Protein AF-A0A2G9PPA3-F1 (afdb_monomer_lite)

Sequence (383 aa):
MNQSNLKKSGIFAVLIILYSLHALAAAPGDIPPTDLDIDSVDILDDCSATEQLSSDYYGELTAISIDTIDSTPSSEQAGTIFTIKATVTDEAQIQSVAARLYQNDTQVDAFYLYDNGQSGDGVAGDGIYANTWDSATMHEGHYDIKITAQNEYAQNITITKNDVLEILPQGICKPMKSSGSQDDKLDIVFVPCDYNAGEEDKFRTDALAHMNQLLGFSPFDEYPDSINVYRVEKLGSLSCYYSGRCVLASGSAARLLASECGDYDKIIVIADSNEWAGCAYLGGIAHASSRYPWITVHEFGHSFGSLADEYSYGSYGSSSQPNCDSSSSCPKWAGVQGTGCFPQCQYDNLYRPTYDSTMRSSYNQDFGPVNKGVLRGLLDGYN

Foldseek 3Di:
DDDDDDDDDDDDDDDDDDDDDDDDDDDDDDDDDDDDDDDDDDDDDDDDDDDPDDPPPDDPFDDKDWDDWAKVPQEEAAQDKIKIKIQIDGPFAWPWKKKFKDDPNHTDDIDTWAQCCDQPQHHRPPRMTMHIDHRNPPDFFFIKIKMWIAGPVRDIDIDIDTRRHTHHPPQQKDWPDAQDDPVQAAEEEEEEAQFDQVCQVVSVVLLVLLVCLQCVAPPNVVQSNRHTYMYGNDPPQWYWDDDPQEIDTDQVSQVVSRCSVPDHQAYEYEYADPDNHWAEAQLGHTYGYSNDSLSSNLSVLRNQLVAFQQAEPEADDDDPHLFKAQDLQNPSQPPQPQFHWDAGTNHRNITGTHPDACSHPSPHRHNDRRSSVSNVVRSVSND

Secondary structure (DSSP, 8-state):
------------------------------------------------------S---------EEEEEEEESSEEETT-EEEEEEEEE-SSPEEEEEEEEEETTEEEEEEEEB-SS-TT--STTSSEEEEEEE-TTPPSEEEEEEEEEEETT--EEEEEEEEEEEEE---SEEEEE--S-TTTSEEEEEEEESPPTT-HHHHHHHHHHHHHHHHTSTTGGG-TTSEEEEEE--TTS--EEEETTEEEE-HHHHHHHHGGGSS-SEEEEEE--SS--EEE-TTS-EEEETT-HHHHHHHHHHHHH-PPPSSBSSSS----STT-BSSTT-GGGTT-TT---EEEEBEEEEEESSS--TTTSTT-S---HHHHHHHHHHHGGG-

Radius of gyration: 38.89 Å; chains: 1; bounding box: 88×58×128 Å

pLDDT: mean 83.68, std 22.69, range [25.8, 98.75]

Structure (mmCIF, N/CA/C/O backbone):
data_AF-A0A2G9PPA3-F1
#
_entry.id   AF-A0A2G9PPA3-F1
#
loop_
_atom_site.group_PDB
_atom_site.id
_atom_site.type_symbol
_atom_site.label_atom_id
_atom_site.label_alt_id
_atom_site.label_comp_id
_atom_site.label_asym_id
_atom_site.label_entity_id
_atom_site.label_seq_id
_atom_site.pdbx_PDB_ins_code
_atom_site.Cartn_x
_atom_site.Cartn_y
_atom_site.Cartn_z
_atom_site.occupancy
_atom_site.B_iso_or_equiv
_atom_site.auth_seq_id
_atom_site.auth_comp_id
_atom_site.auth_asym_id
_atom_site.auth_atom_id
_atom_site.pdbx_PDB_model_num
ATOM 1 N N . MET A 1 1 ? -13.089 -39.101 -6.128 1.00 35.66 1 MET A N 1
ATOM 2 C CA . MET A 1 1 ? -13.149 -40.060 -4.998 1.00 35.66 1 MET A CA 1
ATOM 3 C C . MET A 1 1 ? -12.496 -39.370 -3.803 1.00 35.66 1 MET A C 1
ATOM 5 O O . MET A 1 1 ? -11.282 -39.331 -3.744 1.00 35.66 1 MET A O 1
ATOM 9 N N . ASN A 1 2 ? -13.201 -38.485 -3.095 1.00 27.20 2 ASN A N 1
ATOM 10 C CA . ASN A 1 2 ? -13.994 -38.744 -1.881 1.00 27.20 2 ASN A CA 1
ATOM 11 C C . ASN A 1 2 ? -13.278 -39.598 -0.819 1.00 27.20 2 ASN A C 1
ATOM 13 O O . ASN A 1 2 ? -13.263 -40.819 -0.935 1.00 27.20 2 ASN A O 1
ATOM 17 N N . GLN A 1 3 ? -12.785 -38.949 0.239 1.00 31.70 3 GLN A N 1
ATOM 18 C CA . GLN A 1 3 ? -12.662 -39.522 1.581 1.00 31.70 3 GLN A CA 1
ATOM 19 C C . GLN A 1 3 ? -13.154 -38.468 2.578 1.00 31.70 3 GLN A C 1
ATOM 21 O O . GLN A 1 3 ? -12.544 -37.426 2.793 1.00 31.70 3 GLN A O 1
ATOM 26 N N . SER A 1 4 ? -14.336 -38.759 3.093 1.00 31.97 4 SER A N 1
ATOM 27 C CA . SER A 1 4 ? -15.124 -38.054 4.089 1.00 31.97 4 SER A CA 1
ATOM 28 C C . SER A 1 4 ? -14.733 -38.462 5.512 1.00 31.97 4 SER A C 1
ATOM 30 O O . SER A 1 4 ? -14.399 -39.620 5.738 1.00 31.97 4 SER A O 1
ATOM 32 N N . ASN A 1 5 ? -14.893 -37.525 6.451 1.00 28.94 5 ASN A N 1
ATOM 33 C CA . ASN A 1 5 ? -15.439 -37.669 7.811 1.00 28.94 5 ASN A CA 1
ATOM 34 C C . ASN A 1 5 ? -15.408 -39.050 8.492 1.00 28.94 5 ASN A C 1
ATOM 36 O O . ASN A 1 5 ? -16.053 -39.978 8.014 1.00 28.94 5 ASN A O 1
ATOM 40 N N . LEU A 1 6 ? -14.844 -39.102 9.712 1.00 29.27 6 LEU A N 1
ATOM 41 C CA . LEU A 1 6 ? -15.459 -39.675 10.930 1.00 29.27 6 LEU A CA 1
ATOM 42 C C . LEU A 1 6 ? -14.440 -39.740 12.085 1.00 29.27 6 LEU A C 1
ATOM 44 O O . LEU A 1 6 ? -13.430 -40.429 11.965 1.00 29.27 6 LEU A O 1
ATOM 48 N N . LYS A 1 7 ? -14.779 -39.167 13.251 1.00 29.39 7 LYS A N 1
ATOM 49 C CA . LYS A 1 7 ? -14.773 -39.908 14.531 1.00 29.39 7 LYS A CA 1
ATOM 50 C C . LYS A 1 7 ? -15.550 -39.176 15.637 1.00 29.39 7 LYS A C 1
ATOM 52 O O . LYS A 1 7 ? -15.437 -37.973 15.820 1.00 29.39 7 LYS A O 1
ATOM 57 N N . LYS A 1 8 ? -16.388 -39.972 16.306 1.00 31.95 8 LYS A N 1
ATOM 58 C CA . LYS A 1 8 ? -17.419 -39.657 17.304 1.00 31.95 8 LYS A CA 1
ATOM 59 C C . LYS A 1 8 ? -16.876 -39.669 18.743 1.00 31.95 8 LYS A C 1
ATOM 61 O O . LYS A 1 8 ? -16.006 -40.475 19.045 1.00 31.95 8 LYS A O 1
ATOM 66 N N . SER A 1 9 ? -17.502 -38.833 19.579 1.00 29.56 9 SER A N 1
ATOM 67 C CA . SER A 1 9 ? -18.105 -39.071 20.914 1.00 29.56 9 SER A CA 1
ATOM 68 C C . SER A 1 9 ? -17.579 -40.201 21.821 1.00 29.56 9 SER A C 1
ATOM 70 O O . SER A 1 9 ? -17.519 -41.361 21.419 1.00 29.56 9 SER A O 1
ATOM 72 N N . GLY A 1 10 ? -17.368 -39.865 23.102 1.00 29.38 10 GLY A N 1
ATOM 73 C CA . GLY A 1 10 ? -17.225 -40.808 24.214 1.00 29.38 10 GLY A CA 1
ATOM 74 C C . GLY A 1 10 ? -17.608 -40.167 25.554 1.00 29.38 10 GLY A C 1
ATOM 75 O O . GLY A 1 10 ? -16.810 -39.460 26.156 1.00 29.38 10 GLY A O 1
ATOM 76 N N . ILE A 1 11 ? -18.844 -40.418 25.990 1.00 29.31 11 ILE A N 1
ATOM 77 C CA . ILE A 1 11 ? -19.401 -40.158 27.328 1.00 29.31 11 ILE A CA 1
ATOM 78 C C . ILE A 1 11 ? -18.937 -41.275 28.274 1.00 29.31 11 ILE A C 1
ATOM 80 O O . ILE A 1 11 ? -19.005 -42.441 27.890 1.00 29.31 11 ILE A O 1
ATOM 84 N N . PHE A 1 12 ? -18.569 -40.955 29.519 1.00 30.98 12 PHE A N 1
ATOM 85 C CA . PHE A 1 12 ? -18.608 -41.921 30.621 1.00 30.98 12 PHE A CA 1
ATOM 86 C C . PHE A 1 12 ? -19.163 -41.273 31.891 1.00 30.98 12 PHE A C 1
ATOM 88 O O . PHE A 1 12 ? -18.618 -40.305 32.414 1.00 30.98 12 PHE A O 1
ATOM 95 N N . ALA A 1 13 ? -20.276 -41.838 32.351 1.00 28.50 13 ALA A N 1
ATOM 96 C CA . ALA A 1 13 ? -20.910 -41.590 33.633 1.00 28.50 13 ALA A CA 1
ATOM 97 C C . ALA A 1 13 ? -20.281 -42.480 34.715 1.00 28.50 13 ALA A C 1
ATOM 99 O O . ALA A 1 13 ? -19.944 -43.633 34.440 1.00 28.50 13 ALA A O 1
ATOM 100 N N . VAL A 1 14 ? -20.218 -41.986 35.953 1.00 29.02 14 VAL A N 1
ATOM 101 C CA . VAL A 1 14 ? -20.131 -42.814 37.166 1.00 29.02 14 VAL A CA 1
ATOM 102 C C . VAL A 1 14 ? -21.093 -42.228 38.202 1.00 29.02 14 VAL A C 1
ATOM 104 O O . VAL A 1 14 ? -21.099 -41.025 38.448 1.00 29.02 14 VAL A O 1
ATOM 107 N N . LEU A 1 15 ? -21.936 -43.098 38.755 1.00 25.80 15 LEU A N 1
ATOM 108 C CA . LEU A 1 15 ? -23.033 -42.839 39.688 1.00 25.80 15 LEU A CA 1
ATOM 109 C C . LEU A 1 15 ? -22.882 -43.786 40.903 1.00 25.80 15 LEU A C 1
ATOM 111 O O . LEU A 1 15 ? -22.296 -44.860 40.763 1.00 25.80 15 LEU A O 1
ATOM 115 N N . ILE A 1 16 ? -23.571 -43.418 41.997 1.00 29.78 16 ILE A N 1
ATOM 116 C CA . ILE A 1 16 ? -24.008 -44.174 43.204 1.00 29.78 16 ILE A CA 1
ATOM 117 C C . ILE A 1 16 ? -22.909 -44.416 44.281 1.00 29.78 16 ILE A C 1
ATOM 119 O O . ILE A 1 16 ? -21.778 -44.709 43.921 1.00 29.78 16 ILE A O 1
ATOM 123 N N . ILE A 1 17 ? -23.075 -44.292 45.618 1.00 30.05 17 ILE A N 1
ATOM 124 C CA . ILE A 1 17 ? -24.159 -44.469 46.638 1.00 30.05 17 ILE A CA 1
ATOM 125 C C . ILE A 1 17 ? -23.713 -43.692 47.921 1.00 30.05 17 ILE A C 1
ATOM 127 O O . ILE A 1 17 ? -22.530 -43.760 48.232 1.00 30.05 17 ILE A O 1
ATOM 131 N N . LEU A 1 18 ? -24.478 -42.813 48.603 1.00 29.55 18 LEU A N 1
ATOM 132 C CA . LEU A 1 18 ? -25.663 -42.936 49.504 1.00 29.55 18 LEU A CA 1
ATOM 133 C C . LEU A 1 18 ? -25.394 -43.345 50.985 1.00 29.55 18 LEU A C 1
ATOM 135 O O . LEU A 1 18 ? -24.432 -44.048 51.262 1.00 29.55 18 LEU A O 1
ATOM 139 N N . TYR A 1 19 ? -26.339 -42.921 51.856 1.00 27.25 19 TYR A N 1
ATOM 140 C CA . TYR A 1 19 ? -26.567 -43.043 53.328 1.00 27.25 19 TYR A CA 1
ATOM 141 C C . TYR A 1 19 ? -26.344 -41.717 54.113 1.00 27.25 19 TYR A C 1
ATOM 143 O O . TYR A 1 19 ? -25.205 -41.320 54.315 1.00 27.25 19 TYR A O 1
ATOM 151 N N . SER A 1 20 ? -27.354 -40.864 54.404 1.00 31.59 20 SER A N 1
ATOM 152 C CA . SER A 1 20 ? -28.561 -40.964 55.287 1.00 31.59 20 SER A CA 1
ATOM 153 C C . SER A 1 20 ? -28.199 -40.995 56.789 1.00 31.59 20 SER A C 1
ATOM 155 O O . SER A 1 20 ? -27.231 -41.658 57.124 1.00 31.59 20 SER A O 1
ATOM 157 N N . LEU A 1 21 ? -28.871 -40.394 57.783 1.00 28.25 21 LEU A N 1
ATOM 158 C CA . LEU A 1 21 ? -30.298 -40.215 58.123 1.00 28.25 21 LEU A CA 1
ATOM 159 C C . LEU A 1 21 ? -30.279 -39.373 59.450 1.00 28.25 21 LEU A C 1
ATOM 161 O O . LEU A 1 21 ? -29.364 -39.572 60.247 1.00 28.25 21 LEU A O 1
ATOM 165 N N . HIS A 1 22 ? -31.145 -38.400 59.753 1.00 32.34 22 HIS A N 1
ATOM 166 C CA . HIS A 1 22 ? -32.446 -38.588 60.416 1.00 32.34 22 HIS A CA 1
ATOM 167 C C . HIS A 1 22 ? -33.161 -37.238 60.613 1.00 32.34 22 HIS A C 1
ATOM 169 O O . HIS A 1 22 ? -32.560 -36.251 61.031 1.00 32.34 22 HIS A O 1
ATOM 175 N N . ALA A 1 23 ? -34.468 -37.268 60.373 1.00 30.66 23 ALA A N 1
ATOM 176 C CA . ALA A 1 23 ? -35.464 -36.268 60.735 1.00 30.66 23 ALA A CA 1
ATOM 177 C C . ALA A 1 23 ? -35.973 -36.479 62.174 1.00 30.66 23 ALA A C 1
ATOM 179 O O . ALA A 1 23 ? -35.871 -37.595 62.680 1.00 30.66 23 ALA A O 1
ATOM 180 N N . LEU A 1 24 ? -36.662 -35.485 62.754 1.00 29.95 24 LEU A N 1
ATOM 181 C CA . LEU A 1 24 ? -38.038 -35.719 63.214 1.00 29.95 24 LEU A CA 1
ATOM 182 C C . LEU A 1 24 ? -38.844 -34.427 63.413 1.00 29.95 24 LEU A C 1
ATOM 184 O O . LEU A 1 24 ? -38.343 -33.414 63.888 1.00 29.95 24 LEU A O 1
ATOM 188 N N . ALA A 1 25 ? -40.108 -34.532 63.011 1.00 29.77 25 ALA A N 1
ATOM 189 C CA . ALA A 1 25 ? -41.165 -33.535 63.008 1.00 29.77 25 ALA A CA 1
ATOM 190 C C . ALA A 1 25 ? -41.773 -33.269 64.398 1.00 29.77 25 ALA A C 1
ATOM 192 O O . ALA A 1 25 ? -41.686 -34.108 65.293 1.00 29.77 25 ALA A O 1
ATOM 193 N N . ALA A 1 26 ? -42.500 -32.155 64.522 1.00 29.20 26 ALA A N 1
ATOM 194 C CA . ALA A 1 26 ? -43.489 -31.930 65.574 1.00 29.20 26 ALA A CA 1
ATOM 195 C C . ALA A 1 26 ? -44.857 -31.622 64.940 1.00 29.20 26 ALA A C 1
ATOM 197 O O . ALA A 1 26 ? -44.941 -30.885 63.959 1.00 29.20 26 ALA A O 1
ATOM 198 N N . ALA A 1 27 ? -45.910 -32.209 65.509 1.00 33.47 27 ALA A N 1
ATOM 199 C CA . ALA A 1 27 ? -47.319 -31.928 65.227 1.00 33.47 27 ALA A CA 1
ATOM 200 C C . ALA A 1 27 ? -47.977 -31.270 66.469 1.00 33.47 27 ALA A C 1
ATOM 202 O O . ALA A 1 27 ? -47.407 -31.374 67.558 1.00 33.47 27 ALA A O 1
ATOM 203 N N . PRO A 1 28 ? -49.136 -30.590 66.330 1.00 50.50 28 PRO A N 1
ATOM 204 C CA . PRO A 1 28 ? -49.632 -29.599 67.294 1.00 50.50 28 PRO A CA 1
ATOM 205 C C . PRO A 1 28 ? -50.772 -30.110 68.203 1.00 50.50 28 PRO A C 1
ATOM 207 O O . PRO A 1 28 ? -51.376 -31.143 67.921 1.00 50.50 28 PRO A O 1
ATOM 210 N N . GLY A 1 29 ? -51.102 -29.348 69.259 1.00 32.25 29 GLY A N 1
ATOM 211 C CA . GLY A 1 29 ? -52.319 -29.551 70.064 1.00 32.25 29 GLY A CA 1
ATOM 212 C C . GLY A 1 29 ? -52.450 -28.657 71.313 1.00 32.25 29 GLY A C 1
ATOM 213 O O . GLY A 1 29 ? -51.870 -28.961 72.347 1.00 32.25 29 GLY A O 1
ATOM 214 N N . ASP A 1 30 ? -53.210 -27.565 71.172 1.00 30.88 30 ASP A N 1
ATOM 215 C CA . ASP A 1 30 ? -54.400 -27.163 71.953 1.00 30.88 30 ASP A CA 1
ATOM 216 C C . ASP A 1 30 ? -54.437 -26.980 73.506 1.00 30.88 30 ASP A C 1
ATOM 218 O O . ASP A 1 30 ? -54.566 -27.943 74.252 1.00 30.88 30 ASP A O 1
ATOM 222 N N . ILE A 1 31 ? -54.497 -25.684 73.909 1.00 34.72 31 ILE A N 1
ATOM 223 C CA . ILE A 1 31 ? -55.444 -24.907 74.791 1.00 34.72 31 ILE A CA 1
ATOM 224 C C . ILE A 1 31 ? -55.723 -25.302 76.301 1.00 34.72 31 ILE A C 1
ATOM 226 O O . ILE A 1 31 ? -55.378 -26.399 76.715 1.00 34.72 31 ILE A O 1
ATOM 230 N N . PRO A 1 32 ? -56.365 -24.450 77.168 1.00 42.84 32 PRO A N 1
ATOM 231 C CA . PRO A 1 32 ? -55.807 -23.518 78.195 1.00 42.84 32 PRO A CA 1
ATOM 232 C C . PRO A 1 32 ? -56.438 -23.735 79.623 1.00 42.84 32 PRO A C 1
ATOM 234 O O . PRO A 1 32 ? -56.750 -24.880 79.939 1.00 42.84 32 PRO A O 1
ATOM 237 N N . PRO A 1 33 ? -56.855 -22.713 80.427 1.00 51.38 33 PRO A N 1
ATOM 238 C CA . PRO A 1 33 ? -56.182 -21.568 81.086 1.00 51.38 33 PRO A CA 1
ATOM 239 C C . PRO A 1 33 ? -56.302 -21.636 82.639 1.00 51.38 33 PRO A C 1
ATOM 241 O O . PRO A 1 33 ? -57.072 -22.432 83.158 1.00 51.38 33 PRO A O 1
ATOM 244 N N . THR A 1 34 ? -55.682 -20.711 83.386 1.00 31.75 34 THR A N 1
ATOM 245 C CA . THR A 1 34 ? -56.289 -20.170 84.628 1.00 31.75 34 THR A CA 1
ATOM 246 C C . THR A 1 34 ? -55.769 -18.765 84.931 1.00 31.75 34 THR A C 1
ATOM 248 O O . THR A 1 34 ? -54.612 -18.589 85.306 1.00 31.75 34 THR A O 1
ATOM 251 N N . ASP A 1 35 ? -56.664 -17.809 84.696 1.00 31.28 35 ASP A N 1
ATOM 252 C CA . ASP A 1 35 ? -57.029 -16.625 85.486 1.00 31.28 35 ASP A CA 1
ATOM 253 C C . ASP A 1 35 ? -56.325 -16.384 86.833 1.00 31.28 35 ASP A C 1
ATOM 255 O O . ASP A 1 35 ? -56.189 -17.318 87.624 1.00 31.28 35 ASP A O 1
ATOM 259 N N . LEU A 1 36 ? -56.007 -15.112 87.116 1.00 34.25 36 LEU A N 1
ATOM 260 C CA . LEU A 1 36 ? -56.177 -14.459 88.425 1.00 34.25 36 LEU A CA 1
ATOM 261 C C . LEU A 1 36 ? -55.929 -12.937 88.304 1.00 34.25 36 LEU A C 1
ATOM 263 O O . LEU A 1 36 ? -54.791 -12.484 88.176 1.00 34.25 36 LEU A O 1
ATOM 267 N N . ASP A 1 37 ? -57.029 -12.185 88.373 1.00 32.09 37 ASP A N 1
ATOM 268 C CA . ASP A 1 37 ? -57.132 -10.751 88.684 1.00 32.09 37 ASP A CA 1
ATOM 269 C C . ASP A 1 37 ? -56.580 -10.405 90.084 1.00 32.09 37 ASP A C 1
ATOM 271 O O . ASP A 1 37 ? -56.576 -11.268 90.964 1.00 32.09 37 ASP A O 1
ATOM 275 N N . ILE A 1 38 ? -56.206 -9.129 90.306 1.00 34.12 38 ILE A N 1
ATOM 276 C CA . ILE A 1 38 ? -56.595 -8.304 91.482 1.00 34.12 38 ILE A CA 1
ATOM 277 C C . ILE A 1 38 ? -56.085 -6.842 91.362 1.00 34.12 38 ILE A C 1
ATOM 279 O O . ILE A 1 38 ? -54.887 -6.579 91.277 1.00 34.12 38 ILE A O 1
ATOM 283 N N . ASP A 1 39 ? -57.068 -5.933 91.373 1.00 32.34 39 ASP A N 1
ATOM 284 C CA . ASP A 1 39 ? -57.224 -4.599 91.992 1.00 32.34 39 ASP A CA 1
ATOM 285 C C . ASP A 1 39 ? -56.111 -3.524 92.043 1.00 32.34 39 ASP A C 1
ATOM 287 O O . ASP A 1 39 ? -55.154 -3.575 92.810 1.00 32.34 39 ASP A O 1
ATOM 291 N N . SER A 1 40 ? -56.395 -2.444 91.300 1.00 33.22 40 SER A N 1
ATOM 292 C CA . SER A 1 40 ? -56.562 -1.025 91.701 1.00 33.22 40 SER A CA 1
ATOM 293 C C . SER A 1 40 ? -55.861 -0.445 92.953 1.00 33.22 40 SER A C 1
ATOM 295 O O . SER A 1 40 ? -56.098 -0.914 94.063 1.00 33.22 40 SER A O 1
ATOM 297 N N . VAL A 1 41 ? -55.187 0.714 92.793 1.00 31.75 41 VAL A N 1
ATOM 298 C CA . VAL A 1 41 ? -55.582 2.067 93.297 1.00 31.75 41 VAL A CA 1
ATOM 299 C C . VAL A 1 41 ? -54.382 3.060 93.309 1.00 31.75 41 VAL A C 1
ATOM 301 O O . VAL A 1 41 ? -53.403 2.857 94.015 1.00 31.75 41 VAL A O 1
ATOM 304 N N . ASP A 1 42 ? -54.563 4.154 92.553 1.00 30.69 42 ASP A N 1
ATOM 305 C CA . ASP A 1 42 ? -54.174 5.573 92.741 1.00 30.69 42 ASP A CA 1
ATOM 306 C C . ASP A 1 42 ? -52.749 6.190 92.663 1.00 30.69 42 ASP A C 1
ATOM 308 O O . ASP A 1 42 ? -51.783 5.768 93.288 1.00 30.69 42 ASP A O 1
ATOM 312 N N . ILE A 1 43 ? -52.797 7.385 92.039 1.00 29.50 43 ILE A N 1
ATOM 313 C CA . ILE A 1 43 ? -51.982 8.616 92.151 1.00 29.50 43 ILE A CA 1
ATOM 314 C C . ILE A 1 43 ? -50.761 8.784 91.221 1.00 29.50 43 ILE A C 1
ATOM 316 O O . ILE A 1 43 ? -49.664 8.297 91.462 1.00 29.50 43 ILE A O 1
ATOM 320 N N . LEU A 1 44 ? -51.031 9.586 90.179 1.00 34.94 44 LEU A N 1
ATOM 321 C CA . LEU A 1 44 ? -50.208 10.588 89.483 1.00 34.94 44 LEU A CA 1
ATOM 322 C C . LEU A 1 44 ? -48.732 10.703 89.900 1.00 34.94 44 LEU A C 1
ATOM 324 O O . LEU A 1 44 ? -48.437 11.202 90.983 1.00 34.94 44 LEU A O 1
ATOM 328 N N . ASP A 1 45 ? -47.835 10.449 88.946 1.00 30.39 45 ASP A N 1
ATOM 329 C CA . ASP A 1 45 ? -46.645 11.280 88.786 1.00 30.39 45 ASP A CA 1
ATOM 330 C C . ASP A 1 45 ? -46.271 11.409 87.303 1.00 30.39 45 ASP A C 1
ATOM 332 O O . ASP A 1 45 ? -46.494 10.518 86.483 1.00 30.39 45 ASP A O 1
ATOM 336 N N . ASP A 1 46 ? -45.802 12.601 86.976 1.00 33.50 46 ASP A N 1
ATOM 337 C CA . ASP A 1 46 ? -45.586 13.141 85.644 1.00 33.50 46 ASP A CA 1
ATOM 338 C C . ASP A 1 46 ? -44.327 12.556 84.962 1.00 33.50 46 ASP A C 1
ATOM 340 O O . ASP A 1 46 ? -43.338 12.211 85.606 1.00 33.50 46 ASP A O 1
ATOM 344 N N . CYS A 1 47 ? -44.367 12.571 83.629 1.00 30.70 47 CYS A N 1
ATOM 345 C CA . CYS A 1 47 ? -43.273 12.470 82.660 1.00 30.70 47 CYS A CA 1
ATOM 346 C C . CYS A 1 47 ? -42.604 11.113 82.323 1.00 30.70 47 CYS A C 1
ATOM 348 O O . CYS A 1 47 ? -41.730 10.588 83.009 1.00 30.70 47 CYS A O 1
ATOM 350 N N . SER A 1 48 ? -42.847 10.744 81.055 1.00 42.31 48 SER A N 1
ATOM 351 C CA . SER A 1 48 ? -42.021 9.964 80.116 1.00 42.31 48 SER A CA 1
ATOM 352 C C . SER A 1 48 ? -42.158 8.436 80.117 1.00 42.31 48 SER A C 1
ATOM 354 O O . SER A 1 48 ? -41.397 7.711 80.744 1.00 42.31 48 SER A O 1
ATOM 356 N N . ALA A 1 49 ? -43.056 7.935 79.266 1.00 30.73 49 ALA A N 1
ATOM 357 C CA . ALA A 1 49 ? -42.864 6.643 78.617 1.00 30.73 49 ALA A CA 1
ATOM 358 C C . ALA A 1 49 ? -43.575 6.622 77.259 1.00 30.73 49 ALA A C 1
ATOM 360 O O . ALA A 1 49 ? -44.786 6.778 77.149 1.00 30.73 49 ALA A O 1
ATOM 361 N N . THR A 1 50 ? -42.746 6.466 76.236 1.00 34.09 50 THR A N 1
ATOM 362 C CA . THR A 1 50 ? -43.028 6.084 74.855 1.00 34.09 50 THR A CA 1
ATOM 363 C C . THR A 1 50 ? -44.137 5.039 74.726 1.00 34.09 50 THR A C 1
ATOM 365 O O . THR A 1 50 ? -43.975 3.915 75.201 1.00 34.09 50 THR A O 1
ATOM 368 N N . GLU A 1 51 ? -45.210 5.366 74.001 1.00 36.75 51 GLU A N 1
ATOM 369 C CA . GLU A 1 51 ? -46.085 4.342 73.433 1.00 36.75 51 GLU A CA 1
ATOM 370 C C . GLU A 1 51 ? -45.307 3.572 72.359 1.00 36.75 51 GLU A C 1
ATOM 372 O O . GLU A 1 51 ? -44.916 4.106 71.319 1.00 36.75 51 GLU A O 1
ATOM 377 N N . GLN A 1 52 ? -45.050 2.300 72.657 1.00 35.97 52 GLN A N 1
ATOM 378 C CA . GLN A 1 52 ? -44.676 1.278 71.691 1.00 35.97 52 GLN A CA 1
ATOM 379 C C . GLN A 1 52 ? -45.802 1.156 70.657 1.00 35.97 52 GLN A C 1
ATOM 381 O O . GLN A 1 52 ? -46.790 0.456 70.869 1.00 35.97 52 GLN A O 1
ATOM 386 N N . LEU A 1 53 ? -45.640 1.830 69.521 1.00 37.22 53 LEU A N 1
ATOM 387 C CA . LEU A 1 53 ? -46.333 1.448 68.300 1.00 37.22 53 LEU A CA 1
ATOM 388 C C . LEU A 1 53 ? -45.673 0.166 67.780 1.00 37.22 53 LEU A C 1
ATOM 390 O O . LEU A 1 53 ? -44.465 0.121 67.544 1.00 37.22 53 LEU A O 1
ATOM 394 N N . SER A 1 54 ? -46.479 -0.887 67.680 1.00 35.22 54 SER A N 1
ATOM 395 C CA . SER A 1 54 ? -46.125 -2.220 67.193 1.00 35.22 54 SER A CA 1
ATOM 396 C C . SER A 1 54 ? -45.310 -2.171 65.896 1.00 35.22 54 SER A C 1
ATOM 398 O O . SER A 1 54 ? -45.730 -1.532 64.930 1.00 35.22 54 SER A O 1
ATOM 400 N N . SER A 1 55 ? -44.189 -2.895 65.851 1.00 38.38 55 SER A N 1
ATOM 401 C CA . SER A 1 55 ? -43.263 -2.961 64.710 1.00 38.38 55 SER A CA 1
ATOM 402 C C . SER A 1 55 ? -43.742 -3.819 63.534 1.00 38.38 55 SER A C 1
ATOM 404 O O . SER A 1 55 ? -42.954 -4.103 62.640 1.00 38.38 55 SER A O 1
ATOM 406 N N . ASP A 1 56 ? -45.010 -4.222 63.500 1.00 38.78 56 ASP A N 1
ATOM 407 C CA . ASP A 1 56 ? -45.492 -5.245 62.560 1.00 38.78 56 ASP A CA 1
ATOM 408 C C . ASP A 1 56 ? -46.209 -4.648 61.332 1.00 38.78 56 ASP A C 1
ATOM 410 O O . ASP A 1 56 ? -46.903 -5.347 60.598 1.00 38.78 56 ASP A O 1
ATOM 414 N N . TYR A 1 57 ? -46.024 -3.345 61.085 1.00 41.78 57 TYR A N 1
ATOM 415 C CA . TYR A 1 57 ? -46.497 -2.641 59.885 1.00 41.78 57 TYR A CA 1
ATOM 416 C C . TYR A 1 57 ? -45.343 -1.925 59.168 1.00 41.78 57 TYR A C 1
ATOM 418 O O . TYR A 1 57 ? -45.395 -0.735 58.877 1.00 41.78 57 TYR A O 1
ATOM 426 N N . TYR A 1 58 ? -44.272 -2.659 58.893 1.00 40.56 58 TYR A N 1
ATOM 427 C CA . TYR A 1 58 ? -43.394 -2.358 57.770 1.00 40.56 58 TYR A CA 1
ATOM 428 C C . TYR A 1 58 ? -43.375 -3.617 56.918 1.00 40.56 58 TYR A C 1
ATOM 430 O O . TYR A 1 58 ? -42.722 -4.597 57.267 1.00 40.56 58 TYR A O 1
ATOM 438 N N . GLY A 1 59 ? -44.163 -3.609 55.838 1.00 41.44 59 GLY A N 1
ATOM 439 C CA . GLY A 1 59 ? -43.947 -4.551 54.748 1.00 41.44 59 GLY A CA 1
ATOM 440 C C . GLY A 1 59 ? -42.474 -4.476 54.370 1.00 41.44 59 GLY A C 1
ATOM 441 O O . GLY A 1 59 ? -41.910 -3.384 54.299 1.00 41.44 59 GLY A O 1
ATOM 442 N N . GLU A 1 60 ? -41.847 -5.636 54.258 1.00 49.31 60 GLU A N 1
ATOM 443 C CA . GLU A 1 60 ? -40.469 -5.802 53.825 1.00 49.31 60 GLU A CA 1
ATOM 444 C C . GLU A 1 60 ? -40.316 -5.055 52.492 1.00 49.31 60 GLU A C 1
ATOM 446 O O . GLU A 1 60 ? -40.775 -5.541 51.468 1.00 49.31 60 GLU A O 1
ATOM 451 N N . LEU A 1 61 ? -39.792 -3.821 52.516 1.00 52.62 61 LEU A N 1
ATOM 452 C CA . LEU A 1 61 ? -39.527 -3.062 51.297 1.00 52.62 61 LEU A CA 1
ATOM 453 C C . LEU A 1 61 ? -38.520 -3.891 50.509 1.00 52.62 61 LEU A C 1
ATOM 455 O O . LEU A 1 61 ? -37.357 -3.989 50.915 1.00 52.62 61 LEU A O 1
ATOM 459 N N . THR A 1 62 ? -38.970 -4.541 49.440 1.00 57.69 62 THR A N 1
ATOM 460 C CA . THR A 1 62 ? -38.044 -5.248 48.563 1.00 57.69 62 THR A CA 1
ATOM 461 C C . THR A 1 62 ? -37.065 -4.224 47.988 1.00 57.69 62 THR A C 1
ATOM 463 O O . THR A 1 62 ? -37.419 -3.096 47.652 1.00 57.69 62 THR A O 1
ATOM 466 N N . ALA A 1 63 ? -35.780 -4.563 48.013 1.00 78.38 63 ALA A N 1
ATOM 467 C CA . ALA A 1 63 ? -34.726 -3.656 47.583 1.00 78.38 63 ALA A CA 1
ATOM 468 C C . ALA A 1 63 ? -34.546 -3.749 46.064 1.00 78.38 63 ALA A C 1
ATOM 470 O O . ALA A 1 63 ? -34.591 -4.854 45.524 1.00 78.38 63 ALA A O 1
ATOM 471 N N . ILE A 1 64 ? -34.262 -2.615 45.408 1.00 90.69 64 ILE A N 1
ATOM 472 C CA . ILE A 1 64 ? -33.873 -2.567 43.989 1.00 90.69 64 ILE A CA 1
ATOM 473 C C . ILE A 1 64 ? -32.829 -3.658 43.700 1.00 90.69 64 ILE A C 1
ATOM 475 O O . ILE A 1 64 ? -31.779 -3.694 44.352 1.00 90.69 64 ILE A O 1
ATOM 479 N N . SER A 1 65 ? -33.075 -4.498 42.695 1.00 92.44 65 SER A N 1
ATOM 480 C CA . SER A 1 65 ? -32.110 -5.465 42.169 1.00 92.44 65 SER A CA 1
ATOM 481 C C . SER A 1 65 ? -31.674 -5.095 40.750 1.00 92.44 65 SER A C 1
ATOM 483 O O . SER A 1 65 ? -32.427 -4.501 39.979 1.00 92.44 65 SER A O 1
ATOM 485 N N . ILE A 1 66 ? -30.435 -5.449 40.404 1.00 94.31 66 ILE A N 1
ATOM 486 C CA . ILE A 1 66 ? -29.941 -5.453 39.023 1.00 94.31 66 ILE A CA 1
ATOM 487 C C . ILE A 1 66 ? -29.496 -6.888 38.741 1.00 94.31 66 ILE A C 1
ATOM 489 O O . ILE A 1 66 ? -28.512 -7.353 39.319 1.00 94.31 66 ILE A O 1
ATOM 493 N N . ASP A 1 67 ? -30.227 -7.586 37.879 1.00 91.06 67 ASP A N 1
ATOM 494 C CA . ASP A 1 67 ? -30.070 -9.033 37.700 1.00 91.06 67 ASP A CA 1
ATOM 495 C C . ASP A 1 67 ? -29.122 -9.371 36.546 1.00 91.06 67 ASP A C 1
ATOM 497 O O . ASP A 1 67 ? -28.314 -10.299 36.636 1.00 91.06 67 ASP A O 1
ATOM 501 N N . THR A 1 68 ? -29.190 -8.602 35.457 1.00 92.25 68 THR A N 1
ATOM 502 C CA . THR A 1 68 ? -28.317 -8.772 34.291 1.00 92.25 68 THR A CA 1
ATOM 503 C C . THR A 1 68 ? -27.786 -7.435 33.797 1.00 92.25 68 THR A C 1
ATOM 505 O O . THR A 1 68 ? -28.420 -6.396 33.968 1.00 92.25 68 THR A O 1
ATOM 508 N N . ILE A 1 69 ? -26.599 -7.474 33.192 1.00 95.38 69 ILE A N 1
ATOM 509 C CA . ILE A 1 69 ? -25.959 -6.357 32.491 1.00 95.38 69 ILE A CA 1
ATOM 510 C C . ILE A 1 69 ? -25.317 -6.973 31.254 1.00 95.38 69 ILE A C 1
ATOM 512 O O . ILE A 1 69 ? -24.384 -7.762 31.392 1.00 95.38 69 ILE A O 1
ATOM 516 N N . ASP A 1 70 ? -25.815 -6.664 30.067 1.00 91.88 70 ASP A N 1
ATOM 517 C CA . ASP A 1 70 ? -25.374 -7.305 28.830 1.00 91.88 70 ASP A CA 1
ATOM 518 C C . ASP A 1 70 ? -25.190 -6.282 27.710 1.00 91.88 70 ASP A C 1
ATOM 520 O O . ASP A 1 70 ? -25.740 -5.179 27.733 1.00 91.88 70 ASP A O 1
ATOM 524 N N . SER A 1 71 ? -24.398 -6.668 26.717 1.00 94.12 71 SER A N 1
ATOM 525 C CA . SER A 1 71 ? -24.122 -5.892 25.514 1.00 94.12 71 SER A CA 1
ATOM 526 C C . SER A 1 71 ? -24.469 -6.720 24.271 1.00 94.12 71 SER A C 1
ATOM 528 O O . SER A 1 71 ? -24.422 -7.953 24.277 1.00 94.12 71 SER A O 1
ATOM 530 N N . THR A 1 72 ? -24.888 -6.068 23.189 1.00 89.31 72 THR A N 1
ATOM 531 C CA . THR A 1 72 ? -25.121 -6.724 21.894 1.00 89.31 72 THR A CA 1
ATOM 532 C C . THR A 1 72 ? -24.661 -5.820 20.746 1.00 89.31 72 THR A C 1
ATOM 534 O O . THR A 1 72 ? -25.251 -4.752 20.576 1.00 89.31 72 THR A O 1
ATOM 537 N N . PRO A 1 73 ? -23.665 -6.230 19.936 1.00 89.50 73 PRO A N 1
ATOM 538 C CA . PRO A 1 73 ? -22.825 -7.421 20.127 1.00 89.50 73 PRO A CA 1
ATOM 539 C C . PRO A 1 73 ? -22.005 -7.341 21.428 1.00 89.50 73 PRO A C 1
ATOM 541 O O . PRO A 1 73 ? -21.900 -6.277 22.022 1.00 89.50 73 PRO A O 1
ATOM 544 N N . SER A 1 74 ? -21.443 -8.462 21.888 1.00 86.31 74 SER A N 1
ATOM 545 C CA . SER A 1 74 ? -20.544 -8.476 23.055 1.00 86.31 74 SER A CA 1
ATOM 546 C C . SER A 1 74 ? -19.070 -8.276 22.700 1.00 86.31 74 SER A C 1
ATOM 548 O O . SER A 1 74 ? -18.245 -8.082 23.584 1.00 86.31 74 SER A O 1
ATOM 550 N N . SER A 1 75 ? -18.725 -8.337 21.414 1.00 83.00 75 SER A N 1
ATOM 551 C CA . SER A 1 75 ? -17.382 -8.069 20.902 1.00 83.00 75 SER A CA 1
ATOM 552 C C . SER A 1 75 ? -17.486 -7.639 19.440 1.00 83.00 75 SER A C 1
ATOM 554 O O . SER A 1 75 ? -18.142 -8.341 18.669 1.00 83.00 75 SER A O 1
ATOM 556 N N . GLU A 1 76 ? -16.924 -6.480 19.077 1.00 86.25 76 GLU A N 1
ATOM 557 C CA . GLU A 1 76 ? -16.875 -5.988 17.687 1.00 86.25 76 GLU A CA 1
ATOM 558 C C . GLU A 1 76 ? -15.860 -4.837 17.510 1.00 86.25 76 GLU A C 1
ATOM 560 O O . GLU A 1 76 ? -15.376 -4.270 18.488 1.00 86.25 76 GLU A O 1
ATOM 565 N N . GLN A 1 77 ? -15.518 -4.471 16.271 1.00 82.12 77 GLN A N 1
ATOM 566 C CA . GLN A 1 77 ? -14.638 -3.335 15.956 1.00 82.12 77 GLN A CA 1
ATOM 567 C C . GLN A 1 77 ? -15.213 -1.969 16.384 1.00 82.12 77 GLN A C 1
ATOM 569 O O . GLN A 1 77 ? -16.427 -1.737 16.338 1.00 82.12 77 GLN A O 1
ATOM 574 N N . ALA A 1 78 ? -14.317 -1.025 16.707 1.00 83.25 78 ALA A N 1
ATOM 575 C CA . ALA A 1 78 ? -14.667 0.373 16.979 1.00 83.25 78 ALA A CA 1
ATOM 576 C C . ALA A 1 78 ? -15.434 1.005 15.803 1.00 83.25 78 ALA A C 1
ATOM 578 O O . ALA A 1 78 ? -15.064 0.807 14.643 1.00 83.25 78 ALA A O 1
ATOM 579 N N . GLY A 1 79 ? -16.475 1.784 16.105 1.00 78.25 79 GLY A N 1
ATOM 580 C CA . GLY A 1 79 ? -17.422 2.332 15.121 1.00 78.25 79 GLY A CA 1
ATOM 581 C C . GLY A 1 79 ? -18.702 1.511 14.966 1.00 78.25 79 GLY A C 1
ATOM 582 O O . GLY A 1 79 ? -19.600 1.898 14.220 1.00 78.25 79 GLY A O 1
ATOM 583 N N . THR A 1 80 ? -18.810 0.397 15.687 1.00 85.12 80 THR A N 1
ATOM 584 C CA . THR A 1 80 ? -20.052 -0.369 15.808 1.00 85.12 80 THR A CA 1
ATOM 585 C C . THR A 1 80 ? -20.975 0.260 16.845 1.00 85.12 80 THR A C 1
ATOM 587 O O . THR A 1 80 ? -20.522 0.752 17.882 1.00 85.12 80 THR A O 1
ATOM 590 N N . ILE A 1 81 ? -22.281 0.201 16.584 1.00 90.81 81 ILE A N 1
ATOM 591 C CA . ILE A 1 81 ? -23.313 0.564 17.554 1.00 90.81 81 ILE A CA 1
ATOM 592 C C . ILE A 1 81 ? -23.620 -0.658 18.425 1.00 90.81 81 ILE A C 1
ATOM 594 O O . ILE A 1 81 ? -24.145 -1.662 17.943 1.00 90.81 81 ILE A O 1
ATOM 598 N N . PHE A 1 82 ? -23.322 -0.555 19.714 1.00 93.19 82 PHE A N 1
ATOM 599 C CA . PHE A 1 82 ? -23.645 -1.553 20.728 1.00 93.19 82 PHE A CA 1
ATOM 600 C C . PHE A 1 82 ? -25.002 -1.245 21.349 1.00 93.19 82 PHE A C 1
ATOM 602 O O . PHE A 1 82 ? -25.346 -0.089 21.553 1.00 93.19 82 PHE A O 1
ATOM 609 N N . THR A 1 83 ? -25.769 -2.266 21.709 1.00 95.19 83 THR A N 1
ATOM 610 C CA . THR A 1 83 ? -26.938 -2.129 22.586 1.00 95.19 83 THR A CA 1
ATOM 611 C C . THR A 1 83 ? -26.551 -2.579 23.984 1.00 95.19 83 THR A C 1
ATOM 613 O O . THR A 1 83 ? -26.182 -3.738 24.155 1.00 95.19 83 THR A O 1
ATOM 616 N N . ILE A 1 84 ? -26.643 -1.694 24.973 1.00 96.38 84 ILE A N 1
ATOM 617 C CA . ILE A 1 84 ? -26.429 -2.022 26.386 1.00 96.38 84 ILE A CA 1
ATOM 618 C C . ILE A 1 84 ? -27.783 -2.247 27.039 1.00 96.38 84 ILE A C 1
ATOM 620 O O . ILE A 1 84 ? -28.674 -1.412 26.887 1.00 96.38 84 ILE A O 1
ATOM 624 N N . LYS A 1 85 ? -27.929 -3.359 27.762 1.00 94.88 85 LYS A N 1
ATOM 625 C CA . LYS A 1 85 ? -29.160 -3.729 28.464 1.00 94.88 85 LYS A CA 1
ATOM 626 C C . LYS A 1 85 ? -28.892 -4.070 29.919 1.00 94.88 85 LYS A C 1
ATOM 628 O O . LYS A 1 85 ? -27.860 -4.661 30.236 1.00 94.88 85 LYS A O 1
ATOM 633 N N . ALA A 1 86 ? -29.848 -3.757 30.782 1.00 96.75 86 ALA A N 1
ATOM 634 C CA . ALA A 1 86 ? -29.863 -4.207 32.162 1.00 96.75 86 ALA A CA 1
ATOM 635 C C . ALA A 1 86 ? -31.278 -4.597 32.591 1.00 96.75 86 ALA A C 1
ATOM 637 O O . ALA A 1 86 ? -32.229 -3.882 32.282 1.00 96.75 86 ALA A O 1
ATOM 638 N N . THR A 1 87 ? -31.407 -5.704 33.321 1.00 95.94 87 THR A N 1
ATOM 639 C CA . THR A 1 87 ? -32.677 -6.089 33.957 1.00 95.94 87 THR A CA 1
ATOM 640 C C . THR A 1 87 ? -32.687 -5.538 35.373 1.00 95.94 87 THR A C 1
ATOM 642 O O . THR A 1 87 ? -31.790 -5.859 36.157 1.00 95.94 87 THR A O 1
ATOM 645 N N . VAL A 1 88 ? -33.666 -4.693 35.684 1.00 95.50 88 VAL A N 1
ATOM 646 C CA . VAL A 1 88 ? -33.794 -4.012 36.975 1.00 95.50 88 VAL A CA 1
ATOM 647 C C . VAL A 1 88 ? -35.174 -4.299 37.546 1.00 95.50 88 VAL A C 1
ATOM 649 O O . VAL A 1 88 ? -36.175 -4.067 36.871 1.00 95.50 88 VAL A O 1
ATOM 652 N N . THR A 1 89 ? -35.234 -4.772 38.791 1.00 92.81 89 THR A N 1
ATOM 653 C CA . THR A 1 89 ? -36.506 -5.047 39.473 1.00 92.81 89 THR A CA 1
ATOM 654 C C . THR A 1 89 ? -36.604 -4.286 40.789 1.00 92.81 89 THR A C 1
ATOM 656 O O . THR A 1 89 ? -35.610 -4.105 41.490 1.00 92.81 89 THR A O 1
ATOM 659 N N . ASP A 1 90 ? -37.800 -3.792 41.096 1.00 90.88 90 ASP A N 1
ATOM 660 C CA . ASP A 1 90 ? -38.171 -3.152 42.361 1.00 90.88 90 ASP A CA 1
ATOM 661 C C . ASP A 1 90 ? -39.707 -3.225 42.489 1.00 90.88 90 ASP A C 1
ATOM 663 O O . ASP A 1 90 ? -40.416 -3.235 41.478 1.00 90.88 90 ASP A O 1
ATOM 667 N N . GLU A 1 91 ? -40.229 -3.310 43.713 1.00 86.56 91 GLU A N 1
ATOM 668 C CA . GLU A 1 91 ? -41.658 -3.104 43.989 1.00 86.56 91 GLU A CA 1
ATOM 669 C C . GLU A 1 91 ? -42.055 -1.627 43.864 1.00 86.56 91 GLU A C 1
ATOM 671 O O . GLU A 1 91 ? -43.206 -1.323 43.539 1.00 86.56 91 GLU A O 1
ATOM 676 N N . ALA A 1 92 ? -41.119 -0.710 44.125 1.00 87.44 92 ALA A N 1
ATOM 677 C CA . ALA A 1 92 ? -41.284 0.719 43.907 1.00 87.44 92 ALA A CA 1
ATOM 678 C C . ALA A 1 92 ? -41.028 1.102 42.443 1.00 87.44 92 ALA A C 1
ATOM 680 O O . ALA A 1 92 ? -40.349 0.401 41.689 1.00 87.44 92 ALA A O 1
ATOM 681 N N . GLN A 1 93 ? -41.531 2.265 42.025 1.00 89.25 93 GLN A N 1
ATOM 682 C CA . GLN A 1 93 ? -41.291 2.737 40.667 1.00 89.25 93 GLN A CA 1
ATOM 683 C C . GLN A 1 93 ? -39.810 3.104 40.466 1.00 89.25 93 GLN A C 1
ATOM 685 O O . GLN A 1 93 ? -39.279 4.003 41.127 1.00 89.25 93 GLN A O 1
ATOM 690 N N . ILE A 1 94 ? -39.157 2.475 39.485 1.00 94.00 94 ILE A N 1
ATOM 691 C CA . ILE A 1 94 ? -37.827 2.883 39.019 1.00 94.00 94 ILE A CA 1
ATOM 692 C C . ILE A 1 94 ? -37.931 4.246 38.321 1.00 94.00 94 ILE A C 1
ATOM 694 O O . ILE A 1 94 ? -38.685 4.424 37.364 1.00 94.00 94 ILE A O 1
ATOM 698 N N . GLN A 1 95 ? -37.163 5.224 38.803 1.00 93.81 95 GLN A N 1
ATOM 699 C CA . GLN A 1 95 ? -37.101 6.571 38.230 1.00 93.81 95 GLN A CA 1
ATOM 700 C C . GLN A 1 95 ? -36.015 6.710 37.170 1.00 93.81 95 GLN A C 1
ATOM 702 O O . GLN A 1 95 ? -36.197 7.442 36.198 1.00 93.81 95 GLN A O 1
ATOM 707 N N . SER A 1 96 ? -34.862 6.068 37.367 1.00 96.25 96 SER A N 1
ATOM 708 C CA . SER A 1 96 ? -33.773 6.140 36.397 1.00 96.25 96 SER A CA 1
ATOM 709 C C . SER A 1 96 ? -32.850 4.935 36.459 1.00 96.25 96 SER A C 1
ATOM 711 O O . SER A 1 96 ? -32.587 4.381 37.527 1.00 96.25 96 SER A O 1
ATOM 713 N N . VAL A 1 97 ? -32.319 4.577 35.292 1.00 97.69 97 VAL A N 1
ATOM 714 C CA . VAL A 1 97 ? -31.250 3.596 35.131 1.00 97.69 97 VAL A CA 1
ATOM 715 C C . VAL A 1 97 ? -30.176 4.228 34.254 1.00 97.69 97 VAL A C 1
ATOM 717 O O . VAL A 1 97 ? -30.461 4.708 33.157 1.00 97.69 97 VAL A O 1
ATOM 720 N N . ALA A 1 98 ? -28.941 4.277 34.744 1.00 98.12 98 ALA A N 1
ATOM 721 C CA . ALA A 1 98 ? -27.808 4.861 34.034 1.00 98.12 98 ALA A CA 1
ATOM 722 C C . ALA A 1 98 ? -26.678 3.844 33.881 1.00 98.12 98 ALA A C 1
ATOM 724 O O . ALA A 1 98 ? -26.306 3.181 34.850 1.00 98.12 98 ALA A O 1
ATOM 725 N N . ALA A 1 99 ? -26.101 3.779 32.684 1.00 97.88 99 ALA A N 1
ATOM 726 C CA . ALA A 1 99 ? -24.904 3.014 32.382 1.00 97.88 99 ALA A CA 1
ATOM 727 C C . ALA A 1 99 ? -23.678 3.930 32.347 1.00 97.88 99 ALA A C 1
ATOM 729 O O . ALA A 1 99 ? -23.724 5.036 31.809 1.00 97.88 99 ALA A O 1
ATOM 730 N N . ARG A 1 100 ? -22.570 3.460 32.922 1.00 98.06 100 ARG A N 1
ATOM 731 C CA . ARG A 1 100 ? -21.245 4.080 32.826 1.00 98.06 100 ARG A CA 1
ATOM 732 C C . ARG A 1 100 ? -20.250 3.038 32.349 1.00 98.06 100 ARG A C 1
ATOM 734 O O . ARG A 1 100 ? -20.162 1.972 32.960 1.00 98.06 100 ARG A O 1
ATOM 741 N N . LEU A 1 101 ? -19.514 3.358 31.292 1.00 97.19 101 LEU A N 1
ATOM 742 C CA . LEU A 1 101 ? -18.501 2.475 30.729 1.00 97.19 101 LEU A CA 1
ATOM 743 C C . LEU A 1 101 ? -17.133 2.844 31.282 1.00 97.19 101 LEU A C 1
ATOM 745 O O . LEU A 1 101 ? -16.793 4.027 31.379 1.00 97.19 101 LEU A O 1
ATOM 749 N N . TYR A 1 102 ? -16.356 1.825 31.629 1.00 96.00 102 TYR A N 1
ATOM 750 C CA . TYR A 1 102 ? -15.011 1.967 32.162 1.00 96.00 102 TYR A CA 1
ATOM 751 C C . TYR A 1 102 ? -14.018 1.146 31.349 1.00 96.00 102 TYR A C 1
ATOM 753 O O . TYR A 1 102 ? -14.317 0.028 30.943 1.00 96.00 102 TYR A O 1
ATOM 761 N N . GLN A 1 103 ? -12.822 1.697 31.170 1.00 91.75 103 GLN A N 1
ATOM 762 C CA . GLN A 1 103 ? -11.656 0.980 30.669 1.00 91.75 103 GLN A CA 1
ATOM 763 C C . GLN A 1 103 ? -10.492 1.250 31.622 1.00 91.75 103 GLN A C 1
ATOM 765 O O . GLN A 1 103 ? -10.191 2.412 31.904 1.00 91.75 103 GLN A O 1
ATOM 770 N N . ASN A 1 104 ? -9.848 0.197 32.134 1.00 86.12 104 ASN A N 1
ATOM 771 C CA . ASN A 1 104 ? -8.753 0.308 33.110 1.00 86.12 104 ASN A CA 1
ATOM 772 C C . ASN A 1 104 ? -9.104 1.259 34.278 1.00 86.12 104 ASN A C 1
ATOM 774 O O . ASN A 1 104 ? -8.388 2.228 34.538 1.00 86.12 104 ASN A O 1
ATOM 778 N N . ASP A 1 105 ? -10.262 1.041 34.912 1.00 86.69 105 ASP A N 1
ATOM 779 C CA . ASP A 1 105 ? -10.814 1.854 36.012 1.00 86.69 105 ASP A CA 1
ATOM 780 C C . ASP A 1 105 ? -11.119 3.332 35.685 1.00 86.69 105 ASP A C 1
ATOM 782 O O . ASP A 1 105 ? -11.561 4.091 36.554 1.00 86.69 105 ASP A O 1
ATOM 786 N N . THR A 1 106 ? -10.958 3.762 34.432 1.00 90.69 106 THR A N 1
ATOM 787 C CA . THR A 1 106 ? -11.273 5.125 33.988 1.00 90.69 106 THR A CA 1
ATOM 788 C C . THR A 1 106 ? -12.630 5.154 33.302 1.00 90.69 106 THR A C 1
ATOM 790 O O . THR A 1 106 ? -12.861 4.404 32.358 1.00 90.69 106 THR A O 1
ATOM 793 N N . GLN A 1 107 ? -13.531 6.029 33.757 1.00 95.94 107 GLN A N 1
ATOM 794 C CA . GLN A 1 107 ? -14.824 6.212 33.098 1.00 95.94 107 GLN A CA 1
ATOM 795 C C . GLN A 1 107 ? -14.611 6.870 31.732 1.00 95.94 107 GLN A C 1
ATOM 797 O O . GLN A 1 107 ? -14.075 7.977 31.667 1.00 95.94 107 GLN A O 1
ATOM 802 N N . VAL A 1 108 ? -15.065 6.214 30.666 1.00 94.12 108 VAL A N 1
ATOM 803 C CA . VAL A 1 108 ? -14.943 6.715 29.288 1.00 94.12 108 VAL A CA 1
ATOM 804 C C . VAL A 1 108 ? -16.240 7.325 28.766 1.00 94.12 108 VAL A C 1
ATOM 806 O O . VAL A 1 108 ? -16.189 8.226 27.934 1.00 94.12 108 VAL A O 1
ATOM 809 N N . ASP A 1 109 ? -17.395 6.871 29.265 1.00 96.38 109 ASP A N 1
ATOM 810 C CA . ASP A 1 109 ? -18.702 7.348 28.811 1.00 96.38 109 ASP A CA 1
ATOM 811 C C . ASP A 1 109 ? -19.815 7.088 29.844 1.00 96.38 109 ASP A C 1
ATOM 813 O O . ASP A 1 109 ? -19.646 6.292 30.777 1.00 96.38 109 ASP A O 1
ATOM 817 N N . ALA A 1 110 ? -20.949 7.779 29.700 1.00 96.56 110 ALA A N 1
ATOM 818 C CA . ALA A 1 110 ? -22.146 7.596 30.511 1.00 96.56 110 ALA A CA 1
ATOM 819 C C . ALA A 1 110 ? -23.432 8.019 29.786 1.00 96.56 110 ALA A C 1
ATOM 821 O O . ALA A 1 110 ? -23.506 9.096 29.196 1.00 96.56 110 ALA A O 1
ATOM 822 N N . PHE A 1 111 ? -24.489 7.221 29.927 1.00 97.12 111 PHE A N 1
ATOM 823 C CA . PHE A 1 111 ? -25.802 7.505 29.343 1.00 97.12 111 PHE A CA 1
ATOM 824 C C . PHE A 1 111 ? -26.933 6.814 30.116 1.00 97.12 111 PHE A C 1
ATOM 826 O O . PHE A 1 111 ? -26.706 5.902 30.910 1.00 97.12 111 PHE A O 1
ATOM 833 N N . TYR A 1 112 ? -28.169 7.264 29.894 1.00 97.12 112 TYR A N 1
ATOM 834 C CA . TYR A 1 112 ? -29.363 6.646 30.476 1.00 97.12 112 TYR A CA 1
ATOM 835 C C . TYR A 1 112 ? -29.848 5.461 29.639 1.00 97.12 112 TYR A C 1
ATOM 837 O O . TYR A 1 112 ? -29.728 5.479 28.412 1.00 97.12 112 TYR A O 1
ATOM 845 N N . LEU A 1 113 ? -30.407 4.459 30.316 1.00 97.12 113 LEU A N 1
ATOM 846 C CA . LEU A 1 113 ? -31.134 3.337 29.730 1.00 97.12 113 LEU A CA 1
ATOM 847 C C . LEU A 1 113 ? -32.642 3.557 29.913 1.00 97.12 113 LEU A C 1
ATOM 849 O O . LEU A 1 113 ? -33.061 4.194 30.882 1.00 97.12 113 LEU A O 1
ATOM 853 N N . TYR A 1 114 ? -33.450 3.026 28.998 1.00 95.50 114 TYR A N 1
ATOM 854 C CA . TYR A 1 114 ? -34.900 3.218 28.991 1.00 95.50 114 TYR A CA 1
ATOM 855 C C . TYR A 1 114 ? -35.623 1.880 28.857 1.00 95.50 114 TYR A C 1
ATOM 857 O O . TYR A 1 114 ? -35.157 1.023 28.117 1.00 95.50 114 TYR A O 1
ATOM 865 N N . ASP A 1 115 ? -36.740 1.747 29.568 1.00 92.94 115 ASP A N 1
ATOM 866 C CA . ASP A 1 115 ? -37.718 0.663 29.430 1.00 92.94 115 ASP A CA 1
ATOM 867 C C . ASP A 1 115 ? -38.959 1.237 28.721 1.00 92.94 115 ASP A C 1
ATOM 869 O O . ASP A 1 115 ? -39.929 1.695 29.333 1.00 92.94 115 ASP A O 1
ATOM 873 N N . ASN A 1 116 ? -38.855 1.387 27.404 1.00 88.94 116 ASN A N 1
ATOM 874 C CA . ASN A 1 116 ? -39.832 2.061 26.552 1.00 88.94 116 ASN A CA 1
ATOM 875 C C . ASN A 1 116 ? -40.271 1.222 25.342 1.00 88.94 116 ASN A C 1
ATOM 877 O O . ASN A 1 116 ? -41.037 1.716 24.505 1.00 88.94 116 ASN A O 1
ATOM 881 N N . GLY A 1 117 ? -39.825 -0.031 25.247 1.00 82.12 117 GLY A N 1
ATOM 882 C CA . GLY A 1 117 ? -40.092 -0.919 24.117 1.00 82.12 117 GLY A CA 1
ATOM 883 C C . GLY A 1 117 ? -39.346 -0.512 22.840 1.00 82.12 117 GLY A C 1
ATOM 884 O O . GLY A 1 117 ? -39.764 -0.857 21.730 1.00 82.12 117 GLY A O 1
ATOM 885 N N . GLN A 1 118 ? -38.293 0.300 22.973 1.00 76.25 118 GLN A N 1
ATOM 886 C CA . GLN A 1 118 ? -37.410 0.770 21.912 1.00 76.25 118 GLN A CA 1
ATOM 887 C C . GLN A 1 118 ? -35.937 0.612 22.325 1.00 76.25 118 GLN A C 1
ATOM 889 O O . GLN A 1 118 ? -35.593 0.188 23.418 1.00 76.25 118 GLN A O 1
ATOM 894 N N . SER A 1 119 ? -35.007 0.920 21.418 1.00 77.25 119 SER A N 1
ATOM 895 C CA . SER A 1 119 ? -33.564 0.852 21.721 1.00 77.25 119 SER A CA 1
ATOM 896 C C . SER A 1 119 ? -33.062 -0.538 22.151 1.00 77.25 119 SER A C 1
ATOM 898 O O . SER A 1 119 ? -31.994 -0.665 22.744 1.00 77.25 119 SER A O 1
ATOM 900 N N . GLY A 1 120 ? -33.815 -1.587 21.804 1.00 70.56 120 GLY A N 1
ATOM 901 C CA . GLY A 1 120 ? -33.444 -2.984 21.994 1.00 70.56 120 GLY A CA 1
ATOM 902 C C . GLY A 1 120 ? -33.934 -3.633 23.291 1.00 70.56 120 GLY A C 1
ATOM 903 O O . GLY A 1 120 ? -33.625 -4.804 23.478 1.00 70.56 120 GLY A O 1
ATOM 904 N N . ASP A 1 121 ? -34.688 -2.958 24.156 1.00 72.25 121 ASP A N 1
ATOM 905 C CA . ASP A 1 121 ? -35.247 -3.536 25.397 1.00 72.25 121 ASP A CA 1
ATOM 906 C C . ASP A 1 121 ? -36.352 -4.584 25.153 1.00 72.25 121 ASP A C 1
ATOM 908 O O . ASP A 1 121 ? -36.384 -5.599 25.836 1.00 72.25 121 ASP A O 1
ATOM 912 N N . GLY A 1 122 ? -37.173 -4.423 24.113 1.00 83.56 122 GLY A N 1
ATOM 913 C CA . GLY A 1 122 ? -38.278 -5.326 23.803 1.00 83.56 122 GLY A CA 1
ATOM 914 C C . GLY A 1 122 ? -39.640 -4.704 24.099 1.00 83.56 122 GLY A C 1
ATOM 915 O O . GLY A 1 122 ? -40.187 -4.014 23.239 1.00 83.56 122 GLY A O 1
ATOM 916 N N . VAL A 1 123 ? -40.240 -5.025 25.249 1.00 87.50 123 VAL A N 1
ATOM 917 C CA . VAL A 1 123 ? -41.597 -4.594 25.621 1.00 87.50 123 VAL A CA 1
ATOM 918 C C . VAL A 1 123 ? -41.511 -3.506 26.684 1.00 87.50 123 VAL A C 1
ATOM 920 O O . VAL A 1 123 ? -40.865 -3.694 27.696 1.00 87.50 123 VAL A O 1
ATOM 923 N N . ALA A 1 124 ? -42.217 -2.391 26.491 1.00 90.12 124 ALA A N 1
ATOM 924 C CA . ALA A 1 124 ? -42.228 -1.312 27.476 1.00 90.12 124 ALA A CA 1
ATOM 925 C C . ALA A 1 124 ? -42.834 -1.750 28.824 1.00 90.12 124 ALA A C 1
ATOM 927 O O . ALA A 1 124 ? -43.941 -2.300 28.861 1.00 90.12 124 ALA A O 1
ATOM 928 N N . GLY A 1 125 ? -42.164 -1.393 29.915 1.00 86.81 125 GLY A N 1
ATOM 929 C CA . GLY A 1 125 ? -42.549 -1.666 31.296 1.00 86.81 125 GLY A CA 1
ATOM 930 C C . GLY A 1 125 ? -42.268 -3.097 31.759 1.00 86.81 125 GLY A C 1
ATOM 931 O O . GLY A 1 125 ? -42.934 -3.548 32.6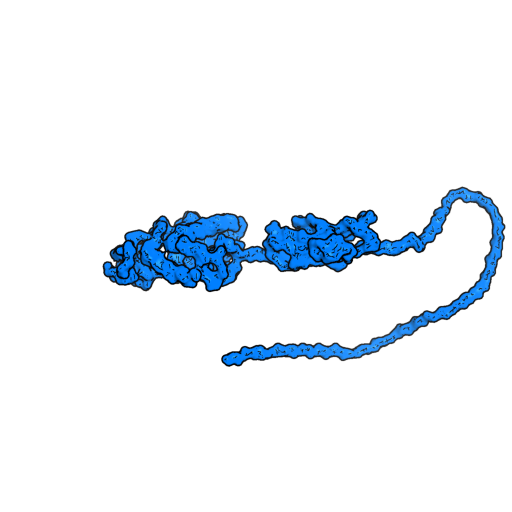93 1.00 86.81 125 GLY A O 1
ATOM 932 N N . ASP A 1 126 ? -41.370 -3.832 31.098 1.00 89.31 126 ASP A N 1
ATOM 933 C CA . ASP A 1 126 ? -41.039 -5.218 31.457 1.00 89.31 126 ASP A CA 1
ATOM 934 C C . ASP A 1 126 ? -39.836 -5.349 32.411 1.00 89.31 126 ASP A C 1
ATOM 936 O O . ASP A 1 126 ? -39.495 -6.462 32.822 1.00 89.31 126 ASP A O 1
ATOM 940 N N . GLY A 1 127 ? -39.236 -4.225 32.822 1.00 91.06 127 GLY A N 1
ATOM 941 C CA . GLY A 1 127 ? -38.078 -4.184 33.715 1.00 91.06 127 GLY A CA 1
ATOM 942 C C . GLY A 1 127 ? -36.738 -4.333 32.992 1.00 91.06 127 GLY A C 1
ATOM 943 O O . GLY A 1 127 ? -35.690 -4.350 33.647 1.00 91.06 127 GLY A O 1
ATOM 944 N N . ILE A 1 128 ? -36.736 -4.421 31.660 1.00 94.06 128 ILE A N 1
ATOM 945 C CA . ILE A 1 128 ? -35.528 -4.413 30.840 1.00 94.06 128 ILE A CA 1
ATOM 946 C C . ILE A 1 128 ? -35.282 -2.986 30.360 1.00 94.06 128 ILE A C 1
ATOM 948 O O . ILE A 1 128 ? -36.067 -2.395 29.633 1.00 94.06 128 ILE A O 1
ATOM 952 N N . TYR A 1 129 ? -34.136 -2.432 30.739 1.00 96.81 129 TYR A N 1
ATOM 953 C CA . TYR A 1 129 ? -33.721 -1.096 30.337 1.00 96.81 129 TYR A CA 1
ATOM 954 C C . TYR A 1 129 ? -32.621 -1.209 29.292 1.00 96.81 129 TYR A C 1
ATOM 956 O O . TYR A 1 129 ? -31.615 -1.878 29.538 1.00 96.81 129 TYR A O 1
ATOM 964 N N . ALA A 1 130 ? -32.763 -0.530 28.154 1.00 95.69 130 ALA A N 1
ATOM 965 C CA . ALA A 1 130 ? -31.768 -0.549 27.089 1.00 95.69 130 ALA A CA 1
ATOM 966 C C . ALA A 1 130 ? -31.460 0.832 26.504 1.00 95.69 130 ALA A C 1
ATOM 968 O O . ALA A 1 130 ? -32.257 1.770 26.572 1.00 95.69 130 ALA A O 1
ATOM 969 N N . ASN A 1 131 ? -30.275 0.957 25.911 1.00 96.44 131 ASN A N 1
ATOM 970 C CA . ASN A 1 131 ? -29.938 2.042 24.997 1.00 96.44 131 ASN A CA 1
ATOM 971 C C . ASN A 1 131 ? -28.806 1.619 24.053 1.00 96.44 131 ASN A C 1
ATOM 973 O O . ASN A 1 131 ? -28.074 0.666 24.325 1.00 96.44 131 ASN A O 1
ATOM 977 N N . THR A 1 132 ? -28.645 2.345 22.953 1.00 93.62 132 THR A N 1
ATOM 978 C CA . THR A 1 132 ? -27.537 2.158 22.020 1.00 93.62 132 THR A CA 1
ATOM 979 C C . THR A 1 132 ? -26.362 3.076 22.338 1.00 93.62 132 THR A C 1
ATOM 981 O O . THR A 1 132 ? -26.557 4.224 22.733 1.00 93.62 132 THR A O 1
ATOM 984 N N . TRP A 1 133 ? -25.150 2.592 22.095 1.00 93.62 133 TRP A N 1
ATOM 985 C CA . TRP A 1 133 ? -23.887 3.280 22.316 1.00 93.62 133 TRP A CA 1
ATOM 986 C C . TRP A 1 133 ? -22.993 3.164 21.079 1.00 93.62 133 TRP A C 1
ATOM 988 O O . TRP A 1 133 ? -22.767 2.063 20.580 1.00 93.62 133 TRP A O 1
ATOM 998 N N . ASP A 1 134 ? -22.506 4.295 20.571 1.00 91.38 134 ASP A N 1
ATOM 999 C CA . ASP A 1 134 ? -21.614 4.352 19.410 1.00 91.38 134 ASP A CA 1
ATOM 1000 C C . ASP A 1 134 ? -20.149 4.309 19.865 1.00 91.38 134 ASP A C 1
ATOM 1002 O O . ASP A 1 134 ? -19.664 5.210 20.548 1.00 91.38 134 ASP A O 1
ATOM 1006 N N . SER A 1 135 ? -19.442 3.255 19.463 1.00 90.00 135 SER A N 1
ATOM 1007 C CA . SER A 1 135 ? -18.046 3.014 19.837 1.00 90.00 135 SER A CA 1
ATOM 1008 C C . SER A 1 135 ? -17.018 3.725 18.943 1.00 90.00 135 SER A C 1
ATOM 1010 O O . SER A 1 135 ? -15.824 3.448 19.053 1.00 90.00 135 SER A O 1
ATOM 1012 N N . ALA A 1 136 ? -17.429 4.621 18.037 1.00 82.19 136 ALA A N 1
ATOM 1013 C CA . ALA A 1 136 ? -16.544 5.235 17.037 1.00 82.19 136 ALA A CA 1
ATOM 1014 C C . ALA A 1 136 ? -15.287 5.924 17.596 1.00 82.19 136 ALA A C 1
ATOM 1016 O O . ALA A 1 136 ? -14.267 5.982 16.911 1.00 82.19 136 ALA A O 1
ATOM 1017 N N . THR A 1 137 ? -15.338 6.450 18.821 1.00 81.81 137 THR A N 1
ATOM 1018 C CA . THR A 1 137 ? -14.223 7.177 19.455 1.00 81.81 137 THR A CA 1
ATOM 1019 C C . THR A 1 137 ? -13.436 6.340 20.463 1.00 81.81 137 THR A C 1
ATOM 1021 O O . THR A 1 137 ? -12.586 6.878 21.171 1.00 81.81 137 THR A O 1
ATOM 1024 N N . MET A 1 138 ? -13.718 5.042 20.551 1.00 85.56 138 MET A N 1
ATOM 1025 C CA . MET A 1 138 ? -13.220 4.180 21.618 1.00 85.56 138 MET A CA 1
ATOM 1026 C C . MET A 1 138 ? -12.000 3.365 21.195 1.00 85.56 138 MET A C 1
ATOM 1028 O O . MET A 1 138 ? -11.788 3.079 20.016 1.00 85.56 138 MET A O 1
ATOM 1032 N N . HIS A 1 139 ? -11.182 3.007 22.182 1.00 82.50 139 HIS A N 1
ATOM 1033 C CA . HIS A 1 139 ? -9.955 2.245 21.987 1.00 82.50 139 HIS A CA 1
ATOM 1034 C C . HIS A 1 139 ? -10.208 0.739 22.107 1.00 82.50 139 HIS A C 1
ATOM 1036 O O . HIS A 1 139 ? -11.181 0.300 22.708 1.00 82.50 139 HIS A O 1
ATOM 1042 N N . GLU A 1 140 ? -9.320 -0.066 21.533 1.00 83.81 140 GLU A N 1
ATOM 1043 C CA . GLU A 1 140 ? -9.387 -1.523 21.672 1.00 83.81 140 GLU A CA 1
ATOM 1044 C C . GLU A 1 140 ? -9.277 -1.970 23.140 1.00 83.81 140 GLU A C 1
ATOM 1046 O O . GLU A 1 140 ? -8.627 -1.312 23.958 1.00 83.81 140 GLU A O 1
ATOM 1051 N N . GLY A 1 141 ? -9.899 -3.103 23.465 1.00 81.62 141 GLY A N 1
ATOM 1052 C CA . GLY A 1 141 ? -9.831 -3.740 24.780 1.00 81.62 141 GLY A CA 1
ATOM 1053 C C . GLY A 1 141 ? -11.194 -4.020 25.410 1.00 81.62 141 GLY A C 1
ATOM 1054 O O . GLY A 1 141 ? -12.246 -3.786 24.814 1.00 81.62 141 GLY A O 1
ATOM 1055 N N . HIS A 1 142 ? -11.163 -4.544 26.634 1.00 88.12 142 HIS A N 1
ATOM 1056 C CA . HIS A 1 142 ? -12.365 -4.853 27.404 1.00 88.12 142 HIS A CA 1
ATOM 1057 C C . HIS A 1 142 ? -12.905 -3.625 28.135 1.00 88.12 142 HIS A C 1
ATOM 1059 O O . HIS A 1 142 ? -12.147 -2.760 28.586 1.00 88.12 142 HIS A O 1
ATOM 1065 N N . TYR A 1 143 ? -14.228 -3.581 28.250 1.00 94.50 143 TYR A N 1
ATOM 1066 C CA . TYR A 1 143 ? -14.960 -2.529 28.929 1.00 94.50 143 TYR A CA 1
ATOM 1067 C C . TYR A 1 143 ? -15.858 -3.111 30.016 1.00 94.50 143 TYR A C 1
ATOM 1069 O O . TYR A 1 143 ? -16.677 -4.006 29.776 1.00 94.50 143 TYR A O 1
ATOM 1077 N N . ASP A 1 144 ? -15.747 -2.526 31.202 1.00 95.81 144 ASP A N 1
ATOM 1078 C CA . ASP A 1 144 ? -16.645 -2.791 32.316 1.00 95.81 144 ASP A CA 1
ATOM 1079 C C . ASP A 1 144 ? -17.870 -1.884 32.201 1.00 95.81 144 ASP A C 1
ATOM 1081 O O . ASP A 1 144 ? 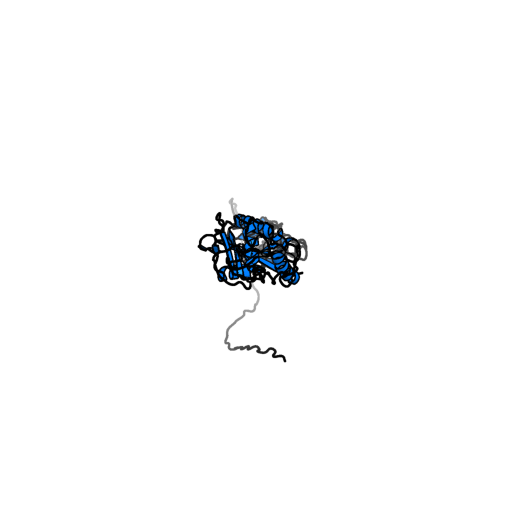-17.773 -0.718 31.800 1.00 95.81 144 ASP A O 1
ATOM 1085 N N . ILE A 1 145 ? -19.032 -2.392 32.610 1.00 97.50 145 ILE A N 1
ATOM 1086 C CA . ILE A 1 145 ? -20.261 -1.599 32.670 1.00 97.50 145 ILE A CA 1
ATOM 1087 C C . ILE A 1 145 ? -20.726 -1.525 34.115 1.00 97.50 145 ILE A C 1
ATOM 1089 O O . ILE A 1 145 ? -21.011 -2.534 34.764 1.00 97.50 145 ILE A O 1
ATOM 1093 N N . LYS A 1 146 ? -20.840 -0.293 34.607 1.00 97.94 146 LYS A N 1
ATOM 1094 C CA . LYS A 1 146 ? -21.449 0.028 35.892 1.00 97.94 146 LYS A CA 1
ATOM 1095 C C . LYS A 1 146 ? -22.858 0.563 35.664 1.00 97.94 146 LYS A C 1
ATOM 1097 O O . LYS A 1 146 ? -23.021 1.630 35.071 1.00 97.94 146 LYS A O 1
ATOM 1102 N N . ILE A 1 147 ? -23.856 -0.151 36.176 1.00 98.06 147 ILE A N 1
ATOM 1103 C CA . ILE A 1 147 ? -25.257 0.274 36.166 1.00 98.06 147 ILE A CA 1
ATOM 1104 C C . ILE A 1 147 ? -25.613 0.868 37.524 1.00 98.06 147 ILE A C 1
ATOM 1106 O O . ILE A 1 147 ? -25.352 0.254 38.557 1.00 98.06 147 ILE A O 1
ATOM 1110 N N . THR A 1 148 ? -26.224 2.052 37.518 1.00 97.69 148 THR A N 1
ATOM 1111 C CA . THR A 1 148 ? -26.858 2.662 38.691 1.00 97.69 148 THR A CA 1
ATOM 1112 C C . THR A 1 148 ? -28.356 2.755 38.442 1.00 97.69 148 THR A C 1
ATOM 1114 O O . THR A 1 148 ? -28.766 3.424 37.494 1.00 97.69 148 THR A O 1
ATOM 1117 N N . ALA A 1 149 ? -29.156 2.127 39.299 1.00 96.94 149 ALA A N 1
ATOM 1118 C CA . ALA A 1 149 ? -30.610 2.246 39.294 1.00 96.94 149 ALA A CA 1
ATOM 1119 C C . ALA A 1 149 ? -31.067 3.063 40.507 1.00 96.94 149 ALA A C 1
ATOM 1121 O O . ALA A 1 149 ? -30.510 2.907 41.597 1.00 96.94 149 ALA A O 1
ATOM 1122 N N . GLN A 1 150 ? -32.056 3.933 40.310 1.00 95.56 150 GLN A N 1
ATOM 1123 C CA . GLN A 1 150 ? -32.673 4.739 41.359 1.00 95.56 150 GLN A CA 1
ATOM 1124 C C . GLN A 1 150 ? -34.195 4.643 41.280 1.00 95.56 150 GLN A C 1
ATOM 1126 O O . GLN A 1 150 ? -34.767 4.804 40.200 1.00 95.56 150 GLN A O 1
ATOM 1131 N N . ASN A 1 151 ? -34.842 4.436 42.424 1.00 92.88 151 ASN A N 1
ATOM 1132 C CA . ASN A 1 151 ? -36.298 4.404 42.539 1.00 92.88 151 ASN A CA 1
ATOM 1133 C C . ASN A 1 151 ? -36.891 5.744 42.995 1.00 92.88 151 ASN A C 1
ATOM 1135 O O . ASN A 1 151 ? -36.183 6.726 43.234 1.00 92.88 151 ASN A O 1
ATOM 1139 N N . GLU A 1 152 ? -38.213 5.785 43.129 1.00 90.69 152 GLU A N 1
ATOM 1140 C CA . GLU A 1 152 ? -38.957 6.987 43.501 1.00 90.69 152 GLU A CA 1
ATOM 1141 C C . GLU A 1 152 ? -38.681 7.540 44.900 1.00 90.69 152 GLU A C 1
ATOM 1143 O O . GLU A 1 152 ? -38.876 8.732 45.148 1.00 90.69 152 GLU A O 1
ATOM 1148 N N . TYR A 1 153 ? -38.139 6.707 45.783 1.00 90.31 153 TYR A N 1
ATOM 1149 C CA . TYR A 1 153 ? -37.728 7.084 47.133 1.00 90.31 153 TYR A CA 1
ATOM 1150 C C . TYR A 1 153 ? -36.265 7.537 47.201 1.00 90.31 153 TYR A C 1
ATOM 1152 O O . TYR A 1 153 ? -35.706 7.683 48.289 1.00 90.31 153 TYR A O 1
ATOM 1160 N N . ALA A 1 154 ? -35.636 7.765 46.043 1.00 87.19 154 ALA A N 1
ATOM 1161 C CA . ALA A 1 154 ? -34.233 8.128 45.886 1.00 87.19 154 ALA A CA 1
ATOM 1162 C C . ALA A 1 154 ? -33.234 7.084 46.421 1.00 87.19 154 ALA A C 1
ATOM 1164 O O . ALA A 1 154 ? -32.040 7.384 46.546 1.00 87.19 154 ALA A O 1
ATOM 1165 N N . GLN A 1 155 ? -33.683 5.852 46.682 1.00 89.81 155 GLN A N 1
ATOM 1166 C CA . GLN A 1 155 ? -32.785 4.737 46.963 1.00 89.81 155 GLN A CA 1
ATOM 1167 C C . GLN A 1 155 ? -32.045 4.384 45.679 1.00 89.81 155 GLN A C 1
ATOM 1169 O O . GLN A 1 155 ? -32.622 4.431 44.595 1.00 89.81 155 GLN A O 1
ATOM 1174 N N . ASN A 1 156 ? -30.759 4.063 45.794 1.00 92.44 156 ASN A N 1
ATOM 1175 C CA . ASN A 1 156 ? -29.949 3.678 44.651 1.00 92.44 156 ASN A CA 1
ATOM 1176 C C . ASN A 1 156 ? -29.157 2.408 44.942 1.00 92.44 156 ASN A C 1
ATOM 1178 O O . ASN A 1 156 ? -28.675 2.200 46.054 1.00 92.44 156 ASN A O 1
ATOM 1182 N N . ILE A 1 157 ? -29.001 1.593 43.906 1.00 94.56 157 ILE A N 1
ATOM 1183 C CA . ILE A 1 157 ? -28.067 0.474 43.876 1.00 94.56 157 ILE A CA 1
ATOM 1184 C C . ILE A 1 157 ? -27.137 0.660 42.685 1.00 94.56 157 ILE A C 1
ATOM 1186 O O . ILE A 1 157 ? -27.513 1.218 41.653 1.00 94.56 157 ILE A O 1
ATOM 1190 N N . THR A 1 158 ? -25.890 0.233 42.842 1.00 95.56 158 THR A N 1
ATOM 1191 C CA . THR A 1 158 ? -24.910 0.242 41.761 1.00 95.56 158 THR A CA 1
ATOM 1192 C C . THR A 1 158 ? -24.228 -1.109 41.685 1.00 95.56 158 THR A C 1
ATOM 1194 O O . THR A 1 158 ? -23.663 -1.566 42.677 1.00 95.56 158 THR A O 1
ATOM 1197 N N . ILE A 1 159 ? -24.249 -1.717 40.502 1.00 95.94 159 ILE A N 1
ATOM 1198 C CA . ILE A 1 159 ? -23.551 -2.969 40.214 1.00 95.94 159 ILE A CA 1
ATOM 1199 C C . ILE A 1 159 ? -22.584 -2.731 39.058 1.00 95.94 159 ILE A C 1
ATOM 1201 O O . ILE A 1 159 ? -22.940 -2.116 38.054 1.00 95.94 159 ILE A O 1
ATOM 1205 N N . THR A 1 160 ? -21.352 -3.214 39.213 1.00 95.19 160 THR A N 1
ATOM 1206 C CA . THR A 1 160 ? -20.381 -3.314 38.121 1.00 95.19 160 THR A CA 1
ATOM 1207 C C . THR A 1 160 ? -20.343 -4.755 37.646 1.00 95.19 160 THR A C 1
ATOM 1209 O O . THR A 1 160 ? -20.188 -5.666 38.461 1.00 95.19 160 THR A O 1
ATOM 1212 N N . LYS A 1 161 ? -20.440 -4.956 36.334 1.00 94.12 161 LYS A N 1
ATOM 1213 C CA . LYS A 1 161 ? -20.042 -6.203 35.689 1.00 94.12 161 LYS A CA 1
ATOM 1214 C C . LYS A 1 161 ? -18.783 -5.911 34.883 1.00 94.12 161 LYS A C 1
ATOM 1216 O O . LYS A 1 161 ? -18.737 -4.913 34.162 1.00 94.12 161 LYS A O 1
ATOM 1221 N N . ASN A 1 162 ? -17.774 -6.752 35.062 1.00 91.88 162 ASN A N 1
ATOM 1222 C CA . ASN A 1 162 ? -16.501 -6.589 34.378 1.00 91.88 162 ASN A CA 1
ATOM 1223 C C . ASN A 1 162 ? -16.543 -7.268 33.009 1.00 91.88 162 ASN A C 1
ATOM 1225 O O . ASN A 1 162 ? -17.283 -8.243 32.841 1.00 91.88 162 ASN A O 1
ATOM 1229 N N . ASP A 1 163 ? -15.754 -6.757 32.067 1.00 84.00 163 ASP A N 1
ATOM 1230 C CA . ASP A 1 163 ? -15.557 -7.322 30.726 1.00 84.00 163 ASP A CA 1
ATOM 1231 C C . ASP A 1 163 ? -16.879 -7.621 29.987 1.00 84.00 163 ASP A C 1
ATOM 1233 O O . ASP A 1 163 ? -17.056 -8.671 29.365 1.00 84.00 163 ASP A O 1
ATOM 1237 N N . VAL A 1 164 ? -17.856 -6.709 30.079 1.00 86.94 164 VAL A N 1
ATOM 1238 C CA . VAL A 1 164 ? -19.194 -6.908 29.485 1.00 86.94 164 VAL A CA 1
ATOM 1239 C C . VAL A 1 164 ? -19.157 -6.802 27.968 1.00 86.94 164 VAL A C 1
ATOM 1241 O O . VAL A 1 164 ? -19.972 -7.431 27.292 1.00 86.94 164 VAL A O 1
ATOM 1244 N N . LEU A 1 165 ? -18.254 -5.983 27.429 1.00 90.94 165 LEU A N 1
ATOM 1245 C CA . LEU A 1 165 ? -18.012 -5.897 25.996 1.00 90.94 165 LEU A CA 1
ATOM 1246 C C . LEU A 1 165 ? -16.528 -5.742 25.688 1.00 90.94 165 LEU A C 1
ATOM 1248 O O . LEU A 1 165 ? -15.751 -5.255 26.509 1.00 90.94 165 LEU A O 1
ATOM 1252 N N . GLU A 1 166 ? -16.155 -6.140 24.482 1.00 88.12 166 GLU A N 1
ATOM 1253 C CA . GLU A 1 166 ? -14.813 -5.987 23.936 1.00 88.12 166 GLU A CA 1
ATOM 1254 C C . GLU A 1 166 ? -14.874 -5.155 22.656 1.00 88.12 166 GLU A C 1
ATOM 1256 O O . GLU A 1 166 ? -15.647 -5.443 21.740 1.00 88.12 166 GLU A O 1
ATOM 1261 N N . ILE A 1 167 ? -14.039 -4.124 22.579 1.00 85.56 167 ILE A N 1
ATOM 1262 C CA . ILE A 1 167 ? -13.755 -3.476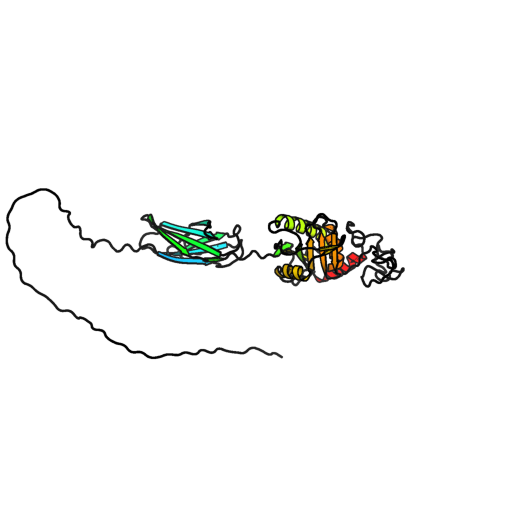 21.307 1.00 85.56 167 ILE A CA 1
ATOM 1263 C C . ILE A 1 167 ? -12.556 -4.184 20.709 1.00 85.56 167 ILE A C 1
ATOM 1265 O O . ILE A 1 167 ? -11.444 -4.114 21.240 1.00 85.56 167 ILE A O 1
ATOM 1269 N N . LEU A 1 168 ? -12.796 -4.878 19.602 1.00 70.38 168 LEU A N 1
ATOM 1270 C CA . LEU A 1 168 ? -11.747 -5.586 18.896 1.00 70.38 168 LEU A CA 1
ATOM 1271 C C . LEU A 1 168 ? -10.726 -4.586 18.348 1.00 70.38 168 LEU A C 1
ATOM 1273 O O . LEU A 1 168 ? -11.109 -3.489 17.915 1.00 70.38 168 LEU A O 1
ATOM 1277 N N . PRO A 1 169 ? -9.441 -4.977 18.296 1.00 60.19 169 PRO A N 1
ATOM 1278 C CA . PRO A 1 169 ? -8.434 -4.240 17.568 1.00 60.19 169 PRO A CA 1
ATOM 1279 C C . PRO A 1 169 ? -8.958 -3.864 16.192 1.00 60.19 169 PRO A C 1
ATOM 1281 O O . PRO A 1 169 ? -9.343 -4.711 15.383 1.00 60.19 169 PRO A O 1
ATOM 1284 N N . GLN A 1 170 ? -8.955 -2.567 15.921 1.00 59.75 170 GLN A N 1
ATOM 1285 C CA . GLN A 1 170 ? -9.021 -2.037 14.575 1.00 59.75 170 GLN A CA 1
ATOM 1286 C C . GLN A 1 170 ? -7.764 -2.576 13.885 1.00 59.75 170 GLN A C 1
ATOM 1288 O O . GLN A 1 170 ? -6.731 -1.922 13.969 1.00 59.75 170 GLN A O 1
ATOM 1293 N N . GLY A 1 171 ? -7.843 -3.762 13.262 1.00 69.00 171 GLY A N 1
ATOM 1294 C CA . GLY A 1 171 ? -6.694 -4.540 12.783 1.00 69.00 171 GLY A CA 1
ATOM 1295 C C . GLY A 1 171 ? -5.611 -3.674 12.143 1.00 69.00 171 GLY A C 1
ATOM 1296 O O . GLY A 1 171 ? -5.914 -2.661 11.506 1.00 69.00 171 GLY A O 1
ATOM 1297 N N . ILE A 1 172 ? -4.342 -4.048 12.328 1.00 83.25 172 ILE A N 1
ATOM 1298 C CA . ILE A 1 172 ? -3.210 -3.205 11.916 1.00 83.25 172 ILE A CA 1
ATOM 1299 C C . ILE A 1 172 ? -3.219 -2.903 10.411 1.00 83.25 172 ILE A C 1
ATOM 1301 O O . ILE A 1 172 ? -2.587 -1.947 9.984 1.00 83.25 172 ILE A O 1
ATOM 1305 N N . CYS A 1 173 ? -3.949 -3.668 9.600 1.00 90.75 173 CYS A N 1
ATOM 1306 C CA . CYS A 1 173 ? -4.194 -3.328 8.210 1.00 90.75 173 CYS A CA 1
ATOM 1307 C C . CYS A 1 173 ? -5.307 -2.281 8.041 1.00 90.75 173 CYS A C 1
ATOM 1309 O O . CYS A 1 173 ? -6.441 -2.479 8.480 1.00 90.75 173 CYS A O 1
ATOM 1311 N N . LYS A 1 174 ? -5.011 -1.191 7.325 1.00 90.94 174 LYS A N 1
ATOM 1312 C CA . LYS A 1 174 ? -5.978 -0.158 6.934 1.00 90.94 174 LYS A CA 1
ATOM 1313 C C . LYS A 1 174 ? -6.072 -0.037 5.414 1.00 90.94 174 LYS A C 1
ATOM 1315 O O . LYS A 1 174 ? -5.037 0.156 4.771 1.00 90.94 174 LYS A O 1
ATOM 1320 N N . PRO A 1 175 ? -7.279 -0.081 4.819 1.00 91.44 175 PRO A N 1
ATOM 1321 C CA . PRO A 1 175 ? -7.440 0.218 3.404 1.00 91.44 175 PRO A CA 1
ATOM 1322 C C . PRO A 1 175 ? -7.122 1.695 3.136 1.00 91.44 175 PRO A C 1
ATOM 1324 O O . PRO A 1 175 ? -7.524 2.591 3.877 1.00 91.44 175 PRO A O 1
ATOM 1327 N N . MET A 1 176 ? -6.392 1.945 2.056 1.00 94.56 176 MET A N 1
ATOM 1328 C CA . MET A 1 176 ? -6.143 3.272 1.486 1.00 94.56 176 MET A CA 1
ATOM 1329 C C . MET A 1 176 ? -6.974 3.498 0.223 1.00 94.56 176 MET A C 1
ATOM 1331 O O . MET A 1 176 ? -7.427 4.612 -0.030 1.00 94.56 176 MET A O 1
ATOM 1335 N N . LYS A 1 177 ? -7.186 2.430 -0.550 1.00 92.19 177 LYS A N 1
ATOM 1336 C CA . LYS A 1 177 ? -8.042 2.391 -1.732 1.00 92.19 177 LYS A CA 1
ATOM 1337 C C . LYS A 1 177 ? -8.618 0.986 -1.873 1.00 92.19 177 LYS A C 1
ATOM 1339 O O . LYS A 1 177 ? -7.870 0.018 -1.823 1.00 92.19 177 LYS A O 1
ATOM 1344 N N . SER A 1 178 ? -9.926 0.882 -2.079 1.00 90.50 178 SER A N 1
ATOM 1345 C CA . SER A 1 178 ? -10.606 -0.391 -2.320 1.00 90.50 178 SER A CA 1
ATOM 1346 C C . SER A 1 178 ? -11.437 -0.289 -3.597 1.00 90.50 178 SER A C 1
ATOM 1348 O O . SER A 1 178 ? -12.205 0.657 -3.763 1.00 90.50 178 SER A O 1
ATOM 1350 N N . SER A 1 179 ? -11.235 -1.242 -4.500 1.00 87.31 179 SER A N 1
ATOM 1351 C CA . SER A 1 179 ? -11.875 -1.357 -5.813 1.00 87.31 179 SER A CA 1
ATOM 1352 C C . SER A 1 179 ? -12.581 -2.701 -6.022 1.00 87.31 179 SER A C 1
ATOM 1354 O O . SER A 1 179 ? -13.235 -2.886 -7.044 1.00 87.31 179 SER A O 1
ATOM 1356 N N . GLY A 1 180 ? -12.490 -3.634 -5.071 1.00 84.00 180 GLY A N 1
ATOM 1357 C CA . GLY A 1 180 ? -13.167 -4.928 -5.147 1.00 84.00 180 GLY A CA 1
ATOM 1358 C C . GLY A 1 180 ? -12.584 -5.965 -4.189 1.00 84.00 180 GLY A C 1
ATOM 1359 O O . GLY A 1 180 ? -11.812 -5.616 -3.294 1.00 84.00 180 GLY A O 1
ATOM 1360 N N . SER A 1 181 ? -12.965 -7.232 -4.393 1.00 87.88 181 SER A N 1
ATOM 1361 C CA . SER A 1 181 ? -12.394 -8.383 -3.676 1.00 87.88 181 SER A CA 1
ATOM 1362 C C . SER A 1 181 ? -10.895 -8.514 -3.944 1.00 87.88 181 SER A C 1
ATOM 1364 O O . SER A 1 181 ? -10.447 -8.207 -5.046 1.00 87.88 181 SER A O 1
ATOM 1366 N N . GLN A 1 182 ? -10.152 -9.018 -2.960 1.00 87.25 182 GLN A N 1
ATOM 1367 C CA . GLN A 1 182 ? -8.726 -9.351 -3.087 1.00 87.25 182 GLN A CA 1
ATOM 1368 C C . GLN A 1 182 ? -8.483 -10.501 -4.088 1.00 87.25 182 GLN A C 1
ATOM 1370 O O . GLN A 1 182 ? -7.431 -10.611 -4.699 1.00 87.25 182 GLN A O 1
ATOM 1375 N N . ASP A 1 183 ? -9.500 -11.326 -4.358 1.00 87.69 183 ASP A N 1
ATOM 1376 C CA . ASP A 1 183 ? -9.389 -12.421 -5.337 1.00 87.69 183 ASP A CA 1
ATOM 1377 C C . ASP A 1 183 ? -9.245 -11.944 -6.797 1.00 87.69 183 ASP A C 1
ATOM 1379 O O . ASP A 1 183 ? -8.745 -12.686 -7.644 1.00 87.69 183 ASP A O 1
ATOM 1383 N N . ASP A 1 184 ? -9.712 -10.727 -7.101 1.00 90.88 184 ASP A N 1
ATOM 1384 C CA . ASP A 1 184 ? -9.865 -10.221 -8.473 1.00 90.88 184 ASP A CA 1
ATOM 1385 C C . ASP A 1 184 ? -9.004 -8.979 -8.761 1.00 90.88 184 ASP A C 1
ATOM 1387 O O . ASP A 1 184 ? -9.015 -8.461 -9.880 1.00 90.88 184 ASP A O 1
ATOM 1391 N N . LYS A 1 185 ? -8.317 -8.431 -7.754 1.00 94.31 185 LYS A N 1
ATOM 1392 C CA . LYS A 1 185 ? -7.660 -7.119 -7.826 1.00 94.31 185 LYS A CA 1
ATOM 1393 C C . LYS A 1 185 ? -6.191 -7.230 -7.473 1.00 94.31 185 LYS A C 1
ATOM 1395 O O . LYS A 1 185 ? -5.799 -8.096 -6.715 1.00 94.31 185 LYS A O 1
ATOM 1400 N N . LEU A 1 186 ? -5.385 -6.326 -8.029 1.00 97.69 186 LEU A N 1
ATOM 1401 C CA . LEU A 1 186 ? -3.988 -6.212 -7.643 1.00 97.69 186 LEU A CA 1
ATOM 1402 C C . LEU A 1 186 ? -3.927 -5.617 -6.238 1.00 97.69 186 LEU A C 1
ATOM 1404 O O . LEU A 1 186 ? -4.184 -4.422 -6.062 1.00 97.69 186 LEU A O 1
ATOM 1408 N N . ASP A 1 187 ? -3.556 -6.426 -5.257 1.00 97.88 187 ASP A N 1
ATOM 1409 C CA . ASP A 1 187 ? -3.506 -6.019 -3.857 1.00 97.88 187 ASP A CA 1
ATOM 1410 C C . ASP A 1 187 ? -2.096 -5.586 -3.451 1.00 97.88 187 ASP A C 1
ATOM 1412 O O . ASP A 1 187 ? -1.153 -6.386 -3.364 1.00 97.88 187 ASP A O 1
ATOM 1416 N N . ILE A 1 188 ? -1.946 -4.288 -3.178 1.00 98.56 188 ILE A N 1
ATOM 1417 C CA . ILE A 1 188 ? -0.673 -3.676 -2.791 1.00 98.56 188 ILE A CA 1
ATOM 1418 C C . ILE A 1 188 ? -0.708 -3.292 -1.313 1.00 98.56 188 ILE A C 1
ATOM 1420 O O . ILE A 1 188 ? -1.544 -2.495 -0.888 1.00 98.56 188 ILE A O 1
ATOM 1424 N N . VAL A 1 189 ? 0.253 -3.793 -0.535 1.00 98.50 189 VAL A N 1
ATOM 1425 C CA . VAL A 1 189 ? 0.376 -3.484 0.895 1.00 98.50 189 VAL A CA 1
ATOM 1426 C C . VAL A 1 189 ? 1.605 -2.620 1.172 1.00 98.50 189 VAL A C 1
ATOM 1428 O O . VAL A 1 189 ? 2.742 -3.014 0.902 1.00 98.50 189 VAL A O 1
ATOM 1431 N N . PHE A 1 190 ? 1.379 -1.447 1.762 1.00 98.69 190 PHE A N 1
ATOM 1432 C CA . PHE A 1 190 ? 2.420 -0.554 2.261 1.00 98.69 190 PHE A CA 1
ATOM 1433 C C . PHE A 1 190 ? 2.833 -0.940 3.686 1.00 98.69 190 PHE A C 1
ATOM 1435 O O . PHE A 1 190 ? 2.000 -0.998 4.592 1.00 98.69 190 PHE A O 1
ATOM 1442 N N . VAL A 1 191 ? 4.129 -1.170 3.902 1.00 98.44 191 VAL A N 1
ATOM 1443 C CA . VAL A 1 191 ? 4.687 -1.593 5.197 1.00 98.44 191 VAL A CA 1
ATOM 1444 C C . VAL A 1 191 ? 5.687 -0.546 5.708 1.00 98.44 191 VAL A C 1
ATOM 1446 O O . VAL A 1 191 ? 6.609 -0.192 4.968 1.00 98.44 191 VAL A O 1
ATOM 1449 N N . PRO A 1 192 ? 5.544 -0.048 6.950 1.00 98.12 192 PRO A N 1
ATOM 1450 C CA . PRO A 1 192 ? 6.453 0.943 7.515 1.00 98.12 192 PRO A CA 1
ATOM 1451 C C . PRO A 1 192 ? 7.782 0.306 7.928 1.00 98.12 192 PRO A C 1
ATOM 1453 O O . PRO A 1 192 ? 7.815 -0.793 8.482 1.00 98.12 192 PRO A O 1
ATOM 1456 N N . CYS A 1 193 ? 8.878 1.024 7.711 1.00 97.75 193 CYS A N 1
ATOM 1457 C CA . CYS A 1 193 ? 10.220 0.656 8.139 1.00 97.75 193 CYS A CA 1
ATOM 1458 C C . CYS A 1 193 ? 10.952 1.874 8.711 1.00 97.75 193 CYS A C 1
ATOM 1460 O O . CYS A 1 193 ? 10.860 2.958 8.144 1.00 97.75 193 CYS A O 1
ATOM 1462 N N . ASP A 1 194 ? 11.654 1.708 9.832 1.00 97.88 194 ASP A N 1
ATOM 1463 C CA . ASP A 1 194 ? 12.330 2.785 10.584 1.00 97.88 194 ASP A CA 1
ATOM 1464 C C . ASP A 1 194 ? 11.417 3.897 11.149 1.00 97.88 194 ASP A C 1
ATOM 1466 O O . ASP A 1 194 ? 11.911 4.825 11.781 1.00 97.88 194 ASP A O 1
ATOM 1470 N N . TYR A 1 195 ? 10.092 3.778 11.022 1.00 97.56 195 TYR A N 1
ATOM 1471 C CA . TYR A 1 195 ? 9.143 4.630 11.747 1.00 97.56 195 TYR A CA 1
ATOM 1472 C C . TYR A 1 195 ? 9.050 4.205 13.216 1.00 97.56 195 TYR A C 1
ATOM 1474 O O . TYR A 1 195 ? 8.884 3.016 13.511 1.00 97.56 195 TYR A O 1
ATOM 1482 N N . ASN A 1 196 ? 9.084 5.162 14.141 1.00 93.25 196 ASN A N 1
ATOM 1483 C CA . ASN A 1 196 ? 8.886 4.908 15.566 1.00 93.25 196 ASN A CA 1
ATOM 1484 C C . ASN A 1 196 ? 7.398 4.710 15.893 1.00 93.25 196 ASN A C 1
ATOM 1486 O O . ASN A 1 196 ? 6.517 5.223 15.204 1.00 93.25 196 ASN A O 1
ATOM 1490 N N . ALA A 1 197 ? 7.107 3.985 16.976 1.00 86.56 197 ALA A N 1
ATOM 1491 C CA . ALA A 1 197 ? 5.746 3.920 17.511 1.00 86.56 197 ALA A CA 1
ATOM 1492 C C . ALA A 1 197 ? 5.242 5.338 17.851 1.00 86.56 197 ALA A C 1
ATOM 1494 O O . ALA A 1 197 ? 5.984 6.114 18.459 1.00 86.56 197 ALA A O 1
ATOM 1495 N N . GLY A 1 198 ? 4.009 5.677 17.464 1.00 83.25 198 GLY A N 1
ATOM 1496 C CA . GLY A 1 198 ? 3.464 7.032 17.614 1.00 83.25 198 GLY A CA 1
ATOM 1497 C C . GLY A 1 198 ? 3.651 7.943 16.390 1.00 83.25 198 GLY A C 1
ATOM 1498 O O . GLY A 1 198 ? 3.173 9.076 16.401 1.00 83.25 198 GLY A O 1
ATOM 1499 N N . GLU A 1 199 ? 4.344 7.492 15.335 1.00 92.69 199 GLU A N 1
ATOM 1500 C CA . GLU A 1 199 ? 4.496 8.232 14.070 1.00 92.69 199 GLU A CA 1
ATOM 1501 C C . GLU A 1 199 ? 3.462 7.813 13.002 1.00 92.69 199 GLU A C 1
ATOM 1503 O O . GLU A 1 199 ? 3.707 7.951 11.801 1.00 92.69 199 GLU A O 1
ATOM 1508 N N . GLU A 1 200 ? 2.291 7.303 13.403 1.00 90.69 200 GLU A N 1
ATOM 1509 C CA . GLU A 1 200 ? 1.281 6.772 12.477 1.00 90.69 200 GLU A CA 1
ATOM 1510 C C . GLU A 1 200 ? 0.818 7.839 11.476 1.00 90.69 200 GLU A C 1
ATOM 1512 O O . GLU A 1 200 ? 0.723 7.556 10.286 1.00 90.69 200 GLU A O 1
ATOM 1517 N N . ASP A 1 201 ? 0.603 9.084 11.911 1.00 91.94 201 ASP A N 1
ATOM 1518 C CA . ASP A 1 201 ? 0.191 10.187 11.025 1.00 91.94 201 ASP A CA 1
ATOM 1519 C C . ASP A 1 201 ? 1.247 10.549 9.976 1.00 91.94 201 ASP A C 1
ATOM 1521 O O . ASP A 1 201 ? 0.922 10.877 8.827 1.00 91.94 201 ASP A O 1
ATOM 1525 N N . LYS A 1 202 ? 2.525 10.440 10.345 1.00 95.31 202 LYS A N 1
ATOM 1526 C CA . LYS A 1 202 ? 3.645 10.639 9.425 1.00 95.31 202 LYS A CA 1
ATOM 1527 C C . LYS A 1 202 ? 3.667 9.525 8.383 1.00 95.31 202 LYS A C 1
ATOM 1529 O O . LYS A 1 202 ? 3.633 9.812 7.189 1.00 95.31 202 LYS A O 1
ATOM 1534 N N . PHE A 1 203 ? 3.605 8.266 8.820 1.00 97.94 203 PHE A N 1
ATOM 1535 C CA . PHE A 1 203 ? 3.549 7.128 7.903 1.00 97.94 203 PHE A CA 1
ATOM 1536 C C . PHE A 1 203 ? 2.313 7.171 6.991 1.00 97.94 203 PHE A C 1
ATOM 1538 O O . PHE A 1 203 ? 2.430 6.918 5.796 1.00 97.94 203 PHE A O 1
ATOM 1545 N N . ARG A 1 204 ? 1.137 7.548 7.511 1.00 97.00 204 ARG A N 1
ATOM 1546 C CA . ARG A 1 204 ? -0.088 7.748 6.714 1.00 97.00 204 ARG A CA 1
ATOM 1547 C C . ARG A 1 204 ? 0.131 8.763 5.593 1.00 97.00 204 ARG A C 1
ATOM 1549 O O . ARG A 1 204 ? -0.291 8.520 4.463 1.00 97.00 204 ARG A O 1
ATOM 1556 N N . THR A 1 205 ? 0.793 9.877 5.904 1.00 97.62 205 THR A N 1
ATOM 1557 C CA . THR A 1 205 ? 1.110 10.940 4.940 1.00 97.62 205 THR A CA 1
ATOM 1558 C C . THR A 1 205 ? 2.076 10.446 3.865 1.00 97.62 205 THR A C 1
ATOM 1560 O O . THR A 1 205 ? 1.816 10.626 2.674 1.00 97.62 205 THR A O 1
ATOM 1563 N N . ASP A 1 206 ? 3.150 9.772 4.271 1.00 98.56 206 ASP A N 1
ATOM 1564 C CA . ASP A 1 206 ? 4.163 9.250 3.354 1.00 98.56 206 ASP A CA 1
ATOM 1565 C C . ASP A 1 206 ? 3.578 8.154 2.452 1.00 98.56 206 ASP A C 1
ATOM 1567 O O . ASP A 1 206 ? 3.685 8.222 1.227 1.00 98.56 206 ASP A O 1
ATOM 1571 N N . ALA A 1 207 ? 2.862 7.184 3.026 1.00 98.56 207 ALA A N 1
ATOM 1572 C CA . ALA A 1 207 ? 2.188 6.136 2.267 1.00 98.56 207 ALA A CA 1
ATOM 1573 C C . ALA A 1 207 ? 1.209 6.730 1.240 1.00 98.56 207 ALA A C 1
ATOM 1575 O O . ALA A 1 207 ? 1.189 6.293 0.090 1.00 98.56 207 ALA A O 1
ATOM 1576 N N . LEU A 1 208 ? 0.430 7.754 1.615 1.00 98.12 208 LEU A N 1
ATOM 1577 C CA . LEU A 1 208 ? -0.483 8.443 0.698 1.00 98.12 208 LEU A CA 1
ATOM 1578 C C . LEU A 1 208 ? 0.267 9.115 -0.460 1.00 98.12 208 LEU A C 1
ATOM 1580 O O . LEU A 1 208 ? -0.163 9.006 -1.608 1.00 98.12 208 LEU A O 1
ATOM 1584 N N . ALA A 1 209 ? 1.396 9.775 -0.190 1.00 98.50 209 ALA A N 1
ATOM 1585 C CA . ALA A 1 209 ? 2.215 10.392 -1.231 1.00 98.50 209 ALA A CA 1
ATOM 1586 C C . ALA A 1 209 ? 2.757 9.349 -2.225 1.00 98.50 209 ALA A C 1
ATOM 1588 O O . ALA A 1 209 ? 2.687 9.553 -3.439 1.00 98.50 209 ALA A O 1
ATOM 1589 N N . HIS A 1 210 ? 3.235 8.210 -1.723 1.00 98.75 210 HIS A N 1
ATOM 1590 C CA . HIS A 1 210 ? 3.731 7.108 -2.548 1.00 98.75 210 HIS A CA 1
ATOM 1591 C C . HIS A 1 210 ? 2.617 6.408 -3.340 1.00 98.75 210 HIS A C 1
ATOM 1593 O O . HIS A 1 210 ? 2.795 6.143 -4.529 1.00 98.75 210 HIS A O 1
ATOM 1599 N N . MET A 1 211 ? 1.452 6.172 -2.730 1.00 98.62 211 MET A N 1
ATOM 1600 C CA . MET A 1 211 ? 0.277 5.642 -3.427 1.00 98.62 211 MET A CA 1
ATOM 1601 C C . MET A 1 211 ? -0.147 6.572 -4.567 1.00 98.62 211 MET A C 1
ATOM 1603 O O . MET A 1 211 ? -0.312 6.115 -5.694 1.00 98.62 211 MET A O 1
ATOM 1607 N N . ASN A 1 212 ? -0.283 7.875 -4.305 1.00 98.19 212 ASN A N 1
ATOM 1608 C CA . ASN A 1 212 ? -0.686 8.845 -5.325 1.00 98.19 212 ASN A CA 1
ATOM 1609 C C . ASN A 1 212 ? 0.324 8.915 -6.475 1.00 98.19 212 ASN A C 1
ATOM 1611 O O . ASN A 1 212 ? -0.068 8.996 -7.637 1.00 98.19 212 ASN A O 1
ATOM 1615 N N . GLN A 1 213 ? 1.621 8.849 -6.167 1.00 98.06 213 GLN A N 1
ATOM 1616 C CA . GLN A 1 213 ? 2.662 8.831 -7.188 1.00 98.06 213 GLN A CA 1
ATOM 1617 C C . GLN A 1 213 ? 2.630 7.554 -8.034 1.00 98.06 213 GLN A C 1
ATOM 1619 O O . GLN A 1 213 ? 2.891 7.641 -9.230 1.00 98.06 213 GLN A O 1
ATOM 1624 N N . LEU A 1 214 ? 2.325 6.396 -7.441 1.00 98.44 214 LEU A N 1
ATOM 1625 C CA . LEU A 1 214 ? 2.201 5.130 -8.162 1.00 98.44 214 LEU A CA 1
ATOM 1626 C C . LEU A 1 214 ? 0.949 5.098 -9.039 1.00 98.44 214 LEU A C 1
ATOM 1628 O O . LEU A 1 214 ? 1.046 4.860 -10.238 1.00 98.44 214 LEU A O 1
ATOM 1632 N N . LEU A 1 215 ? -0.215 5.368 -8.449 1.00 97.50 215 LEU A N 1
ATOM 1633 C CA . LEU A 1 215 ? -1.505 5.279 -9.134 1.00 97.50 215 LEU A CA 1
ATOM 1634 C C . LEU A 1 215 ? -1.727 6.407 -10.146 1.00 97.50 215 LEU A C 1
ATOM 1636 O O . LEU A 1 215 ? -2.549 6.261 -11.037 1.00 97.50 215 LEU A O 1
ATOM 1640 N N . GLY A 1 216 ? -1.004 7.523 -10.029 1.00 97.12 216 GLY A N 1
ATOM 1641 C CA . GLY A 1 216 ? -1.003 8.598 -11.023 1.00 97.12 216 GLY A CA 1
ATOM 1642 C C . GLY A 1 216 ? -0.025 8.384 -12.182 1.00 97.12 216 GLY A C 1
ATOM 1643 O O . GLY A 1 216 ? 0.170 9.303 -12.975 1.00 97.12 216 GLY A O 1
ATOM 1644 N N . PHE A 1 217 ? 0.643 7.228 -12.261 1.00 97.88 217 PHE A N 1
ATOM 1645 C CA . PHE A 1 217 ? 1.701 6.970 -13.234 1.00 97.88 217 PHE A CA 1
ATOM 1646 C C . PHE A 1 217 ? 1.285 5.900 -14.242 1.00 97.88 217 PHE A C 1
ATOM 1648 O O . PHE A 1 217 ? 1.043 4.752 -13.876 1.00 97.88 217 PHE A O 1
ATOM 1655 N N . SER A 1 218 ? 1.284 6.238 -15.533 1.00 97.06 218 SER A N 1
ATOM 1656 C CA . SER A 1 218 ? 0.930 5.286 -16.592 1.00 97.06 218 SER A CA 1
ATOM 1657 C C . SER A 1 218 ? 1.896 4.096 -16.669 1.00 97.06 218 SER A C 1
ATOM 1659 O O . SER A 1 218 ? 3.106 4.304 -16.789 1.00 97.06 218 SER A O 1
ATOM 1661 N N . PRO A 1 219 ? 1.385 2.848 -16.647 1.00 97.62 219 PRO A N 1
ATOM 1662 C CA . PRO A 1 219 ? -0.003 2.511 -16.965 1.00 97.62 219 PRO A CA 1
ATOM 1663 C C . PRO A 1 219 ? -0.937 2.339 -15.761 1.00 97.62 219 PRO A C 1
ATOM 1665 O O . PRO A 1 219 ? -2.095 2.048 -15.986 1.00 97.62 219 PRO A O 1
ATOM 1668 N N . PHE A 1 220 ? -0.500 2.488 -14.508 1.00 97.88 220 PHE A N 1
ATOM 1669 C CA . PHE A 1 220 ? -1.370 2.252 -13.343 1.00 97.88 220 PHE A CA 1
ATOM 1670 C C . PHE A 1 220 ? -2.579 3.203 -13.291 1.00 97.88 220 PHE A C 1
ATOM 1672 O O . PHE A 1 220 ? -3.653 2.796 -12.852 1.00 97.88 220 PHE A O 1
ATOM 1679 N N . ASP A 1 221 ? -2.429 4.430 -13.797 1.00 97.25 221 ASP A N 1
ATOM 1680 C CA . ASP A 1 221 ? -3.506 5.428 -13.916 1.00 97.25 221 ASP A CA 1
ATOM 1681 C C . ASP A 1 221 ? -4.623 5.028 -14.898 1.00 97.25 221 ASP A C 1
ATOM 1683 O O . ASP A 1 221 ? -5.741 5.537 -14.812 1.00 97.25 221 ASP A O 1
ATOM 1687 N N . GLU A 1 222 ? -4.351 4.086 -15.800 1.00 97.44 222 GLU A N 1
ATOM 1688 C CA . GLU A 1 222 ? -5.315 3.538 -16.756 1.00 97.44 222 GLU A CA 1
ATOM 1689 C C . GLU A 1 222 ? -6.175 2.414 -16.147 1.00 97.44 222 GLU A C 1
ATOM 1691 O O . GLU A 1 222 ? -7.163 2.016 -16.762 1.00 97.44 222 GLU A O 1
ATOM 1696 N N . TYR A 1 223 ? -5.834 1.927 -14.943 1.00 96.81 223 TYR A N 1
ATOM 1697 C CA . TYR A 1 223 ? -6.491 0.800 -14.257 1.00 96.81 223 TYR A CA 1
ATOM 1698 C C . TYR A 1 223 ? -7.010 1.210 -12.863 1.00 96.81 223 TYR A C 1
ATOM 1700 O O . TYR A 1 223 ? -6.705 0.557 -11.857 1.00 96.81 223 TYR A O 1
ATOM 1708 N N . PRO A 1 224 ? -7.798 2.300 -12.752 1.00 89.94 224 PRO A N 1
ATOM 1709 C CA . PRO A 1 224 ? -8.230 2.834 -11.464 1.00 89.94 224 PRO A CA 1
ATOM 1710 C C . PRO A 1 224 ? -9.125 1.871 -10.678 1.00 89.94 224 PRO A C 1
ATOM 1712 O O . PRO A 1 224 ? -9.204 2.013 -9.464 1.00 89.94 224 PRO A O 1
ATOM 1715 N N . ASP A 1 225 ? -9.748 0.880 -11.317 1.00 93.06 225 ASP A N 1
ATOM 1716 C CA . ASP A 1 225 ? -10.664 -0.077 -10.679 1.00 93.06 225 ASP A CA 1
ATOM 1717 C C . ASP A 1 225 ? -10.065 -1.487 -10.520 1.00 93.06 225 ASP A C 1
ATOM 1719 O O . ASP A 1 225 ? -10.749 -2.409 -10.077 1.00 93.06 225 ASP A O 1
ATOM 1723 N N . SER A 1 226 ? -8.782 -1.664 -10.847 1.00 95.94 226 SER A N 1
ATOM 1724 C CA . SER A 1 226 ? -8.115 -2.979 -10.850 1.00 95.94 226 SER A CA 1
ATOM 1725 C C . SER A 1 226 ? -7.136 -3.154 -9.687 1.00 95.94 226 SER A C 1
ATOM 1727 O O . SER A 1 226 ? -6.503 -4.195 -9.571 1.00 95.94 226 SER A O 1
ATOM 1729 N N . ILE A 1 227 ? -6.980 -2.135 -8.833 1.00 97.12 227 ILE A N 1
ATOM 1730 C CA . ILE A 1 227 ? -5.936 -2.084 -7.801 1.00 97.12 227 ILE A CA 1
ATOM 1731 C C . ILE A 1 227 ? -6.547 -1.753 -6.440 1.00 97.12 227 ILE A C 1
ATOM 1733 O O . ILE A 1 227 ? -7.162 -0.695 -6.281 1.00 97.12 227 ILE A O 1
ATOM 1737 N N . ASN A 1 228 ? -6.303 -2.594 -5.443 1.00 97.31 228 ASN A N 1
ATOM 1738 C CA . ASN A 1 228 ? -6.512 -2.265 -4.039 1.00 97.31 228 ASN A CA 1
ATOM 1739 C C . ASN A 1 228 ? -5.189 -1.825 -3.405 1.00 97.31 228 ASN A C 1
ATOM 1741 O O . ASN A 1 228 ? -4.108 -2.306 -3.749 1.00 97.31 228 ASN A O 1
ATOM 1745 N N . VAL A 1 229 ? -5.272 -0.906 -2.447 1.00 98.38 229 VAL A N 1
ATOM 1746 C CA . VAL A 1 229 ? -4.113 -0.449 -1.683 1.00 98.38 229 VAL A CA 1
ATOM 1747 C C . VAL A 1 229 ? -4.438 -0.455 -0.204 1.00 98.38 229 VAL A C 1
ATOM 1749 O O . VAL A 1 229 ? -5.435 0.128 0.225 1.00 98.38 229 VAL A O 1
ATOM 1752 N N . TYR A 1 230 ? -3.545 -1.048 0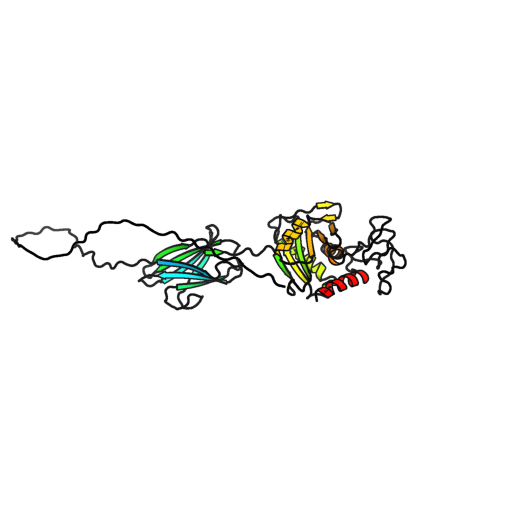.576 1.00 97.94 230 TYR A N 1
ATOM 1753 C CA . TYR A 1 230 ? -3.612 -1.135 2.027 1.00 97.94 230 TYR A CA 1
ATOM 1754 C C . TYR A 1 230 ? -2.318 -0.620 2.654 1.00 97.94 230 TYR A C 1
ATOM 1756 O O . TYR A 1 230 ? -1.280 -0.540 1.997 1.00 97.94 230 TYR A O 1
ATOM 1764 N N . ARG A 1 231 ? -2.356 -0.312 3.949 1.00 97.50 231 ARG A N 1
ATOM 1765 C CA . ARG A 1 231 ? -1.169 -0.019 4.758 1.00 97.50 231 ARG A CA 1
ATOM 1766 C C . ARG A 1 231 ? -1.220 -0.736 6.096 1.00 97.50 231 ARG A C 1
ATOM 1768 O O . ARG A 1 231 ? -2.300 -0.937 6.642 1.00 97.50 231 ARG A O 1
ATOM 1775 N N . VAL A 1 232 ? -0.052 -1.046 6.644 1.00 95.94 232 VAL A N 1
ATOM 1776 C CA . VAL A 1 232 ? 0.089 -1.643 7.975 1.00 95.94 232 VAL A CA 1
ATOM 1777 C C . VAL A 1 232 ? 0.456 -0.571 9.000 1.00 95.94 232 VAL A C 1
ATOM 1779 O O . VAL A 1 232 ? 1.549 -0.020 8.972 1.00 95.94 232 VAL A O 1
ATOM 1782 N N . GLU A 1 233 ? -0.428 -0.295 9.950 1.00 91.88 233 GLU A N 1
ATOM 1783 C CA . GLU A 1 233 ? -0.233 0.639 11.065 1.00 91.88 233 GLU A CA 1
ATOM 1784 C C . GLU A 1 233 ? 0.343 -0.073 12.301 1.00 91.88 233 GLU A C 1
ATOM 1786 O O . GLU A 1 233 ? -0.182 0.011 13.406 1.00 91.88 233 GLU A O 1
ATOM 1791 N N . LYS A 1 234 ? 1.453 -0.796 12.101 1.00 90.69 234 LYS A N 1
ATOM 1792 C CA . LYS A 1 234 ? 2.275 -1.380 13.172 1.00 90.69 234 LYS A CA 1
ATOM 1793 C C . LYS A 1 234 ? 3.715 -0.908 13.029 1.00 90.69 234 LYS A C 1
ATOM 1795 O O . LYS A 1 234 ? 4.542 -1.538 12.369 1.00 90.69 234 LYS A O 1
ATOM 1800 N N . LEU A 1 235 ? 3.983 0.247 13.626 1.00 91.69 235 LEU A N 1
ATOM 1801 C CA . LEU A 1 235 ? 5.266 0.940 13.556 1.00 91.69 235 LEU A CA 1
ATOM 1802 C C . LEU A 1 235 ? 6.249 0.378 14.599 1.00 91.69 235 LEU A C 1
ATOM 1804 O O . LEU A 1 235 ? 5.889 -0.434 15.454 1.00 91.69 235 LEU A O 1
ATOM 1808 N N . GLY A 1 236 ? 7.530 0.733 14.483 1.00 90.12 236 GLY A N 1
ATOM 1809 C CA . GLY A 1 236 ? 8.601 0.277 15.380 1.00 90.12 236 GLY A CA 1
ATOM 1810 C C . GLY A 1 236 ? 8.932 -1.220 15.308 1.00 90.12 236 GLY A C 1
ATOM 1811 O O . GLY A 1 236 ? 9.781 -1.696 16.056 1.00 90.12 236 GLY A O 1
ATOM 1812 N N . SER A 1 237 ? 8.273 -1.976 14.424 1.00 88.75 237 SER A N 1
ATOM 1813 C CA . SER A 1 237 ? 8.396 -3.440 14.328 1.00 88.75 237 SER A CA 1
ATOM 1814 C C . SER A 1 237 ? 9.310 -3.915 13.193 1.00 88.75 237 SER A C 1
ATOM 1816 O O . SER A 1 237 ? 9.589 -5.110 13.089 1.00 88.75 237 SER A O 1
ATOM 1818 N N . LEU A 1 238 ? 9.773 -3.003 12.335 1.00 94.12 238 LEU A N 1
ATOM 1819 C CA . LEU A 1 238 ? 10.636 -3.300 11.196 1.00 94.12 238 LEU A CA 1
ATOM 1820 C C . LEU A 1 238 ? 11.730 -2.238 11.072 1.00 94.12 238 LEU A C 1
ATOM 1822 O O . LEU A 1 238 ? 11.440 -1.043 11.056 1.00 94.12 238 LEU A O 1
ATOM 1826 N N . SER A 1 239 ? 12.976 -2.692 10.949 1.00 95.88 239 SER A N 1
ATOM 1827 C CA . SER A 1 239 ? 14.138 -1.831 10.711 1.00 95.88 239 SER A CA 1
ATOM 1828 C C . SER A 1 239 ? 14.718 -2.060 9.323 1.00 95.88 239 SER A C 1
ATOM 1830 O O . SER A 1 239 ? 14.733 -3.196 8.828 1.00 95.88 239 SER A O 1
ATOM 1832 N N . CYS A 1 240 ? 15.224 -0.988 8.721 1.00 96.00 240 CYS A N 1
ATOM 1833 C CA . CYS A 1 240 ? 15.825 -1.004 7.398 1.00 96.00 240 CYS A CA 1
ATOM 1834 C C . CYS A 1 240 ? 17.348 -0.961 7.488 1.00 96.00 240 CYS A C 1
ATOM 1836 O O . CYS A 1 240 ? 17.955 -0.478 8.444 1.00 96.00 240 CYS A O 1
ATOM 1838 N N . TYR A 1 241 ? 17.987 -1.508 6.463 1.00 94.69 241 TYR A N 1
ATOM 1839 C CA . TYR A 1 241 ? 19.428 -1.492 6.292 1.00 94.69 241 TYR A CA 1
ATOM 1840 C C . TYR A 1 241 ? 19.783 -0.828 4.968 1.00 94.69 241 TYR A C 1
ATOM 1842 O O . TYR A 1 241 ? 19.120 -1.024 3.948 1.00 94.69 241 TYR A O 1
ATOM 1850 N N . TYR A 1 242 ? 20.857 -0.041 5.002 1.00 94.50 242 TYR A N 1
ATOM 1851 C CA . TYR A 1 242 ? 21.278 0.805 3.894 1.00 94.50 242 TYR A CA 1
ATOM 1852 C C . TYR A 1 242 ? 22.644 0.365 3.372 1.00 94.50 242 TYR A C 1
ATOM 1854 O O . TYR A 1 242 ? 23.587 0.155 4.137 1.00 94.50 242 TYR A O 1
ATOM 1862 N N . SER A 1 243 ? 22.764 0.266 2.051 1.00 92.12 243 SER A N 1
ATOM 1863 C CA . SER A 1 243 ? 24.033 0.082 1.348 1.00 92.12 243 SER A CA 1
ATOM 1864 C C . SER A 1 243 ? 24.105 1.069 0.187 1.00 92.12 243 SER A C 1
ATOM 1866 O O . SER A 1 243 ? 23.523 0.863 -0.878 1.00 92.12 243 SER A O 1
ATOM 1868 N N . GLY A 1 244 ? 24.766 2.207 0.412 1.00 91.56 244 GLY A N 1
ATOM 1869 C CA . GLY A 1 244 ? 24.734 3.323 -0.533 1.00 91.56 244 GLY A CA 1
ATOM 1870 C C . GLY A 1 244 ? 23.307 3.848 -0.714 1.00 91.56 244 GLY A C 1
ATOM 1871 O O . GLY A 1 244 ? 22.686 4.277 0.251 1.00 91.56 244 GLY A O 1
ATOM 1872 N N . ARG A 1 245 ? 22.791 3.799 -1.948 1.00 92.38 245 ARG A N 1
ATOM 1873 C CA . ARG A 1 245 ? 21.406 4.186 -2.280 1.00 92.38 245 ARG A CA 1
ATOM 1874 C C . ARG A 1 245 ? 20.414 3.025 -2.219 1.00 92.38 245 ARG A C 1
ATOM 1876 O O . ARG A 1 245 ? 19.264 3.203 -2.585 1.00 92.38 245 ARG A O 1
ATOM 1883 N N . CYS A 1 246 ? 20.841 1.850 -1.777 1.00 94.19 246 CYS A N 1
ATOM 1884 C CA . CYS A 1 246 ? 19.962 0.704 -1.614 1.00 94.19 246 CYS A CA 1
ATOM 1885 C C . CYS A 1 246 ? 19.424 0.678 -0.186 1.00 94.19 246 CYS A C 1
ATOM 1887 O O . CYS A 1 246 ? 20.215 0.548 0.750 1.00 94.19 246 CYS A O 1
ATOM 1889 N N . VAL A 1 247 ? 18.106 0.796 -0.023 1.00 96.31 247 VAL A N 1
ATOM 1890 C CA . VAL A 1 247 ? 17.410 0.562 1.250 1.00 96.31 247 VAL A CA 1
ATOM 1891 C C . VAL A 1 247 ? 16.633 -0.738 1.162 1.00 96.31 247 VAL A C 1
ATOM 1893 O O . VAL A 1 247 ? 15.974 -1.005 0.164 1.00 96.31 247 VAL A O 1
ATOM 1896 N N . LEU A 1 248 ? 16.734 -1.571 2.188 1.00 95.12 248 LEU A N 1
ATOM 1897 C CA . LEU A 1 248 ? 16.088 -2.874 2.228 1.00 95.12 248 LEU A CA 1
ATOM 1898 C C . LEU A 1 248 ? 15.625 -3.182 3.652 1.00 95.12 248 LEU A C 1
ATOM 1900 O O . LEU A 1 248 ? 16.191 -2.679 4.621 1.00 95.12 248 LEU A O 1
ATOM 1904 N N . ALA A 1 249 ? 14.631 -4.054 3.775 1.00 95.19 249 ALA A N 1
ATOM 1905 C CA . ALA A 1 249 ? 14.160 -4.585 5.045 1.00 95.19 249 ALA A CA 1
ATOM 1906 C C . ALA A 1 249 ? 14.152 -6.118 5.027 1.00 95.19 249 ALA A C 1
ATOM 1908 O O . ALA A 1 249 ? 14.277 -6.762 3.981 1.00 95.19 249 ALA A O 1
ATOM 1909 N N . SER A 1 250 ? 13.986 -6.729 6.203 1.00 94.81 250 SER A N 1
ATOM 1910 C CA . SER A 1 250 ? 13.778 -8.176 6.292 1.00 94.81 250 SER A CA 1
ATOM 1911 C C . SER A 1 250 ? 12.507 -8.573 5.538 1.00 94.81 250 SER A C 1
ATOM 1913 O O . SER A 1 250 ? 11.392 -8.256 5.954 1.00 94.81 250 SER A O 1
ATOM 1915 N N . GLY A 1 251 ? 12.666 -9.305 4.433 1.00 93.19 251 GLY A N 1
ATOM 1916 C CA . GLY A 1 251 ? 11.536 -9.678 3.586 1.00 93.19 251 GLY A CA 1
ATOM 1917 C C . GLY A 1 251 ? 10.540 -10.626 4.261 1.00 93.19 251 GLY A C 1
ATOM 1918 O O . GLY A 1 251 ? 9.362 -10.603 3.908 1.00 93.19 251 GLY A O 1
ATOM 1919 N N . SER A 1 252 ? 10.978 -11.446 5.221 1.00 92.44 252 SER A N 1
ATOM 1920 C CA . SER A 1 252 ? 10.083 -12.308 6.004 1.00 92.44 252 SER A CA 1
ATOM 1921 C C . SER A 1 252 ? 9.281 -11.508 7.028 1.00 92.44 252 SER A C 1
ATOM 1923 O O . SER A 1 252 ? 8.084 -11.738 7.164 1.00 92.44 252 SER A O 1
ATOM 1925 N N . ALA A 1 253 ? 9.902 -10.528 7.690 1.00 93.06 253 ALA A N 1
ATOM 1926 C CA . ALA A 1 253 ? 9.199 -9.641 8.615 1.00 93.06 253 ALA A CA 1
ATOM 1927 C C . ALA A 1 253 ? 8.194 -8.737 7.882 1.00 93.06 253 ALA A C 1
ATOM 1929 O O . ALA A 1 253 ? 7.055 -8.614 8.319 1.00 93.06 253 ALA A O 1
ATOM 1930 N N . ALA A 1 254 ? 8.571 -8.181 6.725 1.00 95.88 254 ALA A N 1
ATOM 1931 C CA . ALA A 1 254 ? 7.659 -7.387 5.902 1.00 95.88 254 ALA A CA 1
ATOM 1932 C C . ALA A 1 254 ? 6.444 -8.202 5.419 1.00 95.88 254 ALA A C 1
ATOM 1934 O O . ALA A 1 254 ? 5.326 -7.698 5.443 1.00 95.88 254 ALA A O 1
ATOM 1935 N N . ARG A 1 255 ? 6.636 -9.476 5.041 1.00 94.38 255 ARG A N 1
ATOM 1936 C CA . ARG A 1 255 ? 5.533 -10.385 4.667 1.00 94.38 255 ARG A CA 1
ATOM 1937 C C . ARG A 1 255 ? 4.619 -10.736 5.829 1.00 94.38 255 ARG A C 1
ATOM 1939 O O . ARG A 1 255 ? 3.418 -10.825 5.618 1.00 94.38 255 ARG A O 1
ATOM 1946 N N . LEU A 1 256 ? 5.182 -10.926 7.022 1.00 90.94 256 LEU A N 1
ATOM 1947 C CA . LEU A 1 256 ? 4.403 -11.176 8.234 1.00 90.94 256 LEU A CA 1
ATOM 1948 C C . LEU A 1 256 ? 3.534 -9.966 8.596 1.00 90.94 256 LEU A C 1
ATOM 1950 O O . LEU A 1 256 ? 2.390 -10.129 8.994 1.00 90.94 256 LEU A O 1
ATOM 1954 N N . LEU A 1 257 ? 4.060 -8.752 8.432 1.00 93.69 257 LEU A N 1
ATOM 1955 C CA . LEU A 1 257 ? 3.270 -7.534 8.604 1.00 93.69 257 LEU A CA 1
ATOM 1956 C C . LEU A 1 257 ? 2.187 -7.418 7.526 1.00 93.69 257 LEU A C 1
ATOM 1958 O O . LEU A 1 257 ? 1.045 -7.113 7.845 1.00 93.69 257 LEU A O 1
ATOM 1962 N N . ALA A 1 258 ? 2.526 -7.690 6.265 1.00 95.62 258 ALA A N 1
ATOM 1963 C CA . ALA A 1 258 ? 1.574 -7.598 5.164 1.00 95.62 258 ALA A CA 1
ATOM 1964 C C . ALA A 1 258 ? 0.442 -8.638 5.240 1.00 95.62 258 ALA A C 1
ATOM 1966 O O . ALA A 1 258 ? -0.675 -8.320 4.851 1.00 95.62 258 ALA A O 1
ATOM 1967 N N . SER A 1 259 ? 0.682 -9.841 5.783 1.00 92.25 259 SER A N 1
ATOM 1968 C CA . SER A 1 259 ? -0.361 -10.877 5.927 1.00 92.25 259 SER A CA 1
ATOM 1969 C C . SER A 1 259 ? -1.504 -10.494 6.864 1.00 92.25 259 SER A C 1
ATOM 1971 O O . SER A 1 259 ? -2.557 -11.118 6.842 1.00 92.25 259 SER A O 1
ATOM 1973 N N . GLU A 1 260 ? -1.328 -9.447 7.664 1.00 89.69 260 GLU A N 1
ATOM 1974 C CA . GLU A 1 260 ? -2.386 -8.885 8.510 1.00 89.69 260 GLU A CA 1
ATOM 1975 C C . GLU A 1 260 ? -3.451 -8.149 7.673 1.00 89.69 260 GLU A C 1
ATOM 1977 O O . GLU A 1 260 ? -4.514 -7.804 8.182 1.00 89.69 260 GLU A O 1
ATOM 1982 N N . CYS A 1 261 ? -3.180 -7.926 6.380 1.00 90.19 261 CYS A N 1
ATOM 1983 C CA . CYS A 1 261 ? -4.132 -7.436 5.385 1.00 90.19 261 CYS A CA 1
ATOM 1984 C C . CYS A 1 261 ? -4.905 -8.542 4.652 1.00 90.19 261 CYS A C 1
ATOM 1986 O O . CYS A 1 261 ? -5.646 -8.229 3.724 1.00 90.19 261 CYS A O 1
ATOM 1988 N N . GLY A 1 262 ? -4.747 -9.811 5.042 1.00 89.06 262 GLY A N 1
ATOM 1989 C CA . GLY A 1 262 ? -5.300 -10.942 4.299 1.00 89.06 262 GLY A CA 1
ATOM 1990 C C . GLY A 1 262 ? -4.417 -11.324 3.113 1.00 89.06 262 GLY A C 1
ATOM 1991 O O . GLY A 1 262 ? -3.186 -11.313 3.226 1.00 89.06 262 GLY A O 1
ATOM 1992 N N . ASP A 1 263 ? -5.048 -11.679 1.996 1.00 89.31 263 ASP A N 1
ATOM 1993 C CA . ASP A 1 263 ? -4.339 -11.992 0.758 1.00 89.31 263 ASP A CA 1
ATOM 1994 C C . ASP A 1 263 ? -3.757 -10.713 0.130 1.00 89.31 263 ASP A C 1
ATOM 1996 O O . ASP A 1 263 ? -4.287 -9.612 0.283 1.00 89.31 263 ASP A O 1
ATOM 2000 N N . TYR A 1 264 ? -2.594 -10.837 -0.510 1.00 95.44 264 TYR A N 1
ATOM 2001 C CA . TYR A 1 264 ? -1.939 -9.727 -1.199 1.00 95.44 264 TYR A CA 1
ATOM 2002 C C . TYR A 1 264 ? -1.008 -10.222 -2.306 1.00 95.44 264 TYR A C 1
ATOM 2004 O O . TYR A 1 264 ? -0.408 -11.296 -2.199 1.00 95.44 264 TYR A O 1
ATOM 2012 N N . ASP A 1 265 ? -0.771 -9.381 -3.313 1.00 97.25 265 ASP A N 1
ATOM 2013 C CA . ASP A 1 265 ? 0.142 -9.693 -4.418 1.00 97.25 265 ASP A CA 1
ATOM 2014 C C . ASP A 1 265 ? 1.518 -9.058 -4.247 1.00 97.25 265 ASP A C 1
ATOM 2016 O O . ASP A 1 265 ? 2.555 -9.643 -4.596 1.00 97.25 265 ASP A O 1
ATOM 2020 N N . LYS A 1 266 ? 1.544 -7.809 -3.766 1.00 97.94 266 LYS A N 1
ATOM 2021 C CA . LYS A 1 266 ? 2.762 -6.998 -3.726 1.00 97.94 266 LYS A CA 1
ATOM 2022 C C . LYS A 1 266 ? 2.897 -6.226 -2.428 1.00 97.94 266 LYS A C 1
ATOM 2024 O O . LYS A 1 266 ? 1.936 -5.736 -1.849 1.00 97.94 266 LYS A O 1
ATOM 2029 N N . ILE A 1 267 ? 4.149 -6.081 -2.003 1.00 98.44 267 ILE A N 1
ATOM 2030 C CA . ILE A 1 267 ? 4.522 -5.304 -0.825 1.00 98.44 267 ILE A CA 1
ATOM 2031 C C . ILE A 1 267 ? 5.426 -4.164 -1.268 1.00 98.44 267 ILE A C 1
ATOM 2033 O O . ILE A 1 267 ? 6.393 -4.381 -2.010 1.00 98.44 267 ILE A O 1
ATOM 2037 N N . ILE A 1 268 ? 5.134 -2.977 -0.750 1.00 98.69 268 ILE A N 1
ATOM 2038 C CA . ILE A 1 268 ? 5.990 -1.802 -0.847 1.00 98.69 268 ILE A CA 1
ATOM 2039 C C . ILE A 1 268 ? 6.388 -1.405 0.573 1.00 98.69 268 ILE A C 1
ATOM 2041 O O . ILE A 1 268 ? 5.554 -1.022 1.387 1.00 98.69 268 ILE A O 1
ATOM 2045 N N . VAL A 1 269 ? 7.673 -1.506 0.886 1.00 98.62 269 VAL A N 1
ATOM 2046 C CA . VAL A 1 269 ? 8.217 -1.028 2.156 1.00 98.62 269 VAL A CA 1
ATOM 2047 C C . VAL A 1 269 ? 8.598 0.439 2.010 1.00 98.62 269 VAL A C 1
ATOM 2049 O O . VAL A 1 269 ? 9.364 0.799 1.113 1.00 98.62 269 VAL A O 1
ATOM 2052 N N . ILE A 1 270 ? 8.096 1.275 2.913 1.00 98.62 270 ILE A N 1
ATOM 2053 C CA . ILE A 1 270 ? 8.484 2.683 3.008 1.00 98.62 270 ILE A CA 1
ATOM 2054 C C . ILE A 1 270 ? 9.439 2.831 4.180 1.00 98.62 270 ILE A C 1
ATOM 2056 O O . ILE A 1 270 ? 9.081 2.518 5.314 1.00 98.62 270 ILE A O 1
ATOM 2060 N N . ALA A 1 271 ? 10.655 3.282 3.897 1.00 98.38 271 ALA A N 1
ATOM 2061 C CA . ALA A 1 271 ? 11.658 3.569 4.908 1.00 98.38 271 ALA A CA 1
ATOM 2062 C C . ALA A 1 271 ? 11.598 5.047 5.294 1.00 98.38 271 ALA A C 1
ATOM 2064 O O . ALA A 1 271 ? 11.735 5.906 4.421 1.00 98.38 271 ALA A O 1
ATOM 2065 N N . ASP A 1 272 ? 11.423 5.343 6.580 1.00 98.06 272 ASP A N 1
ATOM 2066 C CA . ASP A 1 272 ? 11.458 6.711 7.093 1.00 98.06 272 ASP A CA 1
ATOM 2067 C C . ASP A 1 272 ? 12.859 7.313 6.928 1.00 98.06 272 ASP A C 1
ATOM 2069 O O . ASP A 1 272 ? 13.766 7.092 7.731 1.00 98.06 272 ASP A O 1
ATOM 2073 N N . SER A 1 273 ? 13.076 8.029 5.824 1.00 96.50 273 SER A N 1
ATOM 2074 C CA . SER A 1 273 ? 14.399 8.524 5.474 1.00 96.50 273 SER A CA 1
ATOM 2075 C C . SER A 1 273 ? 14.352 9.696 4.508 1.00 96.50 273 SER A C 1
ATOM 2077 O O . SER A 1 273 ? 13.612 9.725 3.524 1.00 96.50 273 SER A O 1
ATOM 2079 N N . ASN A 1 274 ? 15.242 10.652 4.768 1.00 95.69 274 ASN A N 1
ATOM 2080 C CA . ASN A 1 274 ? 15.484 11.800 3.904 1.00 95.69 274 ASN A CA 1
ATOM 2081 C C . ASN A 1 274 ? 16.503 11.516 2.788 1.00 95.69 274 ASN A C 1
ATOM 2083 O O . ASN A 1 274 ? 16.721 12.384 1.932 1.00 95.69 274 ASN A O 1
ATOM 2087 N N . GLU A 1 275 ? 17.136 10.341 2.807 1.00 94.56 275 GLU A N 1
ATOM 2088 C CA . GLU A 1 275 ? 18.137 9.928 1.827 1.00 94.56 275 GLU A CA 1
ATOM 2089 C C . GLU A 1 275 ? 17.482 9.474 0.528 1.00 94.56 275 GLU A C 1
ATOM 2091 O O . GLU A 1 275 ? 16.404 8.883 0.526 1.00 94.56 275 GLU A O 1
ATOM 2096 N N . TRP A 1 276 ? 18.128 9.746 -0.606 1.00 93.50 276 TRP A N 1
ATOM 2097 C CA . TRP A 1 276 ? 17.685 9.188 -1.883 1.00 93.50 276 TRP A CA 1
ATOM 2098 C C . TRP A 1 276 ? 18.099 7.719 -1.930 1.00 93.50 276 TRP A C 1
ATOM 2100 O O . TRP A 1 276 ? 19.225 7.403 -2.327 1.00 93.50 276 TRP A O 1
ATOM 2110 N N . ALA A 1 277 ? 17.177 6.835 -1.545 1.00 95.31 277 ALA A N 1
ATOM 2111 C CA . ALA A 1 277 ? 17.413 5.405 -1.521 1.00 95.31 277 ALA A CA 1
ATOM 2112 C C . ALA A 1 277 ? 16.186 4.595 -1.962 1.00 95.31 277 ALA A C 1
ATOM 2114 O O . ALA A 1 277 ? 15.053 4.904 -1.600 1.00 95.31 277 ALA A O 1
ATOM 2115 N N . GLY A 1 278 ? 16.440 3.545 -2.732 1.00 96.44 278 GLY A N 1
ATOM 2116 C CA . GLY A 1 278 ? 15.454 2.600 -3.236 1.00 96.44 278 GLY A CA 1
ATOM 2117 C C . GLY A 1 278 ? 16.131 1.285 -3.581 1.00 96.44 278 GLY A C 1
ATOM 2118 O O . GLY A 1 278 ? 17.322 1.269 -3.898 1.00 96.44 278 GLY A O 1
ATOM 2119 N N . CYS A 1 279 ? 15.409 0.185 -3.410 1.00 95.44 279 CYS A N 1
ATOM 2120 C CA . CYS A 1 279 ? 15.866 -1.114 -3.873 1.00 95.44 279 CYS A CA 1
ATOM 2121 C C . CYS A 1 279 ? 14.718 -2.118 -3.952 1.00 95.44 279 CYS A C 1
ATOM 2123 O O . CYS A 1 279 ? 13.874 -2.226 -3.056 1.00 95.44 279 CYS A O 1
ATOM 2125 N N . ALA A 1 280 ? 14.759 -2.958 -4.972 1.00 92.81 280 ALA A N 1
ATOM 2126 C CA . ALA A 1 280 ? 13.850 -4.073 -5.125 1.00 92.81 280 ALA A CA 1
ATOM 2127 C C . ALA A 1 280 ? 14.606 -5.316 -5.581 1.00 92.81 280 ALA A C 1
ATOM 2129 O O . ALA A 1 280 ? 15.502 -5.269 -6.422 1.00 92.81 280 ALA A O 1
ATOM 2130 N N . TYR A 1 281 ? 14.194 -6.468 -5.059 1.00 78.44 281 TYR A N 1
ATOM 2131 C CA . TYR A 1 281 ? 14.505 -7.724 -5.732 1.00 78.44 281 TYR A CA 1
ATOM 2132 C C . TYR A 1 281 ? 13.529 -7.900 -6.898 1.00 78.44 281 TYR A C 1
ATOM 2134 O O . TYR A 1 281 ? 12.342 -7.607 -6.751 1.00 78.44 281 TYR A O 1
ATOM 2142 N N . LEU A 1 282 ? 14.005 -8.411 -8.036 1.00 71.94 282 LEU A N 1
ATOM 2143 C CA . LEU A 1 282 ? 13.149 -8.709 -9.189 1.00 71.94 282 LEU A CA 1
ATOM 2144 C C . LEU A 1 282 ? 12.010 -9.653 -8.788 1.00 71.94 282 LEU A C 1
ATOM 2146 O O . LEU A 1 282 ? 12.258 -10.714 -8.212 1.00 71.94 282 LEU A O 1
ATOM 2150 N N . GLY A 1 283 ? 10.767 -9.250 -9.058 1.00 70.56 283 GLY A N 1
ATOM 2151 C CA . GLY A 1 283 ? 9.571 -9.992 -8.641 1.00 70.56 283 GLY A CA 1
ATOM 2152 C C . GLY A 1 283 ? 9.280 -9.957 -7.130 1.00 70.56 283 GLY A C 1
ATOM 2153 O O . GLY A 1 283 ? 8.293 -10.542 -6.684 1.00 70.56 283 GLY A O 1
ATOM 2154 N N . GLY A 1 284 ? 10.145 -9.315 -6.337 1.00 88.62 284 GLY A N 1
ATOM 2155 C CA . GLY A 1 284 ? 10.148 -9.312 -4.876 1.00 88.62 284 GLY A CA 1
ATOM 2156 C C . GLY A 1 284 ? 9.476 -8.085 -4.261 1.00 88.62 284 GLY A C 1
ATOM 2157 O O . GLY A 1 284 ? 8.527 -7.547 -4.811 1.00 88.62 284 GLY A O 1
ATOM 2158 N N . ILE A 1 285 ? 9.946 -7.661 -3.086 1.00 96.50 285 ILE A N 1
ATOM 2159 C CA . ILE A 1 285 ? 9.436 -6.469 -2.384 1.00 96.50 285 ILE A CA 1
ATOM 2160 C C . ILE A 1 285 ? 10.128 -5.223 -2.937 1.00 96.50 285 ILE A C 1
ATOM 2162 O O . ILE A 1 285 ? 11.357 -5.221 -3.050 1.00 96.50 285 ILE A O 1
ATOM 2166 N N . ALA A 1 286 ? 9.353 -4.176 -3.219 1.00 98.19 286 ALA A N 1
ATOM 2167 C CA . ALA A 1 286 ? 9.882 -2.848 -3.513 1.00 98.19 286 ALA A CA 1
ATOM 2168 C C . ALA A 1 286 ? 10.144 -2.080 -2.212 1.00 98.19 286 ALA A C 1
ATOM 2170 O O . ALA A 1 286 ? 9.304 -2.093 -1.316 1.00 98.19 286 ALA A O 1
ATOM 2171 N N . HIS A 1 287 ? 11.281 -1.398 -2.107 1.00 98.31 287 HIS A N 1
ATOM 2172 C CA . HIS A 1 287 ? 11.609 -0.543 -0.967 1.00 98.31 287 HIS A CA 1
ATOM 2173 C C . HIS A 1 287 ? 11.944 0.855 -1.464 1.00 98.31 287 HIS A C 1
ATOM 2175 O O . HIS A 1 287 ? 12.731 1.000 -2.395 1.00 98.31 287 HIS A O 1
ATOM 2181 N N . ALA A 1 288 ? 11.391 1.879 -0.825 1.00 98.19 288 ALA A N 1
ATOM 2182 C CA . ALA A 1 288 ? 11.670 3.269 -1.160 1.00 98.19 288 ALA A CA 1
ATOM 2183 C C . ALA A 1 288 ? 11.787 4.110 0.110 1.00 98.19 288 ALA A C 1
ATOM 2185 O O . ALA A 1 288 ? 11.097 3.852 1.097 1.00 98.19 288 ALA A O 1
ATOM 2186 N N . SER A 1 289 ? 12.639 5.131 0.084 1.00 98.06 289 SER A N 1
ATOM 2187 C CA . SER A 1 289 ? 12.647 6.140 1.138 1.00 98.06 289 SER A CA 1
ATOM 2188 C C . SER A 1 289 ? 11.438 7.073 1.033 1.00 98.06 289 SER A C 1
ATOM 2190 O O . SER A 1 289 ? 11.042 7.484 -0.060 1.00 98.06 289 SER A O 1
ATOM 2192 N N . SER A 1 290 ? 10.874 7.425 2.188 1.00 98.06 290 SER A N 1
ATOM 2193 C CA . SER A 1 290 ? 9.629 8.191 2.337 1.00 98.06 290 SER A CA 1
ATOM 2194 C C . SER A 1 290 ? 9.652 9.571 1.679 1.00 98.06 290 SER A C 1
ATOM 2196 O O . SER A 1 290 ? 8.629 10.091 1.240 1.00 98.06 290 SER A O 1
ATOM 2198 N N . ARG A 1 291 ? 10.835 10.184 1.567 1.00 97.50 291 ARG A N 1
ATOM 2199 C CA . ARG A 1 291 ? 10.978 11.520 0.981 1.00 97.50 291 ARG A CA 1
ATOM 2200 C C . ARG A 1 291 ? 10.745 11.567 -0.533 1.00 97.50 291 ARG A C 1
ATOM 2202 O O . ARG A 1 291 ? 10.478 12.648 -1.064 1.00 97.50 291 ARG A O 1
ATOM 2209 N N . TYR A 1 292 ? 10.884 10.447 -1.244 1.00 96.50 292 TYR A N 1
ATOM 2210 C CA . TYR A 1 292 ? 10.945 10.443 -2.708 1.00 96.50 292 TYR A CA 1
ATOM 2211 C C . TYR A 1 292 ? 9.956 9.444 -3.332 1.00 96.50 292 TYR A C 1
ATOM 2213 O O . TYR A 1 292 ? 10.370 8.396 -3.834 1.00 96.50 292 TYR A O 1
ATOM 2221 N N . PRO A 1 293 ? 8.655 9.788 -3.400 1.00 96.88 293 PRO A N 1
ATOM 2222 C CA . PRO A 1 293 ? 7.604 8.926 -3.946 1.00 96.88 293 PRO A CA 1
ATOM 2223 C C . PRO A 1 293 ? 7.877 8.338 -5.334 1.00 96.88 293 PRO A C 1
ATOM 2225 O O . PRO A 1 293 ? 7.449 7.227 -5.634 1.00 96.88 293 PRO A O 1
ATOM 2228 N N . TRP A 1 294 ? 8.597 9.050 -6.207 1.00 96.00 294 TRP A N 1
ATOM 2229 C CA . TRP A 1 294 ? 8.901 8.559 -7.559 1.00 96.00 294 TRP A CA 1
ATOM 2230 C C . TRP A 1 294 ? 9.838 7.345 -7.558 1.00 96.00 294 TRP A C 1
ATOM 2232 O O . TRP A 1 294 ? 9.800 6.548 -8.492 1.00 96.00 294 TRP A O 1
ATOM 2242 N N . ILE A 1 295 ? 10.625 7.144 -6.493 1.00 97.25 295 ILE A N 1
ATOM 2243 C CA . ILE A 1 295 ? 11.411 5.919 -6.310 1.00 97.25 295 ILE A CA 1
ATOM 2244 C C . ILE A 1 295 ? 10.479 4.713 -6.228 1.00 97.25 295 ILE A C 1
ATOM 2246 O O . ILE A 1 295 ? 10.764 3.698 -6.848 1.00 97.25 295 ILE A O 1
ATOM 2250 N N . THR A 1 296 ? 9.331 4.821 -5.552 1.00 98.12 296 THR A N 1
ATOM 2251 C CA . THR A 1 296 ? 8.380 3.703 -5.484 1.00 98.12 296 THR A CA 1
ATOM 2252 C C . THR A 1 296 ? 7.947 3.230 -6.859 1.00 98.12 296 THR A C 1
ATOM 2254 O O . THR A 1 296 ? 7.844 2.028 -7.054 1.00 98.12 296 THR A O 1
ATOM 2257 N N . VAL A 1 297 ? 7.754 4.128 -7.825 1.00 98.31 297 VAL A N 1
ATOM 2258 C CA . VAL A 1 297 ? 7.382 3.7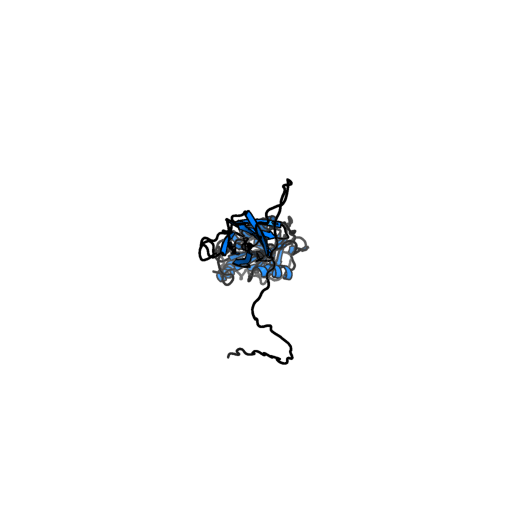33 -9.190 1.00 98.31 297 VAL A CA 1
ATOM 2259 C C . VAL A 1 297 ? 8.489 2.906 -9.844 1.00 98.31 297 VAL A C 1
ATOM 2261 O O . VAL A 1 297 ? 8.219 1.830 -10.375 1.00 98.31 297 VAL A O 1
ATOM 2264 N N . HIS A 1 298 ? 9.734 3.376 -9.755 1.00 98.31 298 HIS A N 1
ATOM 2265 C CA . HIS A 1 298 ? 10.907 2.671 -10.273 1.00 98.31 298 HIS A CA 1
ATOM 2266 C C . HIS A 1 298 ? 11.049 1.272 -9.649 1.00 98.31 298 HIS A C 1
ATOM 2268 O O . HIS A 1 298 ? 11.086 0.263 -10.353 1.00 98.31 298 HIS A O 1
ATOM 2274 N N . GLU A 1 299 ? 11.028 1.200 -8.319 1.00 98.25 299 GLU A N 1
ATOM 2275 C CA . GLU A 1 299 ? 11.215 -0.050 -7.576 1.00 98.25 299 GLU A CA 1
ATOM 2276 C C . GLU A 1 299 ? 10.040 -1.017 -7.759 1.00 98.25 299 GLU A C 1
ATOM 2278 O O . GLU A 1 299 ? 10.210 -2.239 -7.824 1.00 98.25 299 GLU A O 1
ATOM 2283 N N . PHE A 1 300 ? 8.827 -0.484 -7.912 1.00 98.44 300 PHE A N 1
ATOM 2284 C CA . PHE A 1 300 ? 7.660 -1.288 -8.243 1.00 98.44 300 PHE A CA 1
ATOM 2285 C C . PHE A 1 300 ? 7.736 -1.845 -9.672 1.00 98.44 300 PHE A C 1
ATOM 2287 O O . PHE A 1 300 ? 7.261 -2.952 -9.916 1.00 98.44 300 PHE A O 1
ATOM 2294 N N . GLY A 1 301 ? 8.420 -1.167 -10.600 1.00 98.06 301 GLY A N 1
ATOM 2295 C CA . GLY A 1 301 ? 8.749 -1.705 -11.924 1.00 98.06 301 GLY A CA 1
ATOM 2296 C C . GLY A 1 301 ? 9.546 -3.015 -11.856 1.00 98.06 301 GLY A C 1
ATOM 2297 O O . GLY A 1 301 ? 9.237 -3.972 -12.572 1.00 98.06 301 GLY A O 1
ATOM 2298 N N . HIS A 1 302 ? 10.513 -3.111 -10.942 1.00 97.62 302 HIS A N 1
ATOM 2299 C CA . HIS A 1 302 ? 11.236 -4.360 -10.668 1.00 97.62 302 HIS A CA 1
ATOM 2300 C C . HIS A 1 302 ? 10.356 -5.408 -9.970 1.00 97.62 302 HIS A C 1
ATOM 2302 O O . HIS A 1 302 ? 10.368 -6.585 -10.339 1.00 97.62 302 HIS A O 1
ATOM 2308 N N . SER A 1 303 ? 9.598 -4.993 -8.951 1.00 97.31 303 SER A N 1
ATOM 2309 C CA . SER A 1 303 ? 8.778 -5.879 -8.111 1.00 97.31 303 SER A CA 1
ATOM 2310 C C . SER A 1 303 ? 7.592 -6.497 -8.861 1.00 97.31 303 SER A C 1
ATOM 2312 O O . SER A 1 303 ? 7.334 -7.700 -8.754 1.00 97.31 303 SER A O 1
ATOM 2314 N N . PHE A 1 304 ? 6.862 -5.690 -9.624 1.00 97.62 304 PHE A N 1
ATOM 2315 C CA . PHE A 1 304 ? 5.664 -6.098 -10.348 1.00 97.62 304 PHE A CA 1
ATOM 2316 C C . PHE A 1 304 ? 6.010 -6.541 -11.771 1.00 97.62 304 PHE A C 1
ATOM 2318 O O . PHE A 1 304 ? 5.696 -7.664 -12.153 1.00 97.62 304 PHE A O 1
ATOM 2325 N N . GLY A 1 305 ? 6.741 -5.711 -12.520 1.00 96.81 305 GLY A N 1
ATOM 2326 C CA . GLY A 1 305 ? 7.043 -5.944 -13.936 1.00 96.81 305 GLY A CA 1
ATOM 2327 C C . GLY A 1 305 ? 8.264 -6.817 -14.225 1.00 96.81 305 GLY A C 1
ATOM 2328 O O . GLY A 1 305 ? 8.500 -7.152 -15.384 1.00 96.81 305 GLY A O 1
ATOM 2329 N N . SER A 1 306 ? 9.068 -7.169 -13.211 1.00 96.00 306 SER A N 1
ATOM 2330 C CA . SER A 1 306 ? 10.385 -7.806 -13.407 1.00 96.00 306 SER A CA 1
ATOM 2331 C C . SER A 1 306 ? 11.262 -7.062 -14.425 1.00 96.00 306 SER A C 1
ATOM 2333 O O . SER A 1 306 ? 12.046 -7.673 -15.156 1.00 96.00 306 SER A O 1
ATOM 2335 N N . LEU A 1 307 ? 11.106 -5.737 -14.493 1.00 97.38 307 LEU A N 1
ATOM 2336 C CA . LEU A 1 307 ? 11.898 -4.875 -15.362 1.00 97.38 307 LEU A CA 1
ATOM 2337 C C . LEU A 1 307 ? 13.333 -4.813 -14.836 1.00 97.38 307 LEU A C 1
ATOM 2339 O O . LEU A 1 307 ? 13.562 -4.935 -13.639 1.00 97.38 307 LEU A O 1
ATOM 2343 N N . ALA A 1 308 ? 14.307 -4.647 -15.717 1.00 97.12 308 ALA A N 1
ATOM 2344 C CA . ALA A 1 308 ? 15.691 -4.380 -15.354 1.00 97.12 308 ALA A CA 1
ATOM 2345 C C . ALA A 1 308 ? 15.958 -2.875 -15.265 1.00 97.12 308 ALA A C 1
ATOM 2347 O O . ALA A 1 308 ? 15.263 -2.072 -15.891 1.00 97.12 308 ALA A O 1
ATOM 2348 N N . ASP A 1 309 ? 17.011 -2.511 -14.535 1.00 97.00 309 ASP A N 1
ATOM 2349 C CA . ASP A 1 309 ? 17.571 -1.166 -14.593 1.00 97.00 309 ASP A CA 1
ATOM 2350 C C . ASP A 1 309 ? 18.083 -0.860 -16.001 1.00 97.00 309 ASP A C 1
ATOM 2352 O O . ASP A 1 309 ? 18.784 -1.654 -16.628 1.00 97.00 309 ASP A O 1
ATOM 2356 N N . GLU A 1 310 ? 17.788 0.339 -16.484 1.00 97.62 310 GLU A N 1
ATOM 2357 C CA . GLU A 1 310 ? 18.217 0.831 -17.793 1.00 97.62 310 GLU A CA 1
ATOM 2358 C C . GLU A 1 310 ? 19.471 1.723 -17.708 1.00 97.62 310 GLU A C 1
ATOM 2360 O O . GLU A 1 310 ? 19.957 2.242 -18.718 1.00 97.62 310 GLU A O 1
ATOM 2365 N N . TYR A 1 311 ? 20.028 1.890 -16.505 1.00 94.62 311 TYR A N 1
ATOM 2366 C CA . TYR A 1 311 ? 21.379 2.404 -16.282 1.00 94.62 311 TYR A CA 1
ATOM 2367 C C . TYR A 1 311 ? 22.382 1.253 -16.119 1.00 94.62 311 TYR A C 1
ATOM 2369 O O . TYR A 1 311 ? 22.012 0.100 -15.913 1.00 94.62 311 TYR A O 1
ATOM 2377 N N . SER A 1 312 ? 23.671 1.561 -16.262 1.00 93.75 312 SER A N 1
ATOM 2378 C CA . SER A 1 312 ? 24.752 0.573 -16.183 1.00 93.75 312 SER A CA 1
ATOM 2379 C C . SER A 1 312 ? 25.426 0.593 -14.814 1.00 93.75 312 SER A C 1
ATOM 2381 O O . SER A 1 312 ? 25.732 1.663 -14.286 1.00 93.75 312 SER A O 1
ATOM 2383 N N . TYR A 1 313 ? 25.704 -0.590 -14.272 1.00 91.31 313 TYR A N 1
ATOM 2384 C CA . TYR A 1 313 ? 26.518 -0.797 -13.072 1.00 91.31 313 TYR A CA 1
ATOM 2385 C C . TYR A 1 313 ? 27.790 -1.619 -13.356 1.00 91.31 313 TYR A C 1
ATOM 2387 O O . TYR A 1 313 ? 28.530 -1.964 -12.433 1.00 91.31 313 TYR A O 1
ATOM 2395 N N . GLY A 1 314 ? 28.082 -1.926 -14.625 1.00 92.69 314 GLY A N 1
ATOM 2396 C CA . GLY A 1 314 ? 29.286 -2.654 -15.021 1.00 92.69 314 GLY A CA 1
ATOM 2397 C C . GLY A 1 314 ? 29.422 -2.845 -16.532 1.00 92.69 314 GLY A C 1
ATOM 2398 O O . GLY A 1 314 ? 28.485 -2.649 -17.296 1.00 92.69 314 GLY A O 1
ATOM 2399 N N . SER A 1 315 ? 30.601 -3.265 -16.987 1.00 91.19 315 SER A N 1
ATOM 2400 C CA . SER A 1 315 ? 30.898 -3.263 -18.428 1.00 91.19 315 SER A CA 1
ATOM 2401 C C . SER A 1 315 ? 30.373 -4.469 -19.208 1.00 91.19 315 SER A C 1
ATOM 2403 O O . SER A 1 315 ? 30.144 -4.354 -20.409 1.00 91.19 315 SER A O 1
ATOM 2405 N N . TYR A 1 316 ? 30.204 -5.631 -18.571 1.00 93.62 316 TYR A N 1
ATOM 2406 C CA . TYR A 1 316 ? 29.792 -6.848 -19.271 1.00 93.62 316 TYR A CA 1
ATOM 2407 C C . TYR A 1 316 ? 28.871 -7.725 -18.424 1.00 93.62 316 TYR A C 1
ATOM 2409 O O . TYR A 1 316 ? 29.205 -8.061 -17.288 1.00 93.62 316 TYR A O 1
ATOM 2417 N N . GLY A 1 317 ? 27.755 -8.148 -19.013 1.00 92.38 317 GLY A N 1
ATOM 2418 C CA . GLY A 1 317 ? 26.816 -9.086 -18.412 1.00 92.38 317 GLY A CA 1
ATOM 2419 C C . GLY A 1 317 ? 25.741 -9.559 -19.389 1.00 92.38 317 GLY A C 1
ATOM 2420 O O . GLY A 1 317 ? 25.852 -9.394 -20.606 1.00 92.38 317 GLY A O 1
ATOM 2421 N N . SER A 1 318 ? 24.698 -10.183 -18.848 1.00 92.50 318 SER A N 1
ATOM 2422 C CA . SER A 1 318 ? 23.548 -10.690 -19.601 1.00 92.50 318 SER A CA 1
ATOM 2423 C C . SER A 1 318 ? 22.260 -10.389 -18.852 1.00 92.50 318 SER A C 1
ATOM 2425 O O . SER A 1 318 ? 22.250 -10.438 -17.625 1.00 92.50 318 SER A O 1
ATOM 2427 N N . SER A 1 319 ? 21.177 -10.161 -19.589 1.00 92.56 319 SER A N 1
ATOM 2428 C CA . SER A 1 319 ? 19.866 -9.850 -19.027 1.00 92.56 319 SER A CA 1
ATOM 2429 C C . SER A 1 319 ? 18.775 -10.646 -19.741 1.00 92.56 319 SER A C 1
ATOM 2431 O O . SER A 1 319 ? 18.722 -10.704 -20.975 1.00 92.56 319 SER A O 1
ATOM 2433 N N . SER A 1 320 ? 17.902 -11.284 -18.965 1.00 94.00 320 SER A N 1
ATOM 2434 C CA . SER A 1 320 ? 16.691 -11.938 -19.476 1.00 94.00 320 SER A CA 1
ATOM 2435 C C . SER A 1 320 ? 15.475 -11.014 -19.425 1.00 94.00 320 SER A C 1
ATOM 2437 O O . SER A 1 320 ? 14.456 -11.330 -20.034 1.00 94.00 320 SER A O 1
ATOM 2439 N N . GLN A 1 321 ? 15.592 -9.867 -18.757 1.00 96.56 321 GLN A N 1
ATOM 2440 C CA . GLN A 1 321 ? 14.500 -8.941 -18.493 1.00 96.56 321 GLN A CA 1
ATOM 2441 C C . GLN A 1 321 ? 13.935 -8.366 -19.799 1.00 96.56 321 GLN A C 1
ATOM 2443 O O . GLN A 1 321 ? 14.657 -8.251 -20.798 1.00 96.56 321 GLN A O 1
ATOM 2448 N N . PRO A 1 322 ? 12.631 -8.049 -19.839 1.00 96.81 322 PRO A N 1
ATOM 2449 C CA . PRO A 1 322 ? 11.949 -7.716 -21.088 1.00 96.81 322 PRO A CA 1
ATOM 2450 C C . PRO A 1 322 ? 12.435 -6.401 -21.712 1.00 96.81 322 PRO A C 1
ATOM 2452 O O . PRO A 1 322 ? 12.329 -6.230 -22.924 1.00 96.81 322 PRO A O 1
ATOM 2455 N N . ASN A 1 323 ? 13.013 -5.503 -20.913 1.00 98.00 323 ASN A N 1
ATOM 2456 C CA . ASN A 1 323 ? 13.475 -4.182 -21.335 1.00 98.00 323 ASN A CA 1
ATOM 2457 C C . ASN A 1 323 ? 14.994 -4.064 -21.535 1.00 98.00 323 ASN A C 1
ATOM 2459 O O . ASN A 1 323 ? 15.474 -2.970 -21.811 1.00 98.00 323 ASN A O 1
ATOM 2463 N N . CYS A 1 324 ? 15.739 -5.173 -21.463 1.00 97.94 324 CYS A N 1
ATOM 2464 C CA . CYS A 1 324 ? 17.153 -5.213 -21.838 1.00 97.94 324 CYS A CA 1
ATOM 2465 C C . CYS A 1 324 ? 17.408 -6.262 -22.920 1.00 97.94 324 CYS A C 1
ATOM 2467 O O . CYS A 1 324 ? 17.036 -7.421 -22.753 1.00 97.94 324 CYS A O 1
ATOM 2469 N N . ASP A 1 325 ? 18.105 -5.913 -23.996 1.00 98.00 325 ASP A N 1
ATOM 2470 C CA . ASP A 1 325 ? 18.482 -6.845 -25.068 1.00 98.00 325 ASP A CA 1
ATOM 2471 C C . ASP A 1 325 ? 20.009 -6.978 -25.171 1.00 98.00 325 ASP A C 1
ATOM 2473 O O . ASP A 1 325 ? 20.746 -6.039 -24.880 1.00 98.00 325 ASP A O 1
ATOM 2477 N N . SER A 1 326 ? 20.502 -8.152 -25.565 1.00 96.69 326 SER A N 1
ATOM 2478 C CA . SER A 1 326 ? 21.932 -8.398 -25.801 1.00 96.69 326 SER A CA 1
ATOM 2479 C C . SER A 1 326 ? 22.347 -8.159 -27.253 1.00 96.69 326 SER A C 1
ATOM 2481 O O . SER A 1 326 ? 23.538 -8.142 -27.564 1.00 96.69 326 SER A O 1
ATOM 2483 N N . SER A 1 327 ? 21.380 -7.972 -28.151 1.00 96.00 327 SER A N 1
ATOM 2484 C CA . SER A 1 327 ? 21.600 -7.661 -29.555 1.00 96.00 327 SER A CA 1
ATOM 2485 C C . SER A 1 327 ? 21.415 -6.173 -29.825 1.00 96.00 327 SER A C 1
ATOM 2487 O O . SER A 1 327 ? 20.404 -5.583 -29.456 1.00 96.00 327 SER A O 1
ATOM 2489 N N . SER A 1 328 ? 22.322 -5.595 -30.612 1.00 94.69 328 SER A N 1
ATOM 2490 C CA . SER A 1 328 ? 22.209 -4.227 -31.136 1.00 94.69 328 SER A CA 1
ATOM 2491 C C . SER A 1 328 ? 21.073 -4.030 -32.150 1.00 94.69 328 SER A C 1
ATOM 2493 O O . SER A 1 328 ? 20.839 -2.911 -32.603 1.00 94.69 328 SER A O 1
ATOM 2495 N N . SER A 1 329 ? 20.376 -5.108 -32.524 1.00 95.31 329 SER A N 1
ATOM 2496 C CA . SER A 1 329 ? 19.142 -5.055 -33.317 1.00 95.31 329 SER A CA 1
ATOM 2497 C C . SER A 1 329 ? 17.869 -5.035 -32.463 1.00 95.31 329 SER A C 1
ATOM 2499 O O . SER A 1 329 ? 16.791 -4.817 -33.010 1.00 95.31 329 SER A O 1
ATOM 2501 N N . CYS A 1 330 ? 17.994 -5.235 -31.145 1.00 97.69 330 CYS A N 1
ATOM 2502 C CA . CYS A 1 330 ? 16.910 -5.191 -30.163 1.00 97.69 330 CYS A CA 1
ATOM 2503 C C . CYS A 1 330 ? 15.624 -5.962 -30.552 1.00 97.69 330 CYS A C 1
ATOM 2505 O O . CYS A 1 330 ? 14.534 -5.381 -30.590 1.00 97.69 330 CYS A O 1
ATOM 2507 N N . PRO A 1 331 ? 15.710 -7.274 -30.852 1.00 97.38 331 PRO A N 1
ATOM 2508 C CA . PRO A 1 331 ? 14.560 -8.080 -31.254 1.00 97.38 331 PRO A CA 1
ATOM 2509 C C . PRO A 1 331 ? 13.429 -8.146 -30.215 1.00 97.38 331 PRO A C 1
ATOM 2511 O O . PRO A 1 331 ? 12.280 -8.320 -30.620 1.00 97.38 331 PRO A O 1
ATOM 2514 N N . LYS A 1 332 ? 13.705 -7.989 -28.908 1.00 97.56 332 LYS A N 1
ATOM 2515 C CA . LYS A 1 332 ? 12.682 -8.074 -27.842 1.00 97.56 332 LYS A CA 1
ATOM 2516 C C . LYS A 1 332 ? 11.516 -7.090 -27.997 1.00 97.56 332 LYS A C 1
ATOM 2518 O O . LYS A 1 332 ? 10.418 -7.383 -27.537 1.00 97.56 332 LYS A O 1
ATOM 2523 N N . TRP A 1 333 ? 11.729 -5.953 -28.654 1.00 97.56 333 TRP A N 1
ATOM 2524 C CA . TRP A 1 333 ? 10.694 -4.942 -28.905 1.00 97.56 333 TRP A CA 1
ATOM 2525 C C . TRP A 1 333 ? 10.627 -4.526 -30.376 1.00 97.56 333 TRP A C 1
ATOM 2527 O O . TRP A 1 333 ? 10.249 -3.400 -30.711 1.00 97.56 333 TRP A O 1
ATOM 2537 N N . ALA A 1 334 ? 10.968 -5.449 -31.278 1.00 96.62 334 ALA A N 1
ATOM 2538 C CA . ALA A 1 334 ? 10.826 -5.230 -32.709 1.00 96.62 334 ALA A CA 1
ATOM 2539 C C . ALA A 1 334 ? 9.375 -4.850 -33.064 1.00 96.62 334 ALA A C 1
ATOM 2541 O O . ALA A 1 334 ? 8.428 -5.565 -32.745 1.00 96.62 334 ALA A O 1
ATOM 2542 N N . GLY A 1 335 ? 9.205 -3.711 -33.740 1.00 95.06 335 GLY A N 1
ATOM 2543 C CA . GLY A 1 335 ? 7.895 -3.212 -34.171 1.00 95.06 335 GLY A CA 1
ATOM 2544 C C . GLY A 1 335 ? 7.115 -2.412 -33.122 1.00 95.06 335 GLY A C 1
ATOM 2545 O O . GLY A 1 335 ? 6.062 -1.869 -33.455 1.00 95.06 335 GLY A O 1
ATOM 2546 N N . VAL A 1 336 ? 7.622 -2.265 -31.894 1.00 97.62 336 VAL A N 1
ATOM 2547 C CA . VAL A 1 336 ? 7.007 -1.388 -30.887 1.00 97.62 336 VAL A CA 1
ATOM 2548 C C . VAL A 1 336 ? 7.313 0.072 -31.236 1.00 97.62 336 VAL A C 1
ATOM 2550 O O . VAL A 1 336 ? 8.472 0.486 -31.279 1.00 97.62 336 VAL A O 1
ATOM 2553 N N . GLN A 1 337 ? 6.281 0.874 -31.508 1.00 97.44 337 GLN A N 1
ATOM 2554 C CA . GLN A 1 337 ? 6.456 2.288 -31.862 1.00 97.44 337 GLN A CA 1
ATOM 2555 C C . GLN A 1 337 ? 7.091 3.091 -30.715 1.00 97.44 337 GLN A C 1
ATOM 2557 O O . GLN A 1 337 ? 6.854 2.818 -29.541 1.00 97.44 337 GLN A O 1
ATOM 2562 N N . GLY A 1 338 ? 7.899 4.098 -31.061 1.00 96.00 338 GLY A N 1
ATOM 2563 C CA . GLY A 1 338 ? 8.585 4.944 -30.077 1.00 96.00 338 GLY A CA 1
ATOM 2564 C C . GLY A 1 338 ? 9.797 4.290 -29.403 1.00 96.00 338 GLY A C 1
ATOM 2565 O O . GLY A 1 338 ? 10.309 4.841 -28.432 1.00 96.00 338 GLY A O 1
ATOM 2566 N N . THR A 1 339 ? 10.266 3.143 -29.906 1.00 97.94 339 THR A N 1
ATOM 2567 C CA . THR A 1 339 ? 11.464 2.456 -29.404 1.00 97.94 339 THR A CA 1
ATOM 2568 C C . THR A 1 339 ? 12.674 2.636 -30.318 1.00 97.94 339 THR A C 1
ATOM 2570 O O . THR A 1 339 ? 12.554 2.901 -31.515 1.00 97.94 339 THR A O 1
ATOM 2573 N N . GLY A 1 340 ? 13.859 2.484 -29.733 1.00 97.31 340 GLY A N 1
ATOM 2574 C CA . GLY A 1 340 ? 15.147 2.365 -30.405 1.00 97.31 340 GLY A CA 1
ATOM 2575 C C . GLY A 1 340 ? 15.988 1.265 -29.756 1.00 97.31 340 GLY A C 1
ATOM 2576 O O . GLY A 1 340 ? 15.466 0.403 -29.056 1.00 97.31 340 GLY A O 1
ATOM 2577 N N . CYS A 1 341 ? 17.298 1.293 -29.988 1.00 97.56 341 CYS A N 1
ATOM 2578 C CA . CYS A 1 341 ? 18.244 0.346 -29.402 1.00 97.56 341 CYS A CA 1
ATOM 2579 C C . CYS A 1 341 ? 19.418 1.135 -28.816 1.00 97.56 341 CYS A C 1
ATOM 2581 O O . CYS A 1 341 ? 20.402 1.418 -29.501 1.00 97.56 341 CYS A O 1
ATOM 2583 N N . PHE A 1 342 ? 19.263 1.594 -27.573 1.00 97.75 342 PHE A N 1
ATOM 2584 C CA . PHE A 1 342 ? 20.222 2.491 -26.925 1.00 97.75 342 PHE A CA 1
ATOM 2585 C C . PHE A 1 342 ? 21.176 1.684 -26.043 1.00 97.75 342 PHE A C 1
ATOM 2587 O O . PHE A 1 342 ? 20.695 0.860 -25.273 1.00 97.75 342 PHE A O 1
ATOM 2594 N N . PRO A 1 343 ? 22.501 1.893 -26.117 1.00 96.31 343 PRO A N 1
ATOM 2595 C CA . PRO A 1 343 ? 23.457 1.138 -25.308 1.00 96.31 343 PRO A CA 1
ATOM 2596 C C . PRO A 1 343 ? 23.288 1.454 -23.821 1.00 96.31 343 PRO A C 1
ATOM 2598 O O . PRO A 1 343 ? 22.974 2.597 -23.489 1.00 96.31 343 PRO A O 1
ATOM 2601 N N . GLN A 1 344 ? 23.621 0.489 -22.963 1.00 95.38 344 GLN A N 1
ATOM 2602 C CA . GLN A 1 344 ? 23.436 0.438 -21.507 1.00 95.38 344 GLN A CA 1
ATOM 2603 C C . GLN A 1 344 ? 22.037 -0.006 -21.076 1.00 95.38 344 GLN A C 1
ATOM 2605 O O . GLN A 1 344 ? 21.049 0.695 -21.306 1.00 95.38 344 GLN A O 1
ATOM 2610 N N . CYS A 1 345 ? 21.998 -1.159 -20.407 1.00 96.62 345 CYS A N 1
ATOM 2611 C CA . CYS A 1 345 ? 20.843 -1.696 -19.694 1.00 96.62 345 CYS A CA 1
ATOM 2612 C C . CYS A 1 345 ? 21.366 -2.728 -18.693 1.00 96.62 345 CYS A C 1
ATOM 2614 O O . CYS A 1 345 ? 21.772 -3.806 -19.119 1.00 96.62 345 CYS A O 1
ATOM 2616 N N . GLN A 1 346 ? 21.495 -2.373 -17.413 1.00 95.19 346 GLN A N 1
ATOM 2617 C CA . GLN A 1 346 ? 22.279 -3.074 -16.379 1.00 95.19 346 GLN A CA 1
ATOM 2618 C C . GLN A 1 346 ? 23.796 -3.105 -16.625 1.00 95.19 346 GLN A C 1
ATOM 2620 O O . GLN A 1 346 ? 24.591 -2.815 -15.730 1.00 95.19 346 GLN A O 1
ATOM 2625 N N . TYR A 1 347 ? 24.206 -3.417 -17.854 1.00 96.81 347 TYR A N 1
ATOM 2626 C CA . TYR A 1 347 ? 25.592 -3.489 -18.294 1.00 96.81 347 TYR A CA 1
ATOM 2627 C C . TYR A 1 347 ? 25.808 -2.717 -19.599 1.00 96.81 347 TYR A C 1
ATOM 2629 O O . TYR A 1 347 ? 24.888 -2.572 -20.410 1.00 96.81 347 TYR A O 1
ATOM 2637 N N . ASP A 1 348 ? 27.038 -2.252 -19.832 1.00 96.31 348 ASP A N 1
ATOM 2638 C CA . ASP A 1 348 ? 27.389 -1.447 -21.014 1.00 96.31 348 ASP A CA 1
ATOM 2639 C C . ASP A 1 348 ? 27.223 -2.200 -22.346 1.00 96.31 348 ASP A C 1
ATOM 2641 O O . ASP A 1 348 ? 27.009 -1.575 -23.385 1.00 96.31 348 ASP A O 1
ATOM 2645 N N . ASN A 1 349 ? 27.303 -3.534 -22.330 1.00 96.12 349 ASN A N 1
ATOM 2646 C CA . ASN A 1 349 ? 27.164 -4.387 -23.514 1.00 96.12 349 ASN A CA 1
ATOM 2647 C C . ASN A 1 349 ? 25.709 -4.726 -23.889 1.00 96.12 349 ASN A C 1
ATOM 2649 O O . ASN A 1 349 ? 25.499 -5.485 -24.835 1.00 96.12 349 ASN A O 1
ATOM 2653 N N . LEU A 1 350 ? 24.728 -4.226 -23.137 1.00 97.94 350 LEU A N 1
ATOM 2654 C CA . LEU A 1 350 ? 23.303 -4.469 -23.362 1.00 97.94 350 LEU A CA 1
ATOM 2655 C C . LEU A 1 350 ? 22.602 -3.198 -23.847 1.00 97.94 350 LEU A C 1
ATOM 2657 O O . LEU A 1 350 ? 23.163 -2.103 -23.793 1.00 97.94 350 LEU A O 1
ATOM 2661 N N . TYR A 1 351 ? 21.370 -3.348 -24.323 1.00 98.38 351 TYR A N 1
ATOM 2662 C CA . TYR A 1 351 ? 20.595 -2.284 -24.948 1.00 98.38 351 TYR A CA 1
ATOM 2663 C C . TYR A 1 351 ? 19.237 -2.113 -24.275 1.00 98.38 351 TYR A C 1
ATOM 2665 O O . TYR A 1 351 ? 18.657 -3.098 -23.833 1.00 98.38 351 TYR A O 1
ATOM 2673 N N . ARG A 1 352 ? 18.729 -0.879 -24.233 1.00 98.44 352 ARG A N 1
ATOM 2674 C CA . ARG A 1 352 ? 17.415 -0.494 -23.691 1.00 98.44 352 ARG A CA 1
ATOM 2675 C C . ARG A 1 352 ? 16.515 0.129 -24.775 1.00 98.44 352 ARG A C 1
ATOM 2677 O O . ARG A 1 352 ? 17.039 0.608 -25.793 1.00 98.44 352 ARG A O 1
ATOM 2684 N N . PRO A 1 353 ? 15.186 0.176 -24.572 1.00 98.19 353 PRO A N 1
ATOM 2685 C CA . PRO A 1 353 ? 14.231 0.554 -25.615 1.00 98.19 353 PRO A CA 1
ATOM 2686 C C . PRO A 1 353 ? 14.077 2.060 -25.839 1.00 98.19 353 PRO A C 1
ATOM 2688 O O . PRO A 1 353 ? 13.704 2.468 -26.938 1.00 98.19 353 PRO A O 1
ATOM 2691 N N . THR A 1 354 ? 14.355 2.905 -24.847 1.00 98.06 354 THR A N 1
ATOM 2692 C CA . THR A 1 354 ? 14.238 4.368 -24.964 1.00 98.06 354 THR A CA 1
ATOM 2693 C C . THR A 1 354 ? 15.520 5.064 -24.533 1.00 98.06 354 THR A C 1
ATOM 2695 O O . THR A 1 354 ? 16.369 4.495 -23.849 1.00 98.06 354 THR A O 1
ATOM 2698 N N . TYR A 1 355 ? 15.699 6.321 -24.949 1.00 96.94 355 TYR A N 1
ATOM 2699 C CA . TYR A 1 355 ? 16.865 7.092 -24.516 1.00 96.94 355 TYR A CA 1
ATOM 2700 C C . TYR A 1 355 ? 16.890 7.249 -22.990 1.00 96.94 355 TYR A C 1
ATOM 2702 O O . TYR A 1 355 ? 17.951 7.104 -22.380 1.00 96.94 355 TYR A O 1
ATOM 2710 N N . ASP A 1 356 ? 15.721 7.485 -22.396 1.00 97.31 356 ASP A N 1
ATOM 2711 C CA . ASP A 1 356 ? 15.505 7.574 -20.959 1.00 97.31 356 ASP A CA 1
ATOM 2712 C C . ASP A 1 356 ? 14.113 7.037 -20.592 1.00 97.31 356 ASP A C 1
ATOM 2714 O O . ASP A 1 356 ? 13.213 6.999 -21.437 1.00 97.31 356 ASP A O 1
ATOM 2718 N N . SER A 1 357 ? 13.966 6.596 -19.348 1.00 97.44 357 SER A N 1
ATOM 2719 C CA . SER A 1 357 ? 12.720 6.122 -18.740 1.00 97.44 357 SER A CA 1
ATOM 2720 C C . SER A 1 357 ? 12.863 6.180 -17.219 1.00 97.44 357 SER A C 1
ATOM 2722 O O . SER A 1 357 ? 13.971 6.386 -16.713 1.00 97.44 357 SER A O 1
ATOM 2724 N N . THR A 1 358 ? 11.784 5.936 -16.473 1.00 97.56 358 THR A N 1
ATOM 2725 C CA . THR A 1 358 ? 11.869 5.782 -15.014 1.00 97.56 358 THR A CA 1
ATOM 2726 C C . THR A 1 358 ? 12.830 4.659 -14.613 1.00 97.56 358 THR A C 1
ATOM 2728 O O . THR A 1 358 ? 13.566 4.824 -13.647 1.00 97.56 358 THR A O 1
ATOM 2731 N N . MET A 1 359 ? 12.950 3.580 -15.405 1.00 97.88 359 MET A N 1
ATOM 2732 C CA . MET A 1 359 ? 13.896 2.479 -15.153 1.00 97.88 359 MET A CA 1
ATOM 2733 C C . MET A 1 359 ? 15.362 2.877 -15.375 1.00 97.88 359 MET A C 1
ATOM 2735 O O . MET A 1 359 ? 16.267 2.162 -14.954 1.00 97.88 359 MET A O 1
ATOM 2739 N N . ARG A 1 360 ? 15.629 4.022 -16.015 1.00 97.00 360 ARG A N 1
ATOM 2740 C CA . ARG A 1 360 ? 16.977 4.595 -16.148 1.00 97.00 360 ARG A CA 1
ATOM 2741 C C . ARG A 1 360 ? 17.227 5.721 -15.150 1.00 97.00 360 ARG A C 1
ATOM 2743 O O . ARG A 1 360 ? 18.296 5.802 -14.552 1.00 97.00 360 ARG A O 1
ATOM 2750 N N . SER A 1 361 ? 16.251 6.607 -15.020 1.00 95.50 361 SER A N 1
ATOM 2751 C CA . SER A 1 361 ? 16.302 7.814 -14.210 1.00 95.50 361 SER A CA 1
ATOM 2752 C C . SER A 1 361 ? 15.022 7.859 -13.389 1.00 95.50 361 SER A C 1
ATOM 2754 O O . SER A 1 361 ? 13.983 8.227 -13.918 1.00 95.50 361 SER A O 1
ATOM 2756 N N . SER A 1 362 ? 15.070 7.511 -12.102 1.00 90.69 362 SER A N 1
ATOM 2757 C CA . SER A 1 362 ? 13.850 7.318 -11.294 1.00 90.69 362 SER A CA 1
ATOM 2758 C C . SER A 1 362 ? 12.938 8.548 -11.174 1.00 90.69 362 SER A C 1
ATOM 2760 O O . SER A 1 362 ? 11.762 8.412 -10.862 1.00 90.69 362 SER A O 1
ATOM 2762 N N . TYR A 1 363 ? 13.444 9.754 -11.442 1.00 91.44 363 TYR A N 1
ATOM 2763 C CA . TYR A 1 363 ? 12.657 10.994 -11.490 1.00 91.44 363 TYR A CA 1
ATOM 2764 C C . TYR A 1 363 ? 11.960 11.237 -12.842 1.00 91.44 363 TYR A C 1
ATOM 2766 O O . TYR A 1 363 ? 11.179 12.181 -12.972 1.00 91.44 363 TYR A O 1
ATOM 2774 N N . ASN A 1 364 ? 12.256 10.435 -13.867 1.00 94.44 364 ASN A N 1
ATOM 2775 C CA . ASN A 1 364 ? 11.565 10.480 -15.146 1.00 94.44 364 ASN A CA 1
ATOM 2776 C C . ASN A 1 364 ? 10.141 9.932 -14.968 1.00 94.44 364 ASN A C 1
ATOM 2778 O O . ASN A 1 364 ? 9.943 8.857 -14.403 1.00 94.44 364 ASN A O 1
ATOM 2782 N N . GLN A 1 365 ? 9.159 10.689 -15.455 1.00 92.62 365 GLN A N 1
ATOM 2783 C CA . GLN A 1 365 ? 7.736 10.396 -15.287 1.00 92.62 365 GLN A CA 1
ATOM 2784 C C . GLN A 1 365 ? 7.150 9.495 -16.386 1.00 92.62 365 GLN A C 1
ATOM 2786 O O . GLN A 1 365 ? 5.938 9.463 -16.586 1.00 92.62 365 GLN A O 1
ATOM 2791 N N . ASP A 1 366 ? 7.994 8.762 -17.115 1.00 96.75 366 ASP A N 1
ATOM 2792 C CA . ASP A 1 366 ? 7.555 7.820 -18.139 1.00 96.75 366 ASP A CA 1
ATOM 2793 C C . ASP A 1 366 ? 8.320 6.491 -18.069 1.00 96.75 366 ASP A C 1
ATOM 2795 O O . ASP A 1 366 ? 9.550 6.447 -18.081 1.00 96.75 366 ASP A O 1
ATOM 2799 N N . PHE A 1 367 ? 7.585 5.378 -18.045 1.00 98.00 367 PHE A N 1
ATOM 2800 C CA . PHE A 1 367 ? 8.143 4.035 -18.217 1.00 98.00 367 PHE A CA 1
ATOM 2801 C C . PHE A 1 367 ? 8.641 3.805 -19.651 1.00 98.00 367 PHE A C 1
ATOM 2803 O O . PHE A 1 367 ? 9.542 2.998 -19.862 1.00 98.00 367 PHE A O 1
ATOM 2810 N N . GLY A 1 368 ? 8.089 4.500 -20.644 1.00 97.75 368 GLY A N 1
ATOM 2811 C CA . GLY A 1 368 ? 8.324 4.209 -22.053 1.00 97.75 368 GLY A CA 1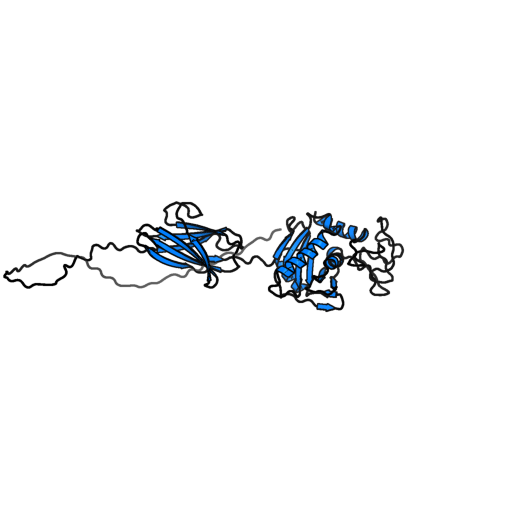
ATOM 2812 C C . GLY A 1 368 ? 7.507 3.005 -22.553 1.00 97.75 368 GLY A C 1
ATOM 2813 O O . GLY A 1 368 ? 6.943 2.238 -21.768 1.00 97.75 368 GLY A O 1
ATOM 2814 N N . PRO A 1 369 ? 7.405 2.820 -23.880 1.00 98.06 369 PRO A N 1
ATOM 2815 C CA . PRO A 1 369 ? 6.409 1.938 -24.490 1.00 98.06 369 PRO A CA 1
ATOM 2816 C C . PRO A 1 369 ? 6.601 0.450 -24.168 1.00 98.06 369 PRO A C 1
ATOM 2818 O O . PRO A 1 369 ? 5.613 -0.256 -23.984 1.00 98.06 369 PRO A O 1
ATOM 2821 N N . VAL A 1 370 ? 7.844 -0.034 -24.056 1.00 98.50 370 VAL A N 1
ATOM 2822 C CA . VAL A 1 370 ? 8.124 -1.450 -23.743 1.00 98.50 370 VAL A CA 1
ATOM 2823 C C . VAL A 1 370 ? 7.757 -1.772 -22.301 1.00 98.50 370 VAL A C 1
ATOM 2825 O O . VAL A 1 370 ? 6.990 -2.698 -22.059 1.00 98.50 370 VAL A O 1
ATOM 2828 N N . ASN A 1 371 ? 8.239 -0.967 -21.353 1.00 98.44 371 ASN A N 1
ATOM 2829 C CA . ASN A 1 371 ? 7.949 -1.142 -19.931 1.00 98.44 371 ASN A CA 1
ATOM 2830 C C . ASN A 1 371 ? 6.443 -1.020 -19.657 1.00 98.44 371 ASN A C 1
ATOM 2832 O O . ASN A 1 371 ? 5.876 -1.891 -19.003 1.00 98.44 371 ASN A O 1
ATOM 2836 N N . LYS A 1 372 ? 5.764 -0.014 -20.235 1.00 98.38 372 LYS A N 1
ATOM 2837 C CA . LYS A 1 372 ? 4.297 0.104 -20.148 1.00 98.38 372 LYS A CA 1
ATOM 2838 C C . LYS A 1 372 ? 3.588 -1.120 -20.717 1.00 98.38 372 LYS A C 1
ATOM 2840 O O . LYS A 1 372 ? 2.635 -1.587 -20.110 1.00 98.38 372 LYS A O 1
ATOM 2845 N N . GLY A 1 373 ? 4.041 -1.647 -21.856 1.00 98.25 373 GLY A N 1
ATOM 2846 C CA . GLY A 1 373 ? 3.464 -2.850 -22.462 1.00 98.25 373 GLY A CA 1
ATOM 2847 C C . GLY A 1 373 ? 3.545 -4.075 -21.548 1.00 98.25 373 GLY A C 1
ATOM 2848 O O . GLY A 1 373 ? 2.555 -4.784 -21.397 1.00 98.25 373 GLY A O 1
ATOM 2849 N N . VAL A 1 374 ? 4.691 -4.281 -20.890 1.00 98.12 374 VAL A N 1
ATOM 2850 C CA . VAL A 1 374 ? 4.871 -5.358 -19.899 1.00 98.12 374 VAL A CA 1
ATOM 2851 C C . VAL A 1 374 ? 3.925 -5.172 -18.713 1.00 98.12 374 VAL A C 1
ATOM 2853 O O . VAL A 1 374 ? 3.219 -6.105 -18.344 1.00 98.12 374 VAL A O 1
ATOM 2856 N N . LEU A 1 375 ? 3.887 -3.968 -18.136 1.00 98.31 375 LEU A N 1
ATOM 2857 C CA . LEU A 1 375 ? 3.067 -3.673 -16.959 1.00 98.31 375 LEU A CA 1
ATOM 2858 C C . LEU A 1 375 ? 1.563 -3.779 -17.263 1.00 98.31 375 LEU A C 1
ATOM 2860 O O . LEU A 1 375 ? 0.837 -4.367 -16.468 1.00 98.31 375 LEU A O 1
ATOM 2864 N N . ARG A 1 376 ? 1.102 -3.290 -18.425 1.00 98.06 376 ARG A N 1
ATOM 2865 C CA . ARG A 1 376 ? -0.290 -3.460 -18.886 1.00 98.06 376 ARG A CA 1
ATOM 2866 C C . ARG A 1 376 ? -0.667 -4.929 -19.011 1.00 98.06 376 ARG A C 1
ATOM 2868 O O . ARG A 1 376 ? -1.674 -5.328 -18.453 1.00 98.06 376 ARG A O 1
ATOM 2875 N N . GLY A 1 377 ? 0.179 -5.744 -19.646 1.00 97.75 377 GLY A N 1
ATOM 2876 C CA . GLY A 1 377 ? -0.100 -7.174 -19.800 1.00 97.75 377 GLY A CA 1
ATOM 2877 C C . GLY A 1 377 ? -0.241 -7.927 -18.471 1.00 97.75 377 GLY A C 1
ATOM 2878 O O . GLY A 1 377 ? -0.923 -8.946 -18.426 1.00 97.75 377 GLY A O 1
ATOM 2879 N N . LEU A 1 378 ? 0.377 -7.433 -17.391 1.00 97.12 378 LEU A N 1
ATOM 2880 C CA . LEU A 1 378 ? 0.157 -7.950 -16.037 1.00 97.12 378 LEU A CA 1
ATOM 2881 C C . LEU A 1 378 ? -1.129 -7.396 -15.411 1.00 97.12 378 LEU A C 1
ATOM 2883 O O . LEU A 1 378 ? -1.877 -8.155 -14.803 1.00 97.12 378 LEU A O 1
ATOM 2887 N N . LEU A 1 379 ? -1.389 -6.093 -15.557 1.00 97.38 379 LEU A N 1
ATOM 2888 C CA . LEU A 1 379 ? -2.589 -5.428 -15.031 1.00 97.38 379 LEU A CA 1
ATOM 2889 C C . LEU A 1 379 ? -3.883 -5.941 -15.675 1.00 97.38 379 LEU A C 1
ATOM 2891 O O . LEU A 1 379 ? -4.897 -6.042 -14.992 1.00 97.38 379 LEU A O 1
ATOM 2895 N N . ASP A 1 380 ? -3.835 -6.340 -16.946 1.00 96.56 380 ASP A N 1
ATOM 2896 C CA . ASP A 1 380 ? -4.949 -6.968 -17.664 1.00 96.56 380 ASP A CA 1
ATOM 2897 C C . ASP A 1 380 ? -5.459 -8.248 -16.976 1.00 96.56 380 ASP A C 1
ATOM 2899 O O . ASP A 1 380 ? -6.595 -8.656 -17.209 1.00 96.56 380 ASP A O 1
ATOM 2903 N N . GLY A 1 381 ? -4.645 -8.874 -16.116 1.00 94.38 381 GLY A N 1
ATOM 2904 C CA . GLY A 1 381 ? -5.040 -10.025 -15.302 1.00 94.38 381 GLY A CA 1
ATOM 2905 C C . GLY A 1 381 ? -5.943 -9.700 -14.105 1.00 94.38 381 GLY A C 1
ATOM 2906 O O . GLY A 1 381 ? -6.474 -10.636 -13.518 1.00 94.38 381 GLY A O 1
ATOM 2907 N N . TYR A 1 382 ? -6.125 -8.420 -13.761 1.00 90.62 382 TYR A N 1
ATOM 2908 C CA . TYR A 1 382 ? -6.864 -7.948 -12.573 1.00 90.62 382 TYR A CA 1
ATOM 2909 C C . TYR A 1 382 ? -8.112 -7.102 -12.920 1.00 90.62 382 TYR A C 1
ATOM 2911 O O . TYR A 1 382 ? -8.658 -6.375 -12.078 1.00 90.62 382 TYR A O 1
ATOM 2919 N N . ASN A 1 383 ? -8.530 -7.131 -14.190 1.00 66.25 383 ASN A N 1
ATOM 2920 C CA . ASN A 1 383 ? -9.669 -6.363 -14.705 1.00 66.25 383 ASN A CA 1
ATOM 2921 C C . ASN A 1 383 ? -11.016 -7.021 -14.412 1.00 66.25 383 ASN A C 1
ATOM 2923 O O . ASN A 1 383 ? -11.223 -8.165 -14.874 1.00 66.25 383 ASN A O 1
#